Protein AF-A0A954R570-F1 (afdb_monomer_lite)

pLDDT: mean 85.56, std 12.2, range [42.94, 98.56]

Structure (mmCIF, N/CA/C/O backbone):
data_AF-A0A954R570-F1
#
_entry.id   AF-A0A954R570-F1
#
loop_
_atom_site.group_PDB
_atom_site.id
_atom_site.type_symbol
_atom_site.label_atom_id
_atom_site.label_alt_id
_atom_site.label_comp_id
_atom_site.label_asym_id
_atom_site.label_entity_id
_atom_site.label_seq_id
_atom_site.pdbx_PDB_ins_code
_atom_site.Cartn_x
_atom_site.Cartn_y
_atom_site.Cartn_z
_atom_site.occupancy
_atom_site.B_iso_or_equiv
_atom_site.auth_seq_id
_atom_site.auth_comp_id
_atom_site.auth_asym_id
_atom_site.auth_atom_id
_atom_site.pdbx_PDB_model_num
ATOM 1 N N . ALA A 1 1 ? -2.814 5.774 48.694 1.00 61.94 1 ALA A N 1
ATOM 2 C CA . ALA A 1 1 ? -1.980 4.678 49.230 1.00 61.94 1 ALA A CA 1
ATOM 3 C C . ALA A 1 1 ? -0.766 4.432 48.335 1.00 61.94 1 ALA A C 1
ATOM 5 O O . ALA A 1 1 ? 0.301 4.882 48.712 1.00 61.94 1 ALA A O 1
ATOM 6 N N . TYR A 1 2 ? -0.916 3.845 47.138 1.00 70.12 2 TYR A N 1
ATOM 7 C CA . TYR A 1 2 ? 0.220 3.558 46.239 1.00 70.12 2 TYR A CA 1
ATOM 8 C C . TYR A 1 2 ? 1.002 4.813 45.807 1.00 70.12 2 TYR A C 1
ATOM 10 O O . TYR A 1 2 ? 2.176 4.932 46.130 1.00 70.12 2 TYR A O 1
ATOM 18 N N . TYR A 1 3 ? 0.340 5.804 45.190 1.00 71.88 3 TYR A N 1
ATOM 19 C CA . TYR A 1 3 ? 0.983 7.073 44.796 1.00 71.88 3 TYR A CA 1
ATOM 20 C C . TYR A 1 3 ? 1.653 7.789 45.976 1.00 71.88 3 TYR A C 1
ATOM 22 O O . TYR A 1 3 ? 2.749 8.320 45.860 1.00 71.88 3 TYR A O 1
ATOM 30 N N . SER A 1 4 ? 0.998 7.754 47.137 1.00 78.25 4 SER A N 1
ATOM 31 C CA . SER A 1 4 ? 1.490 8.335 48.386 1.00 78.25 4 SER A CA 1
ATOM 32 C C . SER A 1 4 ? 2.800 7.693 48.870 1.00 78.25 4 SER A C 1
ATOM 34 O O . SER A 1 4 ? 3.534 8.325 49.617 1.00 78.25 4 SER A O 1
ATOM 36 N N . GLN A 1 5 ? 3.073 6.446 48.471 1.00 81.62 5 GLN A N 1
ATOM 37 C CA . GLN A 1 5 ? 4.259 5.677 48.857 1.00 81.62 5 GLN A CA 1
ATOM 38 C C . GLN A 1 5 ? 5.348 5.675 47.777 1.00 81.62 5 GLN A C 1
ATOM 40 O O . GLN A 1 5 ? 6.526 5.654 48.115 1.00 81.62 5 GLN A O 1
ATOM 45 N N . THR A 1 6 ? 4.981 5.690 46.492 1.00 80.56 6 THR A N 1
ATOM 46 C CA . THR A 1 6 ? 5.930 5.516 45.376 1.00 80.56 6 THR A CA 1
ATOM 47 C C . THR A 1 6 ? 6.187 6.790 44.574 1.00 80.56 6 THR A C 1
ATOM 49 O O . THR A 1 6 ? 7.098 6.818 43.753 1.00 80.56 6 THR A O 1
ATOM 52 N N . GLY A 1 7 ? 5.359 7.828 44.738 1.00 79.50 7 GLY A N 1
ATOM 53 C CA . GLY A 1 7 ? 5.338 8.992 43.845 1.00 79.50 7 GLY A CA 1
ATOM 54 C C . GLY A 1 7 ? 4.876 8.667 42.417 1.00 79.50 7 GLY A C 1
ATOM 55 O O . GLY A 1 7 ? 4.828 9.557 41.571 1.00 79.50 7 GLY A O 1
ATOM 56 N N . GLN A 1 8 ? 4.512 7.410 42.135 1.00 72.06 8 GLN A N 1
ATOM 57 C CA . GLN A 1 8 ? 4.091 6.941 40.820 1.00 72.06 8 GLN A CA 1
ATOM 58 C C . GLN A 1 8 ? 2.590 6.684 40.803 1.00 72.06 8 GLN A C 1
ATOM 60 O O . GLN A 1 8 ? 2.019 6.069 41.708 1.00 72.06 8 GLN A O 1
ATOM 65 N N . ARG A 1 9 ? 1.917 7.170 39.759 1.00 74.19 9 ARG A N 1
ATOM 66 C CA . ARG A 1 9 ? 0.515 6.816 39.526 1.00 74.19 9 ARG A CA 1
ATOM 67 C C . ARG A 1 9 ? 0.481 5.391 38.961 1.00 74.19 9 ARG A C 1
ATOM 69 O O . ARG A 1 9 ? 1.240 5.117 38.035 1.00 74.19 9 ARG A O 1
ATOM 76 N N . PRO A 1 10 ? -0.354 4.488 39.501 1.00 74.88 10 PRO A N 1
ATOM 77 C CA . PRO A 1 10 ? -0.451 3.142 38.957 1.00 74.88 10 PRO A CA 1
ATOM 78 C C . PRO A 1 10 ? -1.045 3.201 37.546 1.00 74.88 10 PRO A C 1
ATOM 80 O O . PRO A 1 10 ? -1.977 3.972 37.294 1.00 74.88 10 PRO A O 1
ATOM 83 N N . ALA A 1 11 ? -0.524 2.371 36.641 1.00 77.44 11 ALA A N 1
ATOM 84 C CA . ALA A 1 11 ? -1.199 2.104 35.377 1.00 77.44 11 ALA A CA 1
ATOM 85 C C . ALA A 1 11 ? -2.601 1.553 35.673 1.00 77.44 11 ALA A C 1
ATOM 87 O O . ALA A 1 11 ? -2.785 0.771 36.609 1.00 77.44 11 ALA A O 1
ATOM 88 N N . SER A 1 12 ? -3.595 2.006 34.913 1.00 84.12 12 SER A N 1
ATOM 89 C CA . SER A 1 12 ? -4.990 1.605 35.103 1.00 84.12 12 SER A CA 1
ATOM 90 C C . SER A 1 12 ? -5.509 0.954 33.830 1.00 84.12 12 SER A C 1
ATOM 92 O O . SER A 1 12 ? -5.321 1.479 32.735 1.00 84.12 12 SER A O 1
ATOM 94 N N . HIS A 1 13 ? -6.163 -0.193 33.983 1.00 88.19 13 HIS A N 1
ATOM 95 C CA . HIS A 1 13 ? -6.811 -0.912 32.892 1.00 88.19 13 HIS A CA 1
ATOM 96 C C . HIS A 1 13 ? -8.321 -0.885 33.128 1.00 88.19 13 HIS A C 1
ATOM 98 O O . HIS A 1 13 ? -8.808 -1.462 34.101 1.00 88.19 13 HIS A O 1
ATOM 104 N N . ILE A 1 14 ? -9.054 -0.188 32.265 1.00 91.88 14 ILE A N 1
ATOM 105 C CA . ILE A 1 14 ? -10.509 -0.077 32.321 1.00 91.88 14 ILE A CA 1
ATOM 106 C C . ILE A 1 14 ? -11.121 -1.193 31.475 1.00 91.88 14 ILE A C 1
ATOM 108 O O . ILE A 1 14 ? -10.738 -1.428 30.331 1.00 91.88 14 ILE A O 1
ATOM 112 N N . LEU A 1 15 ? -12.087 -1.903 32.044 1.00 92.88 15 LEU A N 1
ATOM 113 C CA . LEU A 1 15 ? -12.857 -2.900 31.312 1.00 92.88 15 LEU A CA 1
ATOM 114 C C . LEU A 1 15 ? -14.072 -2.192 30.714 1.00 92.88 15 LEU A C 1
ATOM 116 O O . LEU A 1 15 ? -14.939 -1.734 31.458 1.00 92.88 15 LEU A O 1
ATOM 120 N N . THR A 1 16 ? -14.108 -2.083 29.391 1.00 95.06 16 THR A N 1
ATOM 121 C CA . THR A 1 16 ? -15.226 -1.506 28.638 1.00 95.06 16 THR A CA 1
ATOM 122 C C . THR A 1 16 ? -15.873 -2.594 27.779 1.00 95.06 16 THR A C 1
ATOM 124 O O . THR A 1 16 ? -15.572 -3.785 27.921 1.00 95.06 16 THR A O 1
ATOM 127 N N . SER A 1 17 ? -16.793 -2.218 26.894 1.00 93.31 17 SER A N 1
ATOM 128 C CA . SER A 1 17 ? -17.521 -3.141 26.025 1.00 93.31 17 SER A CA 1
ATOM 129 C C . SER A 1 17 ? -17.350 -2.775 24.563 1.00 93.31 17 SER A C 1
ATOM 131 O O . SER A 1 17 ? -17.508 -1.613 24.211 1.00 93.31 17 SER A O 1
ATOM 133 N N . ALA A 1 18 ? -17.153 -3.777 23.699 1.00 91.75 18 ALA A N 1
ATOM 134 C CA . ALA A 1 18 ? -17.065 -3.594 22.246 1.00 91.75 18 ALA A CA 1
ATOM 135 C C . ALA A 1 18 ? -18.327 -2.960 21.630 1.00 91.75 18 ALA A C 1
ATOM 137 O O . ALA A 1 18 ? -18.297 -2.466 20.503 1.00 91.75 18 ALA A O 1
ATOM 138 N N . TYR A 1 19 ? -19.443 -2.940 22.367 1.00 89.50 19 TYR A N 1
ATOM 139 C CA . TYR A 1 19 ? -20.647 -2.215 21.971 1.00 89.50 19 TYR A CA 1
ATOM 140 C C . TYR A 1 19 ? -20.472 -0.688 21.959 1.00 89.50 19 TYR A C 1
ATOM 142 O O . TYR A 1 19 ? -21.330 -0.019 21.387 1.00 89.50 19 TYR A O 1
ATOM 150 N N . SER A 1 20 ? -19.374 -0.137 22.500 1.00 89.12 20 SER A N 1
ATOM 151 C CA . SER A 1 20 ? -18.959 1.247 22.216 1.00 89.12 20 SER A CA 1
ATOM 152 C C . SER A 1 20 ? -18.724 1.479 20.719 1.00 89.12 20 SER A C 1
ATOM 154 O O . SER A 1 20 ? -19.004 2.563 20.216 1.00 89.12 20 SER A O 1
ATOM 156 N N . ILE A 1 21 ? -18.303 0.437 19.991 1.00 88.25 21 ILE A N 1
ATOM 157 C CA . ILE A 1 21 ? -18.018 0.476 18.552 1.00 88.25 21 ILE A CA 1
ATOM 158 C C . ILE A 1 21 ? -19.153 -0.124 17.724 1.00 88.25 21 ILE A C 1
ATOM 160 O O . ILE A 1 21 ? -19.594 0.472 16.744 1.00 88.25 21 ILE A O 1
ATOM 164 N N . PHE A 1 22 ? -19.628 -1.314 18.094 1.00 86.88 22 PHE A N 1
ATOM 165 C CA . PHE A 1 22 ? -20.643 -2.026 17.309 1.00 86.88 22 PHE A CA 1
ATOM 166 C C . PHE A 1 22 ? -22.052 -1.453 17.478 1.00 86.88 22 PHE A C 1
ATOM 168 O O . PHE A 1 22 ? -22.908 -1.657 16.618 1.00 86.88 22 PHE A O 1
ATOM 175 N N . GLY A 1 23 ? -22.301 -0.768 18.598 1.00 85.25 23 GLY A N 1
ATOM 176 C CA . GLY A 1 23 ? -23.645 -0.443 19.055 1.00 85.25 23 GLY A CA 1
ATOM 177 C C . GLY A 1 23 ? -24.419 -1.679 19.523 1.00 85.25 23 GLY A C 1
ATOM 178 O O . GLY A 1 23 ? -24.078 -2.827 19.227 1.00 85.25 23 GLY A O 1
ATOM 179 N N . ASN A 1 24 ? -25.485 -1.448 20.287 1.00 83.75 24 ASN A N 1
ATOM 180 C CA . ASN A 1 24 ? -26.414 -2.500 20.675 1.00 83.75 24 ASN A CA 1
ATOM 181 C C . ASN A 1 24 ? -27.852 -1.967 20.712 1.00 83.75 24 ASN A C 1
ATOM 183 O O . ASN A 1 24 ? -28.119 -0.915 21.299 1.00 83.75 24 ASN A O 1
ATOM 187 N N . ASP A 1 25 ? -28.774 -2.701 20.086 1.00 84.94 25 ASP A N 1
ATOM 188 C CA . ASP A 1 25 ? -30.191 -2.340 20.016 1.00 84.94 25 ASP A CA 1
ATOM 189 C C . ASP A 1 25 ? -30.768 -2.115 21.420 1.00 84.94 25 ASP A C 1
ATOM 191 O O . ASP A 1 25 ? -30.661 -2.972 22.298 1.00 84.94 25 ASP A O 1
ATOM 195 N N . GLY A 1 26 ? -31.377 -0.947 21.638 1.00 88.31 26 GLY A N 1
ATOM 196 C CA . GLY A 1 26 ? -31.972 -0.580 22.926 1.00 88.31 26 GLY A CA 1
ATOM 197 C C . GLY A 1 26 ? -30.974 -0.243 24.044 1.00 88.31 26 GLY A C 1
ATOM 198 O O . GLY A 1 26 ? -31.414 0.012 25.157 1.00 88.31 26 GLY A O 1
ATOM 199 N N . GLN A 1 27 ? -29.665 -0.207 23.765 1.00 89.81 27 GLN A N 1
ATOM 200 C CA . GLN A 1 27 ? -28.595 0.046 24.746 1.00 89.81 27 GLN A CA 1
ATOM 201 C C . GLN A 1 27 ? -27.610 1.129 24.264 1.00 89.81 27 GLN A C 1
ATOM 203 O O . GLN A 1 27 ? -26.388 0.994 24.354 1.00 89.81 27 GLN A O 1
ATOM 208 N N . HIS A 1 28 ? -28.141 2.209 23.694 1.00 91.06 28 HIS A N 1
ATOM 209 C CA . HIS A 1 28 ? -27.342 3.318 23.163 1.00 91.06 28 HIS A CA 1
ATOM 210 C C . HIS A 1 28 ? -26.637 4.113 24.274 1.00 91.06 28 HIS A C 1
ATOM 212 O O . HIS A 1 28 ? -25.500 4.542 24.097 1.00 91.06 28 HIS A O 1
ATOM 218 N N . ASP A 1 29 ? -27.285 4.264 25.428 1.00 94.94 29 ASP A N 1
ATOM 219 C CA . ASP A 1 29 ? -26.739 4.861 26.648 1.00 94.94 29 ASP A CA 1
ATOM 220 C C . ASP A 1 29 ? -25.562 4.047 27.207 1.00 94.94 29 ASP A C 1
ATOM 222 O O . ASP A 1 29 ? -24.511 4.605 27.527 1.00 94.94 29 ASP A O 1
ATOM 226 N N . TYR A 1 30 ? -25.692 2.719 27.231 1.00 93.88 30 TYR A N 1
ATOM 227 C CA . TYR A 1 30 ? -24.614 1.803 27.600 1.00 93.88 30 TYR A CA 1
ATOM 228 C C . TYR A 1 30 ? -23.418 1.910 26.644 1.00 93.88 30 TYR A C 1
ATOM 230 O O . TYR A 1 30 ? -22.274 1.998 27.097 1.00 93.88 30 TYR A O 1
ATOM 238 N N . GLY A 1 31 ? -23.664 1.932 25.329 1.00 93.94 31 GLY A N 1
ATOM 239 C CA . GLY A 1 31 ? -22.613 2.124 24.325 1.00 93.94 31 GLY A CA 1
ATOM 240 C C . GLY A 1 31 ? -21.882 3.458 24.506 1.00 93.94 31 GLY A C 1
ATOM 241 O O . GLY A 1 31 ? -20.656 3.477 24.590 1.00 93.94 31 GLY A O 1
ATOM 242 N N . ALA A 1 32 ? -22.628 4.555 24.672 1.00 94.69 32 ALA A N 1
ATOM 243 C CA . ALA A 1 32 ? -22.070 5.890 24.889 1.00 94.69 32 ALA A CA 1
ATOM 244 C C . ALA A 1 32 ? -21.252 5.995 26.189 1.00 94.69 32 ALA A C 1
ATOM 246 O O . ALA A 1 32 ? -20.204 6.644 26.211 1.00 94.69 32 ALA A O 1
ATOM 247 N N . ALA A 1 33 ? -21.689 5.337 27.268 1.00 96.06 33 ALA A N 1
ATOM 248 C CA . ALA A 1 33 ? -20.937 5.292 28.521 1.00 96.06 33 ALA A CA 1
ATOM 249 C C . ALA A 1 33 ? -19.594 4.559 28.358 1.00 96.06 33 ALA A C 1
ATOM 251 O O . ALA A 1 33 ? -18.569 5.050 28.828 1.00 96.06 33 ALA A O 1
ATOM 252 N N . ASN A 1 34 ? -19.579 3.422 27.653 1.00 96.38 34 ASN A N 1
ATOM 253 C CA . ASN A 1 34 ? -18.342 2.682 27.380 1.00 96.38 34 ASN A CA 1
ATOM 254 C C . ASN A 1 34 ? -17.400 3.463 26.456 1.00 96.38 34 ASN A C 1
ATOM 256 O O . ASN A 1 34 ? -16.215 3.565 26.757 1.00 96.38 34 ASN A O 1
ATOM 260 N N . GLU A 1 35 ? -17.931 4.090 25.405 1.00 95.38 35 GLU A N 1
ATOM 261 C CA . GLU A 1 35 ? -17.154 4.964 24.519 1.00 95.38 35 GLU A CA 1
ATOM 262 C C . GLU A 1 35 ? -16.546 6.144 25.292 1.00 95.38 35 GLU A C 1
ATOM 264 O O . GLU A 1 35 ? -15.389 6.504 25.090 1.00 95.38 35 GLU A O 1
ATOM 269 N N . THR A 1 36 ? -17.287 6.721 26.244 1.00 95.69 36 THR A N 1
ATOM 270 C CA . THR A 1 36 ? -16.762 7.785 27.114 1.00 95.69 36 THR A CA 1
ATOM 271 C C . THR A 1 36 ? -15.557 7.297 27.923 1.00 95.69 36 THR A C 1
ATOM 273 O O . THR A 1 36 ? -14.550 8.000 28.008 1.00 95.69 36 THR A O 1
ATOM 276 N N . LEU A 1 37 ? -15.625 6.088 28.488 1.00 95.25 37 LEU A N 1
ATOM 277 C CA . LEU A 1 37 ? -14.507 5.482 29.218 1.00 95.25 37 LEU A CA 1
ATOM 278 C C . LEU A 1 37 ? -13.307 5.198 28.303 1.00 95.25 37 LEU A C 1
ATOM 280 O O . LEU A 1 37 ? -12.176 5.501 28.684 1.00 95.25 37 LEU A O 1
ATOM 284 N N . ASP A 1 38 ? -13.547 4.691 27.093 1.00 93.94 38 ASP A N 1
ATOM 285 C CA . ASP A 1 38 ? -12.502 4.468 26.088 1.00 93.94 38 ASP A CA 1
ATOM 286 C C . ASP A 1 38 ? -11.785 5.789 25.741 1.00 93.94 38 ASP A C 1
ATOM 288 O O . ASP A 1 38 ? -10.554 5.872 25.764 1.00 93.94 38 ASP A O 1
ATOM 292 N N . ARG A 1 39 ? -12.535 6.876 25.515 1.00 91.94 39 ARG A N 1
ATOM 293 C CA . ARG A 1 39 ? -11.952 8.196 25.216 1.00 91.94 39 ARG A CA 1
ATOM 294 C C . ARG A 1 39 ? -11.211 8.813 26.393 1.00 91.94 39 ARG A C 1
ATOM 296 O O . ARG A 1 39 ? -10.196 9.473 26.171 1.00 91.94 39 ARG A O 1
ATOM 303 N N . LEU A 1 40 ? -11.653 8.578 27.629 1.00 90.75 40 LEU A N 1
ATOM 304 C CA . LEU A 1 40 ? -10.903 8.998 28.814 1.00 90.75 40 LEU A CA 1
ATOM 305 C C . LEU A 1 40 ? -9.515 8.342 28.857 1.00 90.75 40 LEU A C 1
ATOM 307 O O . LEU A 1 40 ? -8.541 9.039 29.142 1.00 90.75 40 LEU A O 1
ATOM 311 N N . CYS A 1 41 ? -9.393 7.060 28.493 1.00 89.75 41 CYS A N 1
ATOM 312 C CA . CYS A 1 41 ? -8.087 6.404 28.378 1.00 89.75 41 CYS A CA 1
ATOM 313 C C . CYS A 1 41 ? -7.186 7.114 27.354 1.00 89.75 41 CYS A C 1
ATOM 315 O O . CYS A 1 41 ? -6.073 7.518 27.701 1.00 89.75 41 CYS A O 1
ATOM 317 N N . SER A 1 42 ? -7.685 7.377 26.139 1.00 84.62 42 SER A N 1
ATOM 318 C CA . SER A 1 42 ? -6.922 8.102 25.105 1.00 84.62 42 SER A CA 1
ATOM 319 C C . SER A 1 42 ? -6.489 9.510 25.536 1.00 84.62 42 SER A C 1
ATOM 321 O O . SER A 1 42 ? -5.386 9.947 25.211 1.00 84.62 42 SER A O 1
ATOM 323 N N . LEU A 1 43 ? -7.326 10.232 26.289 1.00 83.19 43 LEU A N 1
ATOM 324 C CA . LEU A 1 43 ? -6.990 11.571 26.785 1.00 83.19 43 LEU A CA 1
ATOM 325 C C . LEU A 1 43 ? -5.867 11.543 27.834 1.00 83.19 43 LEU A C 1
ATOM 327 O O . LEU A 1 43 ? -5.027 12.443 27.852 1.00 83.19 43 LEU A O 1
ATOM 331 N N . THR A 1 44 ? -5.820 10.520 28.695 1.00 76.69 44 THR A N 1
ATOM 332 C CA . THR A 1 44 ? -4.734 10.389 29.687 1.00 76.69 44 THR A CA 1
ATOM 333 C C . THR A 1 44 ? -3.384 10.063 29.051 1.00 76.69 44 THR A C 1
ATOM 335 O O . THR A 1 44 ? -2.365 10.578 29.516 1.00 76.69 44 THR A O 1
ATOM 338 N N . GLU A 1 45 ? -3.385 9.268 27.976 1.00 72.25 45 GLU A N 1
ATOM 339 C CA . GLU A 1 45 ? -2.200 8.969 27.166 1.00 72.25 45 GLU A CA 1
ATOM 340 C C . GLU A 1 45 ? -1.642 10.254 26.537 1.00 72.25 45 GLU A C 1
ATOM 342 O O . GLU A 1 45 ? -0.464 10.571 26.706 1.00 72.25 45 GLU A O 1
ATOM 347 N N . ALA A 1 46 ? -2.507 11.061 25.914 1.00 62.22 46 ALA A N 1
ATOM 348 C CA . ALA A 1 46 ? -2.120 12.338 25.310 1.00 62.22 46 ALA A CA 1
ATOM 349 C C . ALA A 1 46 ? -1.587 13.367 26.329 1.00 62.22 46 ALA A C 1
ATOM 351 O O . ALA A 1 46 ? -0.773 14.221 25.982 1.00 62.22 46 ALA A O 1
ATOM 352 N N . GLY A 1 47 ? -2.033 13.293 27.587 1.00 60.94 47 GLY A N 1
ATOM 353 C CA . GLY A 1 47 ? -1.637 14.206 28.664 1.00 60.94 47 GLY A CA 1
ATOM 354 C C . GLY A 1 47 ? -0.316 13.870 29.368 1.00 60.94 47 GLY A C 1
ATOM 355 O O . GLY A 1 47 ? 0.026 14.550 30.334 1.00 60.94 47 GLY A O 1
ATOM 356 N N . GLY A 1 48 ? 0.406 12.820 28.951 1.00 59.91 48 GLY A N 1
ATOM 357 C CA . GLY A 1 48 ? 1.677 12.411 29.570 1.00 59.91 48 GLY A CA 1
ATOM 358 C C . GLY A 1 48 ? 1.543 11.860 31.000 1.00 59.91 48 GLY A C 1
ATOM 359 O O . GLY A 1 48 ? 2.516 11.848 31.754 1.00 59.91 48 GLY A O 1
ATOM 360 N N . GLY A 1 49 ? 0.334 11.445 31.401 1.00 60.34 49 GLY A N 1
ATOM 361 C CA . GLY A 1 49 ? 0.068 10.819 32.699 1.00 60.34 49 GLY A CA 1
ATOM 362 C C . GLY A 1 49 ? 0.436 9.330 32.732 1.00 60.34 49 GLY A C 1
ATOM 363 O O . GLY A 1 49 ? 0.868 8.761 31.734 1.00 60.34 49 GLY A O 1
ATOM 364 N N . ALA A 1 50 ? 0.232 8.664 33.878 1.00 62.75 50 ALA A N 1
ATOM 365 C CA . ALA A 1 50 ? 0.262 7.198 33.905 1.00 62.75 50 ALA A CA 1
ATOM 366 C C . ALA A 1 50 ? -0.812 6.671 32.949 1.00 62.75 50 ALA A C 1
ATOM 368 O O . ALA A 1 50 ? -1.989 6.974 33.143 1.00 62.75 50 ALA A O 1
ATOM 369 N N . GLY A 1 51 ? -0.383 5.938 31.919 1.00 75.94 51 GLY A N 1
ATOM 370 C CA . GLY A 1 51 ? -1.242 5.521 30.817 1.00 75.94 51 GLY A CA 1
ATOM 371 C C . GLY A 1 51 ? -2.417 4.698 31.323 1.00 75.94 51 GLY A C 1
ATOM 372 O O . GLY A 1 51 ? -2.231 3.639 31.931 1.00 75.94 51 GLY A O 1
ATOM 373 N N . TRP A 1 52 ? -3.629 5.205 31.116 1.00 86.69 52 TRP A N 1
ATOM 374 C CA . TRP A 1 52 ? -4.812 4.374 31.231 1.00 86.69 52 TRP A CA 1
ATOM 375 C C . TRP A 1 52 ? -5.019 3.679 29.902 1.00 86.69 52 TRP A C 1
ATOM 377 O O . TRP A 1 52 ? -4.833 4.271 28.840 1.00 86.69 52 TRP A O 1
ATOM 387 N N . THR A 1 53 ? -5.419 2.421 29.966 1.00 90.38 53 THR A N 1
ATOM 388 C CA . THR A 1 53 ? -5.821 1.681 28.777 1.00 90.38 53 THR A CA 1
ATOM 389 C C . THR A 1 53 ? -7.179 1.049 29.009 1.00 90.38 53 THR A C 1
ATOM 391 O O . THR A 1 53 ? -7.567 0.819 30.155 1.00 90.38 53 THR A O 1
ATOM 394 N N . SER A 1 54 ? -7.905 0.753 27.942 1.00 93.50 54 SER A N 1
ATOM 395 C CA . SER A 1 54 ? -9.134 -0.021 28.003 1.00 93.50 54 SER A CA 1
ATOM 396 C C . SER A 1 54 ? -9.083 -1.241 27.102 1.00 93.50 54 SER A C 1
ATOM 398 O O . SER A 1 54 ? -8.363 -1.273 26.102 1.00 93.50 54 SER A O 1
ATOM 400 N N . ILE A 1 55 ? -9.860 -2.257 27.475 1.00 94.44 55 ILE A N 1
ATOM 401 C CA . ILE A 1 55 ? -10.236 -3.337 26.568 1.00 94.44 55 ILE A CA 1
ATOM 402 C C . ILE A 1 55 ? -11.759 -3.350 26.488 1.00 94.44 55 ILE A C 1
ATOM 404 O O . ILE A 1 55 ? -12.434 -3.650 27.476 1.00 94.44 55 ILE A O 1
ATOM 408 N N . ALA A 1 56 ? -12.269 -3.039 25.302 1.00 94.44 56 ALA A N 1
ATOM 409 C CA . ALA A 1 56 ? -13.674 -3.052 24.954 1.00 94.44 56 ALA A CA 1
ATOM 410 C C . ALA A 1 56 ? -14.098 -4.491 24.663 1.00 94.44 56 ALA A C 1
ATOM 412 O O . ALA A 1 56 ? -14.091 -4.943 23.524 1.00 94.44 56 ALA A O 1
ATOM 413 N N . TRP A 1 57 ? -14.411 -5.253 25.708 1.00 92.75 57 TRP A N 1
ATOM 414 C CA . TRP A 1 57 ? -14.634 -6.691 25.597 1.00 92.75 57 TRP A CA 1
ATOM 415 C C . TRP A 1 57 ? -15.905 -7.041 24.822 1.00 92.75 57 TRP A C 1
ATOM 417 O O . TRP A 1 57 ? -16.971 -6.444 25.010 1.00 92.75 57 TRP A O 1
ATOM 427 N N . LEU A 1 58 ? -15.794 -8.088 24.007 1.00 89.00 58 LEU A N 1
ATOM 428 C CA . LEU A 1 58 ? -16.930 -8.911 23.613 1.00 89.00 58 LEU A CA 1
ATOM 429 C C . LEU A 1 58 ? -17.349 -9.834 24.765 1.00 89.00 58 LEU A C 1
ATOM 431 O O . LEU A 1 58 ? -16.636 -10.009 25.755 1.00 89.00 58 LEU A O 1
ATOM 435 N N . ALA A 1 59 ? -18.538 -10.418 24.642 1.00 86.94 59 ALA A N 1
ATOM 436 C CA . ALA A 1 59 ? -19.085 -11.282 25.675 1.00 86.94 59 ALA A CA 1
ATOM 437 C C . ALA A 1 59 ? -18.214 -12.540 25.853 1.00 86.94 59 ALA A C 1
ATOM 439 O O . ALA A 1 59 ? -17.848 -13.187 24.873 1.00 86.94 59 ALA A O 1
ATOM 440 N N . TRP A 1 60 ? -17.878 -12.887 27.095 1.00 88.62 60 TRP A N 1
ATOM 441 C CA . TRP A 1 60 ? -17.075 -14.075 27.398 1.00 88.62 60 TRP A CA 1
ATOM 442 C C . TRP A 1 60 ? -17.908 -15.335 27.203 1.00 88.62 60 TRP A C 1
ATOM 444 O O . TRP A 1 60 ? -19.051 -15.364 27.642 1.00 88.62 60 TRP A O 1
ATOM 454 N N . ASP A 1 61 ? -17.372 -16.359 26.548 1.00 86.56 61 ASP A N 1
ATOM 455 C CA . ASP A 1 61 ? -18.140 -17.558 26.210 1.00 86.56 61 ASP A CA 1
ATOM 456 C C . ASP A 1 61 ? -18.391 -18.454 27.435 1.00 86.56 61 ASP A C 1
ATOM 458 O O . ASP A 1 61 ? -17.506 -18.670 28.265 1.00 86.56 61 ASP A O 1
ATOM 462 N N . GLY A 1 62 ? -19.615 -18.975 27.548 1.00 80.31 62 GLY A N 1
ATOM 463 C CA . GLY A 1 62 ? -20.003 -19.975 28.547 1.00 80.31 62 GLY A CA 1
ATOM 464 C C . GLY A 1 62 ? -20.024 -19.526 30.016 1.00 80.31 62 GLY A C 1
ATOM 465 O O . GLY A 1 62 ? -20.249 -20.367 30.891 1.00 80.31 62 GLY A O 1
ATOM 466 N N . ILE A 1 63 ? -19.822 -18.239 30.325 1.00 79.25 63 ILE A N 1
ATOM 467 C CA . ILE A 1 63 ? -19.723 -17.730 31.705 1.00 79.25 63 ILE A CA 1
ATOM 468 C C . ILE A 1 63 ? -20.555 -16.465 31.951 1.00 79.25 63 ILE A C 1
ATOM 470 O O . ILE A 1 63 ? -20.821 -15.665 31.061 1.00 79.25 63 ILE A O 1
ATOM 474 N N . GLY A 1 64 ? -20.952 -16.239 33.206 1.00 79.44 64 GLY A N 1
ATOM 475 C CA . GLY A 1 64 ? -21.719 -15.048 33.580 1.00 79.44 64 GLY A CA 1
ATOM 476 C C . GLY A 1 64 ? -23.039 -14.942 32.807 1.00 79.44 64 GLY A C 1
ATOM 477 O O . GLY A 1 64 ? -23.793 -15.913 32.731 1.00 79.44 64 GLY A O 1
ATOM 478 N N . MET A 1 65 ? -23.309 -13.766 32.229 1.00 73.69 65 MET A N 1
ATOM 479 C CA . MET A 1 65 ? -24.547 -13.488 31.486 1.00 73.69 65 MET A CA 1
ATOM 480 C C . MET A 1 65 ? -24.716 -14.360 30.231 1.00 73.69 65 MET A C 1
ATOM 482 O O . MET A 1 65 ? -25.840 -14.544 29.789 1.00 73.69 65 MET A O 1
ATOM 486 N N . THR A 1 66 ? -23.647 -14.944 29.679 1.00 79.00 66 THR A N 1
ATOM 487 C CA . THR A 1 66 ? -23.697 -15.733 28.431 1.00 79.00 66 THR A CA 1
ATOM 488 C C . THR A 1 66 ? -23.853 -17.239 28.644 1.00 79.00 66 THR A C 1
ATOM 490 O O . THR A 1 66 ? -23.842 -18.002 27.681 1.00 79.00 66 THR A O 1
ATOM 493 N N . ARG A 1 67 ? -24.006 -17.696 29.893 1.00 77.12 67 ARG A N 1
ATOM 494 C CA . ARG A 1 67 ? -24.071 -19.130 30.224 1.00 77.12 67 ARG A CA 1
ATOM 495 C C . ARG A 1 67 ? -25.297 -19.841 29.623 1.00 77.12 67 ARG A C 1
ATOM 497 O O . ARG A 1 67 ? -25.279 -21.059 29.470 1.00 77.12 67 ARG A O 1
ATOM 504 N N . GLY A 1 68 ? -26.366 -19.100 29.323 1.00 75.94 68 GLY A N 1
ATOM 505 C CA . GLY A 1 68 ? -27.613 -19.630 28.765 1.00 75.94 68 GLY A CA 1
ATOM 506 C C . GLY A 1 68 ? -27.591 -19.800 27.241 1.00 75.94 68 GLY A C 1
ATOM 507 O O . GLY A 1 68 ? -26.940 -19.047 26.517 1.00 75.94 68 GLY A O 1
ATOM 508 N N . THR A 1 69 ? -28.379 -20.752 26.735 1.00 76.81 69 THR A N 1
ATOM 509 C CA . THR A 1 69 ? -28.525 -21.040 25.293 1.00 76.81 69 THR A CA 1
ATOM 510 C C . THR A 1 69 ? -29.100 -19.865 24.496 1.00 76.81 69 THR A C 1
ATOM 512 O O . THR A 1 69 ? -28.794 -19.709 23.315 1.00 76.81 69 THR A O 1
ATOM 515 N N . GLU A 1 70 ? -29.883 -18.997 25.137 1.00 78.81 70 GLU A N 1
ATOM 516 C CA . GLU A 1 70 ? -30.433 -17.777 24.535 1.00 78.81 70 GLU A CA 1
ATOM 517 C C . GLU A 1 70 ? -29.331 -16.818 24.064 1.00 78.81 70 GLU A C 1
ATOM 519 O O . GLU A 1 70 ? -29.404 -16.278 22.959 1.00 78.81 70 GLU A O 1
ATOM 524 N N . TYR A 1 71 ? -28.262 -16.664 24.852 1.00 76.12 71 TYR A N 1
ATOM 525 C CA . TYR A 1 71 ? -27.121 -15.826 24.482 1.00 76.12 71 TYR A CA 1
ATOM 526 C C . TYR A 1 71 ? -26.304 -16.433 23.347 1.00 76.12 71 TYR A C 1
ATOM 528 O O . TYR A 1 71 ? -25.865 -15.705 22.460 1.00 76.12 71 TYR A O 1
ATOM 536 N N . GLN A 1 72 ? -26.149 -17.758 23.320 1.00 77.12 72 GLN A N 1
ATOM 537 C CA . GLN A 1 72 ? -25.502 -18.446 22.200 1.00 77.12 72 GLN A CA 1
ATOM 538 C C . GLN A 1 72 ? -26.295 -18.258 20.900 1.00 77.12 72 GLN A C 1
ATOM 540 O O . GLN A 1 72 ? -25.718 -17.989 19.845 1.00 77.12 72 GLN A O 1
ATOM 545 N N . ALA A 1 73 ? -27.628 -18.337 20.973 1.00 81.69 73 ALA A N 1
ATOM 546 C CA . ALA A 1 73 ? -28.499 -18.069 19.835 1.00 81.69 73 ALA A CA 1
ATOM 547 C C . ALA A 1 73 ? -28.401 -16.605 19.371 1.00 81.69 73 ALA A C 1
ATOM 549 O O . ALA A 1 73 ? -28.318 -16.349 18.167 1.00 81.69 73 ALA A O 1
ATOM 550 N N . LEU A 1 74 ? -28.354 -15.648 20.305 1.00 81.31 74 LEU A N 1
ATOM 551 C CA . LEU A 1 74 ? -28.198 -14.224 20.000 1.00 81.31 74 LEU A CA 1
ATOM 552 C C . LEU A 1 74 ? -26.830 -13.909 19.379 1.00 81.31 74 LEU A C 1
ATOM 554 O O . LEU A 1 74 ? -26.777 -13.219 18.361 1.00 81.31 74 LEU A O 1
ATOM 558 N N . ALA A 1 75 ? -25.743 -14.445 19.940 1.00 82.19 75 ALA A N 1
ATOM 559 C CA . ALA A 1 75 ? -24.390 -14.298 19.405 1.00 82.19 75 ALA A CA 1
ATOM 560 C C . ALA A 1 75 ? -24.303 -14.862 17.982 1.00 82.19 75 ALA A C 1
ATOM 562 O O . ALA A 1 75 ? -23.840 -14.175 17.075 1.00 82.19 75 ALA A O 1
ATOM 563 N N . LYS A 1 76 ? -24.876 -16.052 17.742 1.00 84.62 76 LYS A N 1
ATOM 564 C CA . LYS A 1 76 ? -24.964 -16.651 16.403 1.00 84.62 76 LYS A CA 1
ATOM 565 C C . LYS A 1 76 ? -25.784 -15.798 15.432 1.00 84.62 76 LYS A C 1
ATOM 567 O O . LYS A 1 76 ? -25.361 -15.611 14.294 1.00 84.62 76 LYS A O 1
ATOM 572 N N . LYS A 1 77 ? -26.930 -15.258 15.867 1.00 85.81 77 LYS A N 1
ATOM 573 C CA . LYS A 1 77 ? -27.770 -14.357 15.055 1.00 85.81 77 LYS A CA 1
ATOM 574 C C . LYS A 1 77 ? -27.018 -13.086 14.658 1.00 85.81 77 LYS A C 1
ATOM 576 O O . LYS A 1 77 ? -27.209 -12.593 13.552 1.00 85.81 77 LYS A O 1
ATOM 581 N N . ARG A 1 78 ? -26.173 -12.579 15.555 1.00 84.81 78 ARG A N 1
ATOM 582 C CA . ARG A 1 78 ? -25.340 -11.386 15.362 1.00 84.81 78 ARG A CA 1
ATOM 583 C C . ARG A 1 78 ? -23.957 -11.680 14.772 1.00 84.81 78 ARG A C 1
ATOM 585 O O . ARG A 1 78 ? -23.184 -10.759 14.576 1.00 84.81 78 ARG A O 1
ATOM 592 N N . ARG A 1 79 ? -23.651 -12.952 14.493 1.00 87.69 79 ARG A N 1
ATOM 593 C CA . ARG A 1 79 ? -22.337 -13.428 14.027 1.00 87.69 79 ARG A CA 1
ATOM 594 C C . ARG A 1 79 ? -21.163 -12.966 14.901 1.00 87.69 79 ARG A C 1
ATOM 596 O O . ARG A 1 79 ? -20.058 -12.779 14.403 1.00 87.69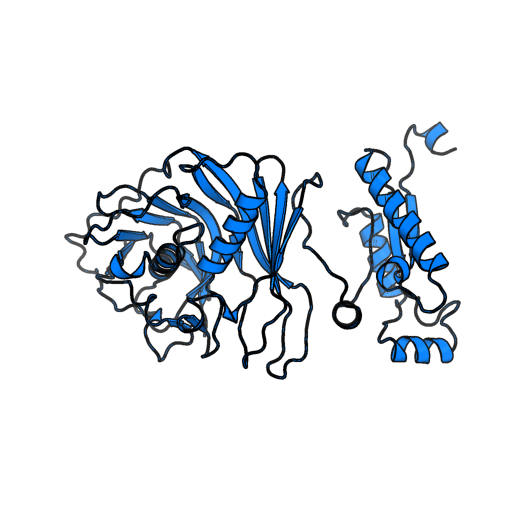 79 ARG A O 1
ATOM 603 N N . LEU A 1 80 ? -21.407 -12.812 16.199 1.00 87.00 80 LEU A N 1
ATOM 604 C CA . LEU A 1 80 ? -20.377 -12.514 17.186 1.00 87.00 80 LEU A CA 1
ATOM 605 C C . LEU A 1 80 ? -19.780 -13.809 17.719 1.00 87.00 80 LEU A C 1
ATOM 607 O O . LEU A 1 80 ? -20.500 -14.761 18.038 1.00 87.00 80 LEU A O 1
ATOM 611 N N . SER A 1 81 ? -18.464 -13.813 17.855 1.00 84.00 81 SER A N 1
ATOM 612 C CA . SER A 1 81 ? -17.721 -14.857 18.541 1.00 84.00 81 SER A CA 1
ATOM 613 C C . SER A 1 81 ? -17.667 -14.526 20.030 1.00 84.00 81 SER A C 1
ATOM 615 O O . SER A 1 81 ? -17.322 -13.414 20.428 1.00 84.00 81 SER A O 1
ATOM 617 N N . GLY A 1 82 ? -18.010 -15.497 20.877 1.00 85.31 82 GLY A N 1
ATOM 618 C CA . GLY A 1 82 ? -17.757 -15.378 22.310 1.00 85.31 82 GLY A CA 1
ATOM 619 C C . GLY A 1 82 ? -16.252 -15.408 22.595 1.00 85.31 82 GLY A C 1
ATOM 620 O O . GLY A 1 82 ? -15.503 -16.153 21.959 1.00 85.31 82 GLY A O 1
ATOM 621 N N . VAL A 1 83 ? -15.791 -14.612 23.560 1.00 89.81 83 VAL A N 1
ATOM 622 C CA . VAL A 1 83 ? -14.392 -14.625 24.003 1.00 89.81 83 VAL A CA 1
ATOM 623 C C . VAL A 1 83 ? -14.174 -15.843 24.892 1.00 89.81 83 VAL A C 1
ATOM 625 O O . VAL A 1 83 ? -14.609 -15.868 26.042 1.00 89.81 83 VAL A O 1
ATOM 628 N N . VAL A 1 84 ? -13.490 -16.859 24.372 1.00 90.19 84 VAL A N 1
ATOM 629 C CA . VAL A 1 84 ? -13.092 -18.020 25.180 1.00 90.19 84 VAL A CA 1
ATOM 630 C C . VAL A 1 84 ? -12.016 -17.628 26.209 1.00 90.19 84 VAL A C 1
ATOM 632 O O . VAL A 1 84 ? -11.197 -16.743 25.920 1.00 90.19 84 VAL A O 1
ATOM 635 N N . PRO A 1 85 ? -11.967 -18.266 27.396 1.00 89.94 85 PRO A N 1
ATOM 636 C CA . PRO A 1 85 ? -11.060 -17.872 28.477 1.00 89.94 85 PRO A CA 1
ATOM 637 C C . PRO A 1 85 ? -9.583 -17.774 28.072 1.00 89.94 85 PRO A C 1
ATOM 639 O O . PRO A 1 85 ? -8.901 -16.816 28.438 1.00 89.94 85 PRO A O 1
ATOM 642 N N . GLU A 1 86 ? -9.087 -18.717 27.270 1.00 91.81 86 GLU A N 1
ATOM 643 C CA . GLU A 1 86 ? -7.689 -18.762 26.828 1.00 91.81 86 GLU A CA 1
ATOM 644 C C . GLU A 1 86 ? -7.337 -17.583 25.911 1.00 91.81 86 GLU A C 1
ATOM 646 O O . GLU A 1 86 ? -6.213 -17.071 25.948 1.00 91.81 86 GLU A O 1
ATOM 651 N N . LEU A 1 87 ? -8.291 -17.141 25.085 1.00 91.62 87 LEU A N 1
ATOM 652 C CA . LEU A 1 87 ? -8.140 -15.965 24.231 1.00 91.62 87 LEU A CA 1
ATOM 653 C C . LEU A 1 87 ? -8.161 -14.690 25.080 1.00 91.62 87 LEU A C 1
ATOM 655 O O . LEU A 1 87 ? -7.251 -13.871 24.963 1.00 91.62 87 LEU A O 1
ATOM 659 N N . GLY A 1 88 ? -9.138 -14.561 25.983 1.00 91.88 88 GLY A N 1
ATOM 660 C CA . GLY A 1 88 ? -9.258 -13.408 26.877 1.00 91.88 88 GLY A CA 1
ATOM 661 C C . GLY A 1 88 ? -8.012 -13.201 27.744 1.00 91.88 88 GLY A C 1
ATOM 662 O O . GLY A 1 88 ? -7.462 -12.102 27.794 1.00 91.88 88 GLY A O 1
ATOM 663 N N . GLN A 1 89 ? -7.485 -14.268 28.351 1.00 92.69 89 GLN A N 1
ATOM 664 C CA . GLN A 1 89 ? -6.256 -14.208 29.153 1.00 92.69 89 GLN A CA 1
ATOM 665 C C . GLN A 1 89 ? -5.017 -13.810 28.345 1.00 92.69 89 GLN A C 1
ATOM 667 O O . GLN A 1 89 ? -4.085 -13.223 28.900 1.00 92.69 89 GLN A O 1
ATOM 672 N N . ARG A 1 90 ? -4.950 -14.185 27.065 1.00 92.56 90 ARG A N 1
ATOM 673 C CA . ARG A 1 90 ? -3.830 -13.830 26.185 1.00 92.56 90 ARG A CA 1
ATOM 674 C C . ARG A 1 90 ? -3.881 -12.351 25.824 1.00 92.56 90 ARG A C 1
ATOM 676 O O . ARG A 1 90 ? -2.913 -11.648 26.086 1.00 92.56 90 ARG A O 1
ATOM 683 N N . LEU A 1 91 ? -5.033 -11.888 25.338 1.00 91.31 91 LEU A N 1
ATOM 684 C CA . LEU A 1 91 ? -5.270 -10.486 24.985 1.00 91.31 91 LEU A CA 1
ATOM 685 C C . LEU A 1 91 ? -5.036 -9.560 26.183 1.00 91.31 91 LEU A C 1
ATOM 687 O O . LEU A 1 91 ? -4.347 -8.551 26.068 1.00 91.31 91 LEU A O 1
ATOM 691 N N . PHE A 1 92 ? -5.540 -9.940 27.362 1.00 91.19 92 PHE A N 1
ATOM 692 C CA . PHE A 1 92 ? -5.315 -9.182 28.591 1.00 91.19 92 PHE A CA 1
ATOM 693 C C . PHE A 1 92 ? -3.821 -9.058 28.925 1.00 91.19 92 PHE A C 1
ATOM 695 O O . PHE A 1 92 ? -3.344 -7.968 29.227 1.00 91.19 92 PHE A O 1
ATOM 702 N N . ARG A 1 93 ? -3.055 -10.155 28.819 1.00 90.94 93 ARG A N 1
ATOM 703 C CA . ARG A 1 93 ? -1.604 -10.136 29.058 1.00 90.94 93 ARG A CA 1
ATOM 704 C C . ARG A 1 93 ? -0.856 -9.272 28.046 1.00 90.94 93 ARG A C 1
ATOM 706 O O . ARG A 1 93 ? 0.055 -8.559 28.454 1.00 90.94 93 ARG A O 1
ATOM 713 N N . GLU A 1 94 ? -1.222 -9.314 26.768 1.00 88.88 94 GLU A N 1
ATOM 714 C CA . GLU A 1 94 ? -0.608 -8.488 25.715 1.00 88.88 94 GLU A CA 1
ATOM 715 C C . GLU A 1 94 ? -0.798 -6.989 25.985 1.00 88.88 94 GLU A C 1
ATOM 717 O O . GLU A 1 94 ? 0.169 -6.227 25.930 1.00 88.88 94 GLU A O 1
ATOM 722 N N . VAL A 1 95 ? -2.010 -6.585 26.374 1.00 87.56 95 VAL A N 1
ATOM 723 C CA . VAL A 1 95 ? -2.315 -5.192 26.736 1.00 87.56 95 VAL A CA 1
ATOM 724 C C . VAL A 1 95 ? -1.586 -4.776 28.015 1.00 87.56 95 VAL A C 1
ATOM 726 O O . VAL A 1 95 ? -0.916 -3.746 28.042 1.00 87.56 95 VAL A O 1
ATOM 729 N N . CYS A 1 96 ? -1.642 -5.589 29.075 1.00 84.25 96 CYS A N 1
ATOM 730 C CA . CYS A 1 96 ? -0.991 -5.265 30.351 1.00 84.25 96 CYS A CA 1
ATOM 731 C C . CYS A 1 96 ? 0.539 -5.228 30.278 1.00 84.25 96 CYS A C 1
ATOM 733 O O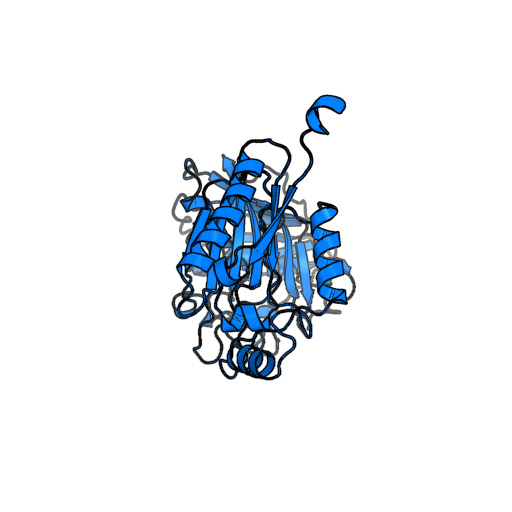 . CYS A 1 96 ? 1.176 -4.577 31.101 1.00 84.25 96 CYS A O 1
ATOM 735 N N . SER A 1 97 ? 1.141 -5.919 29.313 1.00 83.19 97 SER A N 1
ATOM 736 C CA . SER A 1 97 ? 2.591 -5.887 29.101 1.00 83.19 97 SER A CA 1
ATOM 737 C C . SER A 1 97 ? 3.051 -4.701 28.246 1.00 83.19 97 SER A C 1
ATOM 739 O O . SER A 1 97 ? 4.246 -4.576 27.992 1.00 83.19 97 SER A O 1
ATOM 741 N N . GLY A 1 98 ? 2.133 -3.819 27.825 1.00 74.31 98 GLY A N 1
ATOM 742 C CA . GLY A 1 98 ? 2.457 -2.608 27.066 1.00 74.31 98 GLY A CA 1
ATOM 743 C C . GLY A 1 98 ? 2.917 -2.880 25.632 1.00 74.31 98 GLY A C 1
ATOM 744 O O . GLY A 1 98 ? 3.490 -2.002 24.991 1.00 74.31 98 GLY A O 1
ATOM 745 N N . HIS A 1 99 ? 2.683 -4.089 25.110 1.00 70.44 99 HIS A N 1
ATOM 746 C CA . HIS A 1 99 ? 2.991 -4.410 23.713 1.00 70.44 99 HIS A CA 1
ATOM 747 C C . HIS A 1 99 ? 2.028 -3.725 22.742 1.00 70.44 99 HIS A C 1
ATOM 749 O O . HIS A 1 99 ? 2.315 -3.606 21.548 1.00 70.44 99 HIS A O 1
ATOM 755 N N . THR A 1 100 ? 0.888 -3.267 23.247 1.00 70.00 100 THR A N 1
ATOM 756 C CA . THR A 1 100 ? -0.119 -2.570 22.474 1.00 70.00 100 THR A CA 1
ATOM 757 C C . THR A 1 100 ? 0.134 -1.062 22.552 1.00 70.00 100 THR A C 1
ATOM 759 O O . THR A 1 100 ? 0.164 -0.455 23.616 1.00 70.00 100 THR A O 1
ATOM 762 N N . ARG A 1 101 ? 0.398 -0.439 21.399 1.00 72.62 101 ARG A N 1
ATOM 763 C CA . ARG A 1 101 ? 0.799 0.979 21.290 1.00 72.62 101 ARG A CA 1
ATOM 764 C C . ARG A 1 101 ? -0.401 1.933 21.197 1.00 72.62 101 ARG A C 1
ATOM 766 O O . ARG A 1 101 ? -0.369 2.886 20.423 1.00 72.62 101 ARG A O 1
ATOM 773 N N . SER A 1 102 ? -1.490 1.612 21.889 1.00 80.88 102 SER A N 1
ATOM 774 C CA . SER A 1 102 ? -2.727 2.396 21.904 1.00 80.88 102 SER A CA 1
ATOM 775 C C . SER A 1 102 ? -3.352 2.346 23.292 1.00 80.88 102 SER A C 1
ATOM 777 O O . SER A 1 102 ? -3.235 1.333 23.976 1.00 80.88 102 SER A O 1
ATOM 779 N N . ALA A 1 103 ? -4.053 3.400 23.707 1.00 87.25 103 ALA A N 1
ATOM 780 C CA . ALA A 1 103 ? -4.854 3.350 24.924 1.00 87.25 103 ALA A CA 1
ATOM 781 C C . ALA A 1 103 ? -6.102 2.458 24.812 1.00 87.25 103 ALA A C 1
ATOM 783 O O . ALA A 1 103 ? -6.514 1.881 25.813 1.00 87.25 103 ALA A O 1
ATOM 784 N N . VAL A 1 104 ? -6.725 2.324 23.639 1.00 90.25 104 VAL A N 1
ATOM 785 C CA . VAL A 1 104 ? -8.030 1.649 23.500 1.00 90.25 104 VAL A CA 1
ATOM 786 C C . VAL A 1 104 ? -7.886 0.390 22.660 1.00 90.25 104 VAL A C 1
ATOM 788 O O . VAL A 1 104 ? -7.410 0.441 21.527 1.00 90.25 104 VAL A O 1
ATOM 791 N N . HIS A 1 105 ? -8.343 -0.740 23.198 1.00 92.19 105 HIS A N 1
ATOM 792 C CA . HIS A 1 105 ? -8.248 -2.040 22.538 1.00 92.19 105 HIS A CA 1
ATOM 793 C C . HIS A 1 105 ? -9.628 -2.625 22.321 1.00 92.19 105 HIS A C 1
ATOM 795 O O . HIS A 1 105 ? -10.398 -2.777 23.263 1.00 92.19 105 HIS A O 1
ATOM 801 N N . VAL A 1 106 ? -9.913 -3.029 21.089 1.00 92.00 106 VAL A N 1
ATOM 802 C CA . VAL A 1 106 ? -11.169 -3.692 20.744 1.00 92.00 106 VAL A CA 1
ATOM 803 C C . VAL A 1 106 ? -10.806 -5.031 20.104 1.00 92.00 106 VAL A C 1
ATOM 805 O O . VAL A 1 106 ? -10.255 -5.042 19.001 1.00 92.00 106 VAL A O 1
ATOM 808 N N . PRO A 1 107 ? -11.020 -6.168 20.788 1.00 90.88 107 PRO A N 1
ATOM 809 C CA . PRO A 1 107 ? -10.765 -7.477 20.219 1.00 90.88 107 PRO A CA 1
ATOM 810 C C . PRO A 1 107 ? -11.868 -7.805 19.212 1.00 90.88 107 PRO A C 1
ATOM 812 O O . PRO A 1 107 ? -13.014 -8.041 19.587 1.00 90.88 107 PRO A O 1
ATOM 815 N N . ILE A 1 108 ? -11.509 -7.796 17.929 1.00 89.44 108 ILE A N 1
ATOM 816 C CA . ILE A 1 108 ? -12.416 -8.049 16.805 1.00 89.44 108 ILE A CA 1
ATOM 817 C C . ILE A 1 108 ? -11.762 -9.082 15.883 1.00 89.44 108 ILE A C 1
ATOM 819 O O . ILE A 1 108 ? -10.600 -8.936 15.500 1.00 89.44 108 ILE A O 1
ATOM 823 N N . SER A 1 109 ? -12.49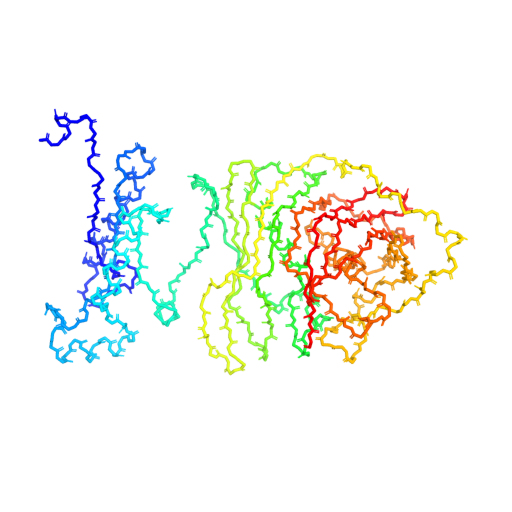6 -10.129 15.517 1.00 89.44 109 SER A N 1
ATOM 824 C CA . SER A 1 109 ? -12.089 -11.093 14.491 1.00 89.44 109 SER A CA 1
ATOM 825 C C . SER A 1 109 ? -12.277 -10.531 13.076 1.00 89.44 109 SER A C 1
ATOM 827 O O . SER A 1 109 ? -13.037 -9.593 12.848 1.00 89.44 109 SER A O 1
ATOM 829 N N . GLU A 1 110 ? -11.636 -11.137 12.073 1.00 87.81 110 GLU A N 1
ATOM 830 C CA . GLU A 1 110 ? -11.814 -10.700 10.678 1.00 87.81 110 GLU A CA 1
ATOM 831 C C . GLU A 1 110 ? -13.278 -10.793 10.217 1.00 87.81 110 GLU A C 1
ATOM 833 O O . GLU A 1 110 ? -13.750 -9.922 9.488 1.00 87.81 110 GLU A O 1
ATOM 838 N N . ALA A 1 111 ? -14.006 -11.817 10.672 1.00 88.88 111 ALA A N 1
ATOM 839 C CA . ALA A 1 111 ? -15.414 -12.004 10.338 1.00 88.88 111 ALA A CA 1
ATOM 840 C C . ALA A 1 111 ? -16.296 -10.898 10.937 1.00 88.88 111 ALA A C 1
ATOM 842 O O . ALA A 1 111 ? -17.146 -10.346 10.242 1.00 88.88 111 ALA A O 1
ATOM 843 N N . GLU A 1 112 ? -16.058 -10.531 12.197 1.00 91.31 112 GLU A N 1
ATOM 844 C CA . GLU A 1 112 ? -16.786 -9.448 12.868 1.00 91.31 112 GLU A CA 1
ATOM 845 C C . GLU A 1 112 ? -16.453 -8.091 12.246 1.00 91.31 112 GLU A C 1
ATOM 847 O O . GLU A 1 112 ? -17.338 -7.268 12.033 1.00 91.31 112 GLU A O 1
ATOM 852 N N . HIS A 1 113 ? -15.195 -7.863 11.866 1.00 90.81 113 HIS A N 1
ATOM 853 C CA . HIS A 1 113 ? -14.805 -6.644 11.162 1.00 90.81 113 HIS A CA 1
ATOM 854 C C . HIS A 1 113 ? -15.557 -6.489 9.832 1.00 90.81 113 HIS A C 1
ATOM 856 O O . HIS A 1 113 ? -16.048 -5.402 9.523 1.00 90.81 113 HIS A O 1
ATOM 862 N N . VAL A 1 114 ? -15.703 -7.580 9.071 1.00 89.81 114 VAL A N 1
ATOM 863 C CA . VAL A 1 114 ? -16.487 -7.595 7.827 1.00 89.81 114 VAL A CA 1
ATOM 864 C C . VAL A 1 114 ? -17.970 -7.332 8.092 1.00 89.81 114 VAL A C 1
ATOM 866 O O . VAL A 1 114 ? -18.539 -6.467 7.416 1.00 89.81 114 VAL A O 1
ATOM 869 N N . GLU A 1 115 ? -18.566 -8.046 9.052 1.00 90.50 115 GLU A N 1
ATOM 870 C CA . GLU A 1 115 ? -19.999 -7.976 9.377 1.00 90.50 115 GLU A CA 1
ATOM 871 C C . GLU A 1 115 ? -20.407 -6.581 9.859 1.00 90.50 115 GLU A C 1
ATOM 873 O O . GLU A 1 115 ? -21.386 -6.018 9.375 1.00 90.50 115 GLU A O 1
ATOM 878 N N . TYR A 1 116 ? -19.630 -5.998 10.775 1.00 89.25 116 TYR A N 1
ATOM 879 C CA . TYR A 1 116 ? -19.959 -4.721 11.410 1.00 89.25 116 TYR A CA 1
ATOM 880 C C . TYR A 1 116 ? -19.412 -3.500 10.669 1.00 89.25 116 TYR A C 1
ATOM 882 O O . TYR A 1 116 ? -19.758 -2.372 11.010 1.00 89.25 116 TYR A O 1
ATOM 890 N N . GLY A 1 117 ? -18.563 -3.691 9.654 1.00 87.31 117 GLY A N 1
ATOM 891 C CA . GLY A 1 117 ? -18.080 -2.599 8.806 1.00 87.31 117 GLY A CA 1
ATOM 892 C C . GLY A 1 117 ? -17.306 -1.513 9.558 1.00 87.31 117 GLY A C 1
ATOM 893 O O . GLY A 1 117 ? -17.310 -0.358 9.131 1.00 87.31 117 GLY A O 1
ATOM 894 N N . VAL A 1 118 ? -16.664 -1.867 10.677 1.00 87.12 118 VAL A N 1
ATOM 895 C CA . VAL A 1 118 ? -15.869 -0.933 11.485 1.00 87.12 118 VAL A CA 1
ATOM 896 C C . VAL A 1 118 ? -14.724 -0.403 10.633 1.00 87.12 118 VAL A C 1
ATOM 898 O O . VAL A 1 118 ? -13.884 -1.178 10.183 1.00 87.12 118 VAL A O 1
ATOM 901 N N . ARG A 1 119 ? -14.668 0.911 10.401 1.00 86.50 119 ARG A N 1
ATOM 902 C CA . ARG A 1 119 ? -13.550 1.488 9.651 1.00 86.50 119 ARG A CA 1
ATOM 903 C C . ARG A 1 119 ? -12.282 1.427 10.481 1.00 86.50 119 ARG A C 1
ATOM 905 O O . ARG A 1 119 ? -12.261 1.905 11.614 1.00 86.50 119 ARG A O 1
ATOM 912 N N . THR A 1 120 ? -11.220 0.906 9.889 1.00 87.75 120 THR A N 1
ATOM 913 C CA . THR A 1 120 ? -9.893 0.913 10.493 1.00 87.75 120 THR A CA 1
ATOM 914 C C . THR A 1 120 ? -8.919 1.708 9.639 1.00 87.75 120 THR A C 1
ATOM 916 O O . THR A 1 120 ? -9.064 1.854 8.417 1.00 87.75 120 THR A O 1
ATOM 919 N N . ILE A 1 121 ? -7.923 2.260 10.323 1.00 83.19 121 ILE A N 1
ATOM 920 C CA . ILE A 1 121 ? -6.708 2.777 9.713 1.00 83.19 121 ILE A CA 1
ATOM 921 C C . ILE A 1 121 ? -5.521 2.030 10.321 1.00 83.19 121 ILE A C 1
ATOM 923 O O . ILE A 1 121 ? -5.596 1.602 11.478 1.00 83.19 121 ILE A O 1
ATOM 927 N N . PRO A 1 122 ? -4.439 1.832 9.561 1.00 80.75 122 PRO A N 1
ATOM 928 C CA . PRO A 1 122 ? -3.243 1.194 10.077 1.00 80.75 122 PRO A CA 1
ATOM 929 C C . PRO A 1 122 ? -2.651 2.016 11.208 1.00 80.75 122 PRO A C 1
ATOM 931 O O . PRO A 1 122 ? -2.820 3.233 11.274 1.00 80.75 122 PRO A O 1
ATOM 934 N N . TYR A 1 123 ? -1.913 1.338 12.078 1.00 76.94 123 TYR A N 1
ATOM 935 C CA . TYR A 1 123 ? -1.139 2.025 13.093 1.00 76.94 123 TYR A CA 1
ATOM 936 C C . TYR A 1 123 ? -0.142 2.986 12.436 1.00 76.94 123 TYR A C 1
ATOM 938 O O . TYR A 1 123 ? 0.627 2.599 11.549 1.00 76.94 123 TYR A O 1
ATOM 946 N N . SER A 1 124 ? -0.153 4.231 12.902 1.00 75.44 124 SER A N 1
ATOM 947 C CA . SER A 1 124 ? 0.816 5.232 12.490 1.00 75.44 124 SER A CA 1
ATOM 948 C C . SER A 1 124 ? 2.153 4.970 13.170 1.00 75.44 124 SER A C 1
ATOM 950 O O . SER A 1 124 ? 2.178 4.847 14.392 1.00 75.44 124 SER A O 1
ATOM 952 N N . PRO A 1 125 ? 3.284 4.932 12.446 1.00 72.06 125 PRO A N 1
ATOM 953 C CA . PRO A 1 125 ? 4.599 4.786 13.070 1.00 72.06 125 PRO A CA 1
ATOM 954 C C . PRO A 1 125 ? 4.996 5.999 13.937 1.00 72.06 125 PRO A C 1
ATOM 956 O O . PRO A 1 125 ? 6.041 5.977 14.582 1.00 72.06 125 PRO A O 1
ATOM 959 N N . CYS A 1 126 ? 4.190 7.058 13.942 1.00 72.56 126 CYS A N 1
ATOM 960 C CA . CYS A 1 126 ? 4.482 8.345 14.553 1.00 72.56 126 CYS A CA 1
ATOM 961 C C . CYS A 1 126 ? 4.001 8.382 16.005 1.00 72.56 126 CYS A C 1
ATOM 963 O O . CYS A 1 126 ? 2.891 7.958 16.313 1.00 72.56 126 CYS A O 1
ATOM 965 N N . ALA A 1 127 ? 4.827 8.934 16.897 1.00 62.16 127 ALA A N 1
ATOM 966 C CA . ALA A 1 127 ? 4.522 9.011 18.327 1.00 62.16 127 ALA A CA 1
ATOM 967 C C . ALA A 1 127 ? 3.383 9.990 18.666 1.00 62.16 127 ALA A C 1
ATOM 969 O O . ALA A 1 127 ? 2.781 9.885 19.730 1.00 62.16 127 ALA A O 1
ATOM 970 N N . THR A 1 128 ? 3.093 10.951 17.786 1.00 62.38 128 THR A N 1
ATOM 971 C CA . THR A 1 128 ? 2.050 11.959 17.988 1.00 62.38 128 THR A CA 1
ATOM 972 C C . THR A 1 128 ? 0.996 11.874 16.894 1.00 62.38 128 THR A C 1
ATOM 974 O O . TH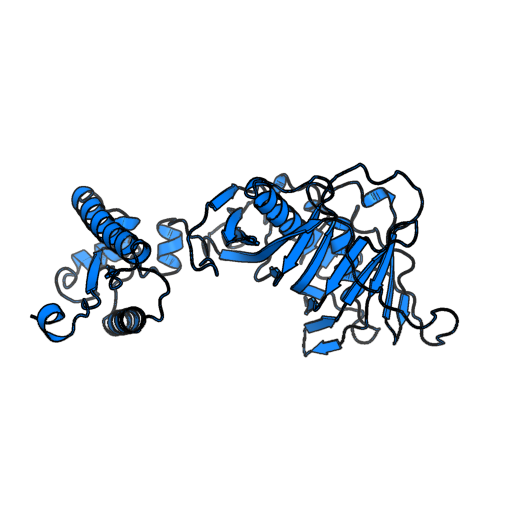R A 1 128 ? 1.303 11.711 15.712 1.00 62.38 128 THR A O 1
ATOM 977 N N . SER A 1 129 ? -0.271 12.006 17.291 1.00 63.69 129 SER A N 1
ATOM 978 C CA . SER A 1 129 ? -1.380 12.080 16.345 1.00 63.69 129 SER A CA 1
ATOM 979 C C . SER A 1 129 ? -1.396 13.459 15.686 1.00 63.69 129 SER A C 1
ATOM 981 O O . SER A 1 129 ? -1.890 14.424 16.267 1.00 63.69 129 SER A O 1
ATOM 983 N N . GLY A 1 130 ? -0.840 13.558 14.479 1.00 78.00 130 GLY A N 1
ATOM 984 C CA . GLY A 1 130 ? -1.011 14.723 13.611 1.00 78.00 130 GLY A CA 1
ATOM 985 C C . GLY A 1 130 ? -2.348 14.703 12.860 1.00 78.00 130 GLY A C 1
ATOM 986 O O . GLY A 1 130 ? -3.152 13.778 13.026 1.00 78.00 130 GLY A O 1
ATOM 987 N N . ARG A 1 131 ? -2.605 15.716 12.020 1.00 89.56 131 ARG A N 1
ATOM 988 C CA . ARG A 1 131 ? -3.801 15.725 11.161 1.00 89.56 131 ARG A CA 1
ATOM 989 C C . ARG A 1 131 ? -3.768 14.522 10.223 1.00 89.56 131 ARG A C 1
ATOM 991 O O . ARG A 1 131 ? -2.702 14.113 9.764 1.00 89.56 131 ARG A O 1
ATOM 998 N N . ALA A 1 132 ? -4.943 13.995 9.904 1.00 91.50 132 ALA A N 1
ATOM 999 C CA . ALA A 1 132 ? -5.102 12.933 8.925 1.00 91.50 132 ALA A CA 1
ATOM 1000 C C . ALA A 1 132 ? -6.190 13.296 7.916 1.00 91.50 132 ALA A C 1
ATOM 1002 O O . ALA A 1 132 ? -7.170 13.962 8.255 1.00 91.50 132 ALA A O 1
ATOM 1003 N N . ILE A 1 133 ? -6.017 12.842 6.679 1.00 93.75 133 ILE A N 1
ATOM 1004 C CA . ILE A 1 133 ? -7.045 12.898 5.641 1.00 93.75 133 ILE A CA 1
ATOM 1005 C C . ILE A 1 133 ? -7.257 11.514 5.042 1.00 93.75 133 ILE A C 1
ATOM 1007 O O . ILE A 1 133 ? -6.344 10.692 4.975 1.00 93.75 133 ILE A O 1
ATOM 1011 N N . GLU A 1 134 ? -8.473 11.292 4.562 1.00 95.06 134 GLU A N 1
ATOM 1012 C CA . GLU A 1 134 ? -8.892 10.065 3.903 1.00 95.06 134 GLU A CA 1
ATOM 1013 C C . GLU A 1 134 ? -9.543 10.415 2.564 1.00 95.06 134 GLU A C 1
ATOM 1015 O O . GLU A 1 134 ? -10.435 11.262 2.492 1.00 95.06 134 GLU A O 1
ATOM 1020 N N . LEU A 1 135 ? -9.087 9.766 1.495 1.00 95.19 135 LEU A N 1
ATOM 1021 C CA . LEU A 1 135 ? -9.570 9.963 0.133 1.00 95.19 135 LEU A CA 1
ATOM 1022 C C . LEU A 1 135 ? -10.102 8.638 -0.412 1.00 95.19 135 LEU A C 1
ATOM 1024 O O . LEU A 1 135 ? -9.370 7.653 -0.470 1.00 95.19 135 LEU A O 1
ATOM 1028 N N . ASN A 1 136 ? -11.360 8.615 -0.850 1.00 95.56 136 ASN A N 1
ATOM 1029 C CA . ASN A 1 136 ? -11.930 7.451 -1.532 1.00 95.56 136 ASN A CA 1
ATOM 1030 C C . ASN A 1 136 ? -11.484 7.428 -2.998 1.00 95.56 136 ASN A C 1
ATOM 1032 O O . ASN A 1 136 ? -11.528 8.457 -3.676 1.00 95.56 136 ASN A O 1
ATOM 1036 N N . ILE A 1 137 ? -11.104 6.252 -3.493 1.00 94.88 137 ILE A N 1
ATOM 1037 C CA . ILE A 1 137 ? -10.607 6.046 -4.853 1.00 94.88 137 ILE A CA 1
ATOM 1038 C C . ILE A 1 137 ? -11.615 5.206 -5.634 1.00 94.88 137 ILE A C 1
ATOM 1040 O O . ILE A 1 137 ? -11.989 4.119 -5.202 1.00 94.88 137 ILE A O 1
ATOM 1044 N N . ARG A 1 138 ? -12.028 5.697 -6.807 1.00 92.94 138 ARG A N 1
ATOM 1045 C CA . ARG A 1 138 ? -12.838 4.929 -7.763 1.00 92.94 138 ARG A CA 1
ATOM 1046 C C . ARG A 1 138 ? -11.934 4.322 -8.820 1.00 92.94 138 ARG A C 1
ATOM 1048 O O . ARG A 1 138 ? -11.323 5.060 -9.593 1.00 92.94 138 ARG A O 1
ATOM 1055 N N . LEU A 1 139 ? -11.847 2.995 -8.852 1.00 92.00 139 LEU A N 1
ATOM 1056 C CA . LEU A 1 139 ? -10.911 2.298 -9.737 1.00 92.00 139 LEU A CA 1
ATOM 1057 C C . LEU A 1 139 ? -11.281 2.461 -11.215 1.00 92.00 139 LEU A C 1
ATOM 1059 O O . LEU A 1 139 ? -10.383 2.642 -12.034 1.00 92.00 139 LEU A O 1
ATOM 1063 N N . ALA A 1 140 ? -12.571 2.472 -11.567 1.00 88.44 140 ALA A N 1
ATOM 1064 C CA . ALA A 1 140 ? -13.014 2.652 -12.951 1.00 88.44 140 ALA A CA 1
ATOM 1065 C C . ALA A 1 140 ? -12.616 4.008 -13.549 1.00 88.44 140 ALA A C 1
ATOM 1067 O O . ALA A 1 140 ? -12.548 4.135 -14.770 1.00 88.44 140 ALA A O 1
ATOM 1068 N N . ASN A 1 141 ? -12.316 5.006 -12.711 1.00 89.38 141 ASN A N 1
ATOM 1069 C CA . ASN A 1 141 ? -11.876 6.320 -13.170 1.00 89.38 141 ASN A CA 1
ATOM 1070 C C . ASN A 1 141 ? -10.368 6.379 -13.452 1.00 89.38 141 ASN A C 1
ATOM 1072 O O . ASN A 1 141 ? -9.902 7.397 -13.956 1.00 89.38 141 ASN A O 1
ATOM 1076 N N . ILE A 1 142 ? -9.601 5.333 -13.119 1.00 90.31 142 ILE A N 1
ATOM 1077 C CA . ILE A 1 142 ? -8.145 5.326 -13.274 1.00 90.31 142 ILE A CA 1
ATOM 1078 C C . ILE A 1 142 ? -7.795 4.991 -14.730 1.00 90.31 142 ILE A C 1
ATOM 1080 O O . ILE A 1 142 ? -7.945 3.838 -15.146 1.00 90.31 142 ILE A O 1
ATOM 1084 N N . PRO A 1 143 ? -7.284 5.954 -15.520 1.00 87.75 143 PRO A N 1
ATOM 1085 C CA . PRO A 1 143 ? -7.226 5.795 -16.974 1.00 87.75 143 PRO A CA 1
ATOM 1086 C C . PRO A 1 143 ? -6.270 4.699 -17.472 1.00 87.75 143 PRO A C 1
ATOM 1088 O O . PRO A 1 143 ? -6.476 4.128 -18.542 1.00 87.75 143 PRO A O 1
ATOM 1091 N N . CYS A 1 144 ? -5.218 4.380 -16.712 1.00 89.12 144 CYS A N 1
ATOM 1092 C CA . CYS A 1 144 ? -4.238 3.362 -17.099 1.00 89.12 144 CYS A CA 1
ATOM 1093 C C . CYS A 1 144 ? -4.721 1.925 -16.843 1.00 89.12 144 CYS A C 1
ATOM 1095 O O . CYS A 1 144 ? -4.170 0.982 -17.413 1.00 89.12 144 CYS A O 1
ATOM 1097 N N . LEU A 1 145 ? -5.752 1.747 -16.011 1.00 92.06 145 LEU A N 1
ATOM 1098 C CA . LEU A 1 145 ? -6.153 0.452 -15.466 1.00 92.06 145 LEU A CA 1
ATOM 1099 C C . LEU A 1 145 ? -6.515 -0.600 -16.536 1.00 92.06 145 LEU A C 1
ATOM 1101 O O . LEU A 1 145 ? -6.092 -1.748 -16.384 1.00 92.06 145 LEU A O 1
ATOM 1105 N N . PRO A 1 146 ? -7.212 -0.265 -17.646 1.00 92.44 146 PRO A N 1
ATOM 1106 C CA . PRO A 1 146 ? -7.504 -1.237 -18.705 1.00 92.44 146 PRO A CA 1
ATOM 1107 C C . PRO A 1 146 ? -6.255 -1.828 -19.370 1.00 92.44 146 PRO A C 1
ATOM 1109 O O . PRO A 1 146 ? -6.308 -2.945 -19.890 1.00 92.44 146 PRO A O 1
ATOM 1112 N N . ASN A 1 147 ? -5.145 -1.085 -19.340 1.00 93.88 147 ASN A N 1
ATOM 1113 C CA . ASN A 1 147 ? -3.894 -1.431 -20.003 1.00 93.88 147 ASN A CA 1
ATOM 1114 C C . ASN A 1 147 ? -2.903 -2.174 -19.095 1.00 93.88 147 ASN A C 1
ATOM 1116 O O . ASN A 1 147 ? -1.859 -2.594 -19.587 1.00 93.88 147 ASN A O 1
ATOM 1120 N N . HIS A 1 148 ? -3.213 -2.342 -17.805 1.00 95.88 148 HIS A N 1
ATOM 1121 C CA . HIS A 1 148 ? -2.346 -3.000 -16.829 1.00 95.88 148 HIS A CA 1
ATOM 1122 C C . HIS A 1 148 ? -3.071 -4.189 -16.187 1.00 95.88 148 HIS A C 1
ATOM 1124 O O . HIS A 1 148 ? -3.881 -4.043 -15.263 1.00 95.88 148 HIS A O 1
ATOM 1130 N N . LYS A 1 149 ? -2.795 -5.396 -16.692 1.00 96.06 149 LYS A N 1
ATOM 1131 C CA . LYS A 1 149 ? -3.470 -6.626 -16.260 1.00 96.06 149 LYS A CA 1
ATOM 1132 C C . LYS A 1 149 ? -2.504 -7.582 -15.580 1.00 96.06 149 LYS A C 1
ATOM 1134 O O . LYS A 1 149 ? -1.406 -7.829 -16.066 1.00 96.06 149 LYS A O 1
ATOM 1139 N N . VAL A 1 150 ? -2.965 -8.197 -14.495 1.00 95.00 150 VAL A N 1
ATOM 1140 C CA . VAL A 1 150 ? -2.292 -9.325 -13.841 1.00 95.00 150 VAL A CA 1
ATOM 1141 C C . VAL A 1 150 ? -3.244 -10.514 -13.883 1.00 95.00 150 VAL A C 1
ATOM 1143 O O . VAL A 1 150 ? -4.355 -10.445 -13.361 1.00 95.00 150 VAL A O 1
ATOM 1146 N N . ARG A 1 151 ? -2.824 -11.599 -14.536 1.00 93.62 151 ARG A N 1
ATOM 1147 C CA . ARG A 1 151 ? -3.608 -12.810 -14.818 1.00 93.62 151 ARG A CA 1
ATOM 1148 C C . ARG A 1 151 ? -4.961 -12.464 -15.445 1.00 93.62 151 ARG A C 1
ATOM 1150 O O . ARG A 1 151 ? -6.005 -12.909 -14.982 1.00 93.62 151 ARG A O 1
ATOM 1157 N N . ASN A 1 152 ? -4.921 -11.617 -16.476 1.00 92.62 152 ASN A N 1
ATOM 1158 C CA . ASN A 1 152 ? -6.076 -11.077 -17.205 1.00 92.62 152 ASN A CA 1
ATOM 1159 C C . ASN A 1 152 ? -7.052 -10.204 -16.394 1.00 92.62 152 ASN A C 1
ATOM 1161 O O . ASN A 1 152 ? -8.068 -9.777 -16.941 1.00 92.62 152 ASN A O 1
ATOM 1165 N N . VAL A 1 153 ? -6.735 -9.862 -15.142 1.00 92.81 153 VAL A N 1
ATOM 1166 C CA . VAL A 1 153 ? -7.556 -8.970 -14.312 1.00 92.81 153 VAL A CA 1
ATOM 1167 C C . VAL A 1 153 ? -6.932 -7.569 -14.270 1.00 92.81 153 VAL A C 1
ATOM 1169 O O . VAL A 1 153 ? -5.755 -7.454 -13.902 1.00 92.81 153 VAL A O 1
ATOM 1172 N N . PRO A 1 154 ? -7.682 -6.498 -14.605 1.00 94.94 154 PRO A N 1
ATOM 1173 C CA . PRO A 1 154 ? -7.212 -5.126 -14.434 1.00 94.94 154 PRO A CA 1
ATOM 1174 C C . PRO A 1 154 ? -6.761 -4.881 -12.990 1.00 94.94 154 PRO A C 1
ATOM 1176 O O . PRO A 1 154 ? -7.509 -5.097 -12.033 1.00 94.94 154 PRO A O 1
ATOM 1179 N N . THR A 1 155 ? -5.502 -4.485 -12.833 1.00 95.31 155 THR A N 1
ATOM 1180 C CA . THR A 1 155 ? -4.830 -4.365 -11.535 1.00 95.31 155 THR A CA 1
ATOM 1181 C C . THR A 1 155 ? -4.146 -3.012 -11.470 1.00 95.31 155 THR A C 1
ATOM 1183 O O . THR A 1 155 ? -3.438 -2.652 -12.404 1.00 95.31 155 THR A O 1
ATOM 1186 N N . LEU A 1 156 ? -4.348 -2.264 -10.388 1.00 95.94 156 LEU A N 1
ATOM 1187 C CA . LEU A 1 156 ? -3.764 -0.937 -10.224 1.00 95.94 156 LEU A CA 1
ATOM 1188 C C . LEU A 1 156 ? -2.225 -1.041 -10.178 1.00 95.94 156 LEU A C 1
ATOM 1190 O O . LEU A 1 156 ? -1.713 -1.771 -9.323 1.00 95.94 156 LEU A O 1
ATOM 1194 N N . PRO A 1 157 ? -1.480 -0.350 -11.065 1.00 96.44 157 PRO A N 1
ATOM 1195 C CA . PRO A 1 157 ? -0.022 -0.392 -11.048 1.00 96.44 157 PRO A CA 1
ATOM 1196 C C . PRO A 1 157 ? 0.533 0.205 -9.754 1.00 96.44 157 PRO A C 1
ATOM 1198 O O . PRO A 1 157 ? 0.036 1.228 -9.275 1.00 96.44 157 PRO A O 1
ATOM 1201 N N . GLY A 1 158 ? 1.621 -0.363 -9.229 1.00 97.00 158 GLY A N 1
ATOM 1202 C CA . GLY A 1 158 ? 2.264 0.148 -8.012 1.00 97.00 158 GLY A CA 1
ATOM 1203 C C . GLY A 1 158 ? 2.705 1.614 -8.131 1.00 97.00 158 GLY A C 1
ATOM 1204 O O . GLY A 1 158 ? 2.635 2.361 -7.158 1.00 97.00 158 GLY A O 1
ATOM 1205 N N . ALA A 1 159 ? 3.093 2.059 -9.330 1.00 96.00 159 ALA A N 1
ATOM 1206 C CA . ALA A 1 159 ? 3.512 3.439 -9.556 1.00 96.00 159 ALA A CA 1
ATOM 1207 C C . ALA A 1 159 ? 2.333 4.426 -9.468 1.00 96.00 159 ALA A C 1
ATOM 1209 O O . ALA A 1 159 ? 2.502 5.543 -8.990 1.00 96.00 159 ALA A O 1
ATOM 1210 N N . TRP A 1 160 ? 1.122 3.996 -9.846 1.00 95.69 160 TRP A N 1
ATOM 1211 C CA . TRP A 1 160 ? -0.106 4.780 -9.662 1.00 95.69 160 TRP A CA 1
ATOM 1212 C C . TRP A 1 160 ? -0.604 4.742 -8.226 1.00 95.69 160 TRP A C 1
ATOM 1214 O O . TRP A 1 160 ? -1.135 5.736 -7.743 1.00 95.69 160 TRP A O 1
ATOM 1224 N N . ILE A 1 161 ? -0.413 3.619 -7.524 1.00 97.69 161 ILE A N 1
ATOM 1225 C CA . ILE A 1 161 ? -0.624 3.587 -6.075 1.00 97.69 161 ILE A CA 1
ATOM 1226 C C . ILE A 1 161 ? 0.227 4.685 -5.438 1.00 97.69 161 ILE A C 1
ATOM 1228 O O . ILE A 1 161 ? -0.322 5.527 -4.734 1.00 97.69 161 ILE A O 1
ATOM 1232 N N . LEU A 1 162 ? 1.530 4.737 -5.737 1.00 97.69 162 LEU A N 1
ATOM 1233 C CA . LEU A 1 162 ? 2.397 5.778 -5.193 1.00 97.69 162 LEU A CA 1
ATOM 1234 C C . LEU A 1 162 ? 1.955 7.189 -5.610 1.00 97.69 162 LEU A C 1
ATOM 1236 O O . LEU A 1 162 ? 1.961 8.078 -4.767 1.00 97.69 162 LEU A O 1
ATOM 1240 N N . ASP A 1 163 ? 1.527 7.406 -6.853 1.00 95.56 163 ASP A N 1
ATOM 1241 C CA . ASP A 1 163 ? 1.014 8.712 -7.290 1.00 95.56 163 ASP A CA 1
ATOM 1242 C C . ASP A 1 163 ? -0.184 9.187 -6.454 1.00 95.56 163 ASP A C 1
ATOM 1244 O O . ASP A 1 163 ? -0.204 10.330 -5.988 1.00 95.56 163 ASP A O 1
ATOM 1248 N N . LEU A 1 164 ? -1.127 8.287 -6.158 1.00 96.50 164 LEU A N 1
ATOM 1249 C CA . LEU A 1 164 ? -2.266 8.568 -5.282 1.00 96.50 164 LEU A CA 1
ATOM 1250 C C . LEU A 1 164 ? -1.832 8.833 -3.830 1.00 96.50 164 LEU A C 1
ATOM 1252 O O . LEU A 1 164 ? -2.359 9.745 -3.188 1.00 96.50 164 LEU A O 1
ATOM 1256 N N . LEU A 1 165 ? -0.858 8.069 -3.317 1.00 97.75 165 LEU A N 1
ATOM 1257 C CA . LEU A 1 165 ? -0.280 8.281 -1.984 1.00 97.75 165 LEU A CA 1
ATOM 1258 C C . LEU A 1 165 ? 0.398 9.657 -1.882 1.00 97.75 165 LEU A C 1
ATOM 1260 O O . LEU A 1 165 ? 0.146 10.400 -0.933 1.00 97.75 165 LEU A O 1
ATOM 1264 N N . VAL A 1 166 ? 1.209 10.027 -2.878 1.00 96.12 166 VAL A N 1
ATOM 1265 C CA . VAL A 1 166 ? 1.875 11.336 -2.950 1.00 96.12 166 VAL A CA 1
ATOM 1266 C C . VAL A 1 166 ? 0.848 12.458 -3.055 1.00 96.12 166 VAL A C 1
ATOM 1268 O O . VAL A 1 166 ? 0.969 13.453 -2.344 1.00 96.12 166 VAL A O 1
ATOM 1271 N N . GLY A 1 167 ? -0.196 12.296 -3.871 1.00 94.25 167 GLY A N 1
ATOM 1272 C CA . GLY A 1 167 ? -1.285 13.268 -3.975 1.00 94.25 167 GLY A CA 1
ATOM 1273 C C . GLY A 1 167 ? -2.001 13.512 -2.643 1.00 94.25 167 GLY A C 1
ATOM 1274 O O . GLY A 1 167 ? -2.276 14.661 -2.291 1.00 94.25 167 GLY A O 1
ATOM 1275 N N . ALA A 1 168 ? -2.256 12.458 -1.861 1.00 95.75 168 ALA A N 1
ATOM 1276 C CA . ALA A 1 168 ? -2.803 12.597 -0.511 1.00 95.75 168 ALA A CA 1
ATOM 1277 C C . ALA A 1 168 ? -1.814 13.297 0.436 1.00 95.75 168 ALA A C 1
ATOM 1279 O O . ALA A 1 168 ? -2.190 14.243 1.128 1.00 95.75 168 ALA A O 1
ATOM 1280 N N . GLY A 1 169 ? -0.538 12.904 0.413 1.00 95.00 169 GLY A N 1
ATOM 1281 C CA . GLY A 1 169 ? 0.501 13.549 1.213 1.00 95.00 169 GLY A CA 1
ATOM 1282 C C . GLY A 1 169 ? 0.631 15.047 0.930 1.00 95.00 169 GLY A C 1
ATOM 1283 O O . GLY A 1 169 ? 0.679 15.844 1.865 1.00 95.00 169 GLY A O 1
ATOM 1284 N N . ARG A 1 170 ? 0.606 15.448 -0.348 1.00 91.94 170 ARG A N 1
ATOM 1285 C CA . ARG A 1 170 ? 0.666 16.860 -0.769 1.00 91.94 170 ARG A CA 1
ATOM 1286 C C . ARG A 1 170 ? -0.538 17.665 -0.298 1.00 91.94 170 ARG A C 1
ATOM 1288 O O . ARG A 1 170 ? -0.365 18.799 0.119 1.00 91.94 170 ARG A O 1
ATOM 1295 N N . LYS A 1 171 ? -1.747 17.094 -0.359 1.00 92.19 171 LYS A N 1
ATOM 1296 C CA . LYS A 1 171 ? -2.969 17.759 0.134 1.00 92.19 171 LYS A CA 1
ATOM 1297 C C . LYS A 1 171 ? -2.934 17.996 1.642 1.00 92.19 171 LYS A C 1
ATOM 1299 O O . LYS A 1 171 ? -3.556 18.938 2.124 1.00 92.19 171 LYS A O 1
ATOM 1304 N N . LEU A 1 172 ? -2.256 17.121 2.382 1.00 92.94 172 LEU A N 1
ATOM 1305 C CA . LEU A 1 172 ? -2.114 17.245 3.826 1.00 92.94 172 LEU A CA 1
ATOM 1306 C C . LEU A 1 172 ? -1.010 18.239 4.211 1.00 92.94 172 LEU A C 1
ATOM 1308 O O . LEU A 1 172 ? -1.201 19.036 5.132 1.00 92.94 172 LEU A O 1
ATOM 1312 N N . ALA A 1 173 ? 0.123 18.201 3.508 1.00 87.19 173 ALA A N 1
ATOM 1313 C CA . ALA A 1 173 ? 1.269 19.063 3.758 1.00 87.19 173 ALA A CA 1
ATOM 1314 C C . ALA A 1 173 ? 0.961 20.534 3.425 1.00 87.19 173 ALA A C 1
ATOM 1316 O O . ALA A 1 173 ? 0.450 20.858 2.359 1.00 87.19 173 ALA A O 1
ATOM 1317 N N . THR A 1 174 ? 1.285 21.446 4.340 1.00 71.94 174 THR A N 1
ATOM 1318 C CA . THR A 1 174 ? 0.897 22.864 4.243 1.00 71.94 174 THR A CA 1
ATOM 1319 C C . THR A 1 174 ? 1.856 23.741 3.434 1.00 71.94 174 THR A C 1
ATOM 1321 O O . THR A 1 174 ? 1.465 24.845 3.082 1.00 71.94 174 THR A O 1
ATOM 1324 N N . ASN A 1 175 ? 3.069 23.272 3.104 1.00 73.81 175 ASN A N 1
ATOM 1325 C CA . ASN A 1 175 ? 4.130 24.082 2.480 1.00 73.81 175 ASN A CA 1
ATOM 1326 C C . ASN A 1 175 ? 4.984 23.288 1.467 1.00 73.81 175 ASN A C 1
ATOM 1328 O O . ASN A 1 175 ? 6.209 23.242 1.581 1.00 73.81 175 ASN A O 1
ATOM 1332 N N . VAL A 1 176 ? 4.361 22.623 0.493 1.00 79.50 176 VAL A N 1
ATOM 1333 C CA . VAL A 1 176 ? 5.108 21.967 -0.597 1.00 79.50 176 VAL A CA 1
ATOM 1334 C C . VAL A 1 176 ? 5.271 22.964 -1.741 1.00 79.50 176 VAL A C 1
ATOM 1336 O O . VAL A 1 176 ? 4.280 23.336 -2.368 1.00 79.50 176 VAL A O 1
ATOM 1339 N N . ALA A 1 177 ? 6.502 23.415 -1.991 1.00 78.75 177 ALA A N 1
ATOM 1340 C CA . ALA A 1 177 ? 6.794 24.309 -3.109 1.00 78.75 177 ALA A CA 1
ATOM 1341 C C . ALA A 1 177 ? 6.540 23.599 -4.448 1.00 78.75 177 ALA A C 1
ATOM 1343 O O . ALA A 1 177 ? 6.585 22.370 -4.529 1.00 78.75 177 ALA A O 1
ATOM 1344 N N . GLU A 1 178 ? 6.277 24.361 -5.510 1.00 72.38 178 GLU A N 1
ATOM 1345 C CA . GLU A 1 178 ? 6.021 23.771 -6.829 1.00 72.38 178 GLU A CA 1
ATOM 1346 C C . GLU A 1 178 ? 7.230 22.957 -7.309 1.00 72.38 178 GLU A C 1
ATOM 1348 O O . GLU A 1 178 ? 7.053 21.803 -7.688 1.00 72.38 178 GLU A O 1
ATOM 1353 N N . ASP A 1 179 ? 8.450 23.484 -7.175 1.00 76.50 179 ASP A N 1
ATOM 1354 C CA . ASP A 1 179 ? 9.713 22.830 -7.572 1.00 76.50 179 ASP A CA 1
ATOM 1355 C C . ASP A 1 179 ? 10.259 21.827 -6.536 1.00 76.50 179 ASP A C 1
ATOM 1357 O O . ASP A 1 179 ? 11.446 21.480 -6.535 1.00 76.50 179 ASP A O 1
ATOM 1361 N N . SER A 1 180 ? 9.421 21.380 -5.600 1.00 85.25 180 SER A N 1
ATOM 1362 C CA . SER A 1 180 ? 9.824 20.372 -4.627 1.00 85.25 180 SER A CA 1
ATOM 1363 C C . SER A 1 180 ? 9.968 18.992 -5.266 1.00 85.25 180 SER A C 1
ATOM 1365 O O . SER A 1 180 ? 9.220 18.597 -6.161 1.00 85.25 180 SER A O 1
ATOM 1367 N N . ILE A 1 181 ? 10.893 18.205 -4.729 1.00 89.00 181 ILE A N 1
ATOM 1368 C CA . ILE A 1 181 ? 10.916 16.756 -4.934 1.00 89.00 181 ILE A CA 1
ATOM 1369 C C . ILE A 1 181 ? 10.190 16.072 -3.783 1.00 89.00 181 ILE A C 1
ATOM 1371 O O . ILE A 1 181 ? 10.188 16.561 -2.649 1.00 89.00 181 ILE A O 1
ATOM 1375 N N . VAL A 1 182 ? 9.612 14.910 -4.063 1.00 93.50 182 VAL A N 1
ATOM 1376 C CA . VAL A 1 182 ? 9.171 13.990 -3.019 1.00 93.50 182 VAL A CA 1
ATOM 1377 C C . VAL A 1 182 ? 10.259 12.958 -2.771 1.00 93.50 182 VAL A C 1
ATOM 1379 O O . VAL A 1 182 ? 10.804 12.363 -3.704 1.00 93.50 182 VAL A O 1
ATOM 1382 N N . ILE A 1 183 ? 10.575 12.763 -1.497 1.00 95.31 183 ILE A N 1
ATOM 1383 C CA . ILE A 1 183 ? 11.396 11.663 -1.016 1.00 95.31 183 ILE A CA 1
ATOM 1384 C C . ILE A 1 183 ? 10.432 10.630 -0.445 1.00 95.31 183 ILE A C 1
ATOM 1386 O O . ILE A 1 183 ? 9.614 10.940 0.422 1.00 95.31 183 ILE A O 1
ATOM 1390 N N . VAL A 1 184 ? 10.505 9.414 -0.972 1.00 97.31 184 VAL A N 1
ATOM 1391 C CA . VAL A 1 184 ? 9.673 8.284 -0.557 1.00 97.31 184 VAL A CA 1
ATOM 1392 C C . VAL A 1 184 ? 10.573 7.282 0.142 1.00 97.31 184 VAL A C 1
ATOM 1394 O O . VAL A 1 184 ? 11.564 6.853 -0.444 1.00 97.31 184 VAL A O 1
ATOM 1397 N N . GLU A 1 185 ? 10.224 6.890 1.359 1.00 97.44 185 GLU A N 1
ATOM 1398 C CA . GLU A 1 185 ? 10.968 5.911 2.152 1.00 97.44 185 GLU A CA 1
ATOM 1399 C C . GLU A 1 185 ? 10.074 4.732 2.534 1.00 97.44 185 GLU A C 1
ATOM 1401 O O . GLU A 1 185 ? 8.873 4.892 2.775 1.00 97.44 185 GLU A O 1
ATOM 1406 N N . ASP A 1 186 ? 10.674 3.539 2.561 1.00 96.75 186 ASP A N 1
ATOM 1407 C CA . ASP A 1 186 ? 10.030 2.276 2.935 1.00 96.75 186 ASP A CA 1
ATOM 1408 C C . ASP A 1 186 ? 8.677 2.043 2.237 1.00 96.75 186 ASP A C 1
ATOM 1410 O O . ASP A 1 186 ? 7.696 1.609 2.850 1.00 96.75 186 ASP A O 1
ATOM 1414 N N . LEU A 1 187 ? 8.620 2.297 0.925 1.00 98.56 187 LEU A N 1
ATOM 1415 C CA . LEU A 1 187 ? 7.445 1.954 0.134 1.00 98.56 187 LEU A CA 1
ATOM 1416 C C . LEU A 1 187 ? 7.295 0.435 0.090 1.00 98.56 187 LEU A C 1
ATOM 1418 O O . LEU A 1 187 ? 8.185 -0.272 -0.379 1.00 98.56 187 LEU A O 1
ATOM 1422 N N . THR A 1 188 ? 6.153 -0.072 0.533 1.00 98.38 188 THR A N 1
ATOM 1423 C CA . THR A 1 188 ? 5.831 -1.502 0.497 1.00 98.38 188 THR A CA 1
ATOM 1424 C C . THR A 1 188 ? 4.536 -1.751 -0.257 1.00 98.38 188 THR A C 1
ATOM 1426 O O . THR A 1 188 ? 3.618 -0.933 -0.212 1.00 98.38 188 THR A O 1
ATOM 1429 N N . PHE A 1 189 ? 4.460 -2.903 -0.925 1.00 98.12 189 PHE A N 1
ATOM 1430 C CA . PHE A 1 189 ? 3.253 -3.422 -1.561 1.00 98.12 189 PHE A CA 1
ATOM 1431 C C . PHE A 1 189 ? 2.964 -4.812 -1.001 1.00 98.12 189 PHE A C 1
ATOM 1433 O O . PHE A 1 189 ? 3.721 -5.758 -1.211 1.00 98.12 189 PHE A O 1
ATOM 1440 N N . SER A 1 190 ? 1.862 -4.942 -0.273 1.00 95.06 190 SER A N 1
ATOM 1441 C CA . SER A 1 190 ? 1.467 -6.181 0.403 1.00 95.06 190 SER A CA 1
ATOM 1442 C C . SER A 1 190 ? 0.402 -6.954 -0.371 1.00 95.06 190 SER A C 1
ATOM 1444 O O . SER A 1 190 ? 0.350 -8.182 -0.276 1.00 95.06 190 SER A O 1
ATOM 1446 N N . LYS A 1 191 ? -0.464 -6.262 -1.127 1.00 93.38 191 LYS A N 1
ATOM 1447 C CA . LYS A 1 191 ? -1.546 -6.873 -1.913 1.00 93.38 191 LYS A CA 1
ATOM 1448 C C . LYS A 1 191 ? -1.871 -6.083 -3.175 1.00 93.38 191 LYS A C 1
ATOM 1450 O O . LYS A 1 191 ? -1.830 -4.858 -3.190 1.00 93.38 191 LYS A O 1
ATOM 1455 N N . PHE A 1 192 ? -2.285 -6.809 -4.211 1.00 94.25 192 PHE A N 1
ATOM 1456 C CA . PHE A 1 192 ? -2.840 -6.215 -5.422 1.00 94.25 192 PHE A CA 1
ATOM 1457 C C . PHE A 1 192 ? -4.201 -5.569 -5.166 1.00 94.25 192 PHE A C 1
ATOM 1459 O O . PHE A 1 192 ? -5.061 -6.163 -4.513 1.00 94.25 192 PHE A O 1
ATOM 1466 N N . VAL A 1 193 ? -4.416 -4.411 -5.786 1.00 94.31 193 VAL A N 1
ATOM 1467 C CA . VAL A 1 193 ? -5.718 -3.745 -5.877 1.00 94.31 193 VAL A CA 1
ATOM 1468 C C . VAL A 1 193 ? -6.277 -4.006 -7.271 1.00 94.31 193 VAL A C 1
ATOM 1470 O O . VAL A 1 193 ? -5.638 -3.670 -8.269 1.00 94.31 193 VAL A O 1
ATOM 1473 N N . ARG A 1 194 ? -7.431 -4.672 -7.354 1.00 92.81 194 ARG A N 1
ATOM 1474 C CA . ARG A 1 194 ? -7.975 -5.213 -8.608 1.00 92.81 194 ARG A CA 1
ATOM 1475 C C . ARG A 1 194 ? -9.388 -4.724 -8.858 1.00 92.81 194 ARG A C 1
ATOM 1477 O O . ARG A 1 194 ? -10.193 -4.677 -7.936 1.00 92.81 194 ARG A O 1
ATOM 1484 N N . LEU A 1 195 ? -9.698 -4.495 -10.128 1.00 90.88 195 LEU A N 1
ATOM 1485 C CA . LEU A 1 195 ? -11.066 -4.337 -10.605 1.00 90.88 195 LEU A CA 1
ATOM 1486 C C . LEU A 1 195 ? -11.528 -5.683 -11.175 1.00 90.88 195 LEU A C 1
ATOM 1488 O O . LEU A 1 195 ? -11.145 -6.060 -12.282 1.00 90.88 195 LEU A O 1
ATOM 1492 N N . SER A 1 196 ? -12.309 -6.434 -10.397 1.00 83.94 196 SER A N 1
ATOM 1493 C CA . SER A 1 196 ? -12.752 -7.789 -10.767 1.00 83.94 196 SER A CA 1
ATOM 1494 C C . SER A 1 196 ? -14.226 -7.767 -11.153 1.00 83.94 196 SER A C 1
ATOM 1496 O O . SER A 1 196 ? -15.037 -7.297 -10.369 1.00 83.94 196 SER A O 1
ATOM 1498 N N . ASN A 1 197 ? -14.597 -8.281 -12.331 1.00 79.25 197 ASN A N 1
ATOM 1499 C CA . ASN A 1 197 ? -16.000 -8.376 -12.779 1.00 79.25 197 ASN A CA 1
ATOM 1500 C C . ASN A 1 197 ? -16.791 -7.049 -12.695 1.00 79.25 197 ASN A C 1
ATOM 1502 O O . ASN A 1 197 ? -17.967 -7.053 -12.342 1.00 79.25 197 ASN A O 1
ATOM 1506 N N . ASN A 1 198 ? -16.146 -5.908 -12.977 1.00 74.31 198 ASN A N 1
ATOM 1507 C CA . ASN A 1 198 ? -16.696 -4.553 -12.778 1.00 74.31 198 ASN A CA 1
ATOM 1508 C C . ASN A 1 198 ? -17.147 -4.237 -11.338 1.00 74.31 198 ASN A C 1
ATOM 1510 O O . ASN A 1 198 ? -17.839 -3.249 -11.108 1.00 74.31 198 ASN A O 1
ATOM 1514 N N . GLN A 1 199 ? -16.743 -5.048 -10.362 1.00 80.06 199 GLN A N 1
ATOM 1515 C CA . GLN A 1 199 ? -16.922 -4.763 -8.949 1.00 80.06 199 GLN A CA 1
ATOM 1516 C C . GLN A 1 199 ? -15.677 -4.060 -8.420 1.00 80.06 199 GLN A C 1
ATOM 1518 O O . GLN A 1 199 ? -14.557 -4.577 -8.495 1.00 80.06 199 GLN A O 1
ATOM 1523 N N . GLU A 1 200 ? -15.893 -2.865 -7.885 1.00 82.81 200 GLU A N 1
ATOM 1524 C CA . GLU A 1 200 ? -14.871 -2.106 -7.181 1.00 82.81 200 GLU A CA 1
ATOM 1525 C C . GLU A 1 200 ? -14.845 -2.536 -5.718 1.00 82.81 200 GLU A C 1
ATOM 1527 O O . GLU A 1 200 ? -15.876 -2.542 -5.042 1.00 82.81 200 GLU A O 1
ATOM 1532 N N . SER A 1 201 ? -13.662 -2.881 -5.213 1.00 86.38 201 SER A N 1
ATOM 1533 C CA . SER A 1 201 ? -13.453 -2.897 -3.771 1.00 86.38 201 SER A CA 1
ATOM 1534 C C . SER A 1 201 ? -13.543 -1.471 -3.225 1.00 86.38 201 SER A C 1
ATOM 1536 O O . SER A 1 201 ? -13.289 -0.496 -3.933 1.00 86.38 201 SER A O 1
ATOM 1538 N N . ASN A 1 202 ? -13.891 -1.337 -1.946 1.00 91.12 202 ASN A N 1
ATOM 1539 C CA . ASN A 1 202 ? -13.741 -0.064 -1.253 1.00 91.12 202 ASN A CA 1
ATOM 1540 C C . ASN A 1 202 ? -12.246 0.257 -1.152 1.00 91.12 202 ASN A C 1
ATOM 1542 O O . ASN A 1 202 ? -11.563 -0.359 -0.336 1.00 91.12 202 ASN A O 1
ATOM 1546 N N . VAL A 1 203 ? -11.744 1.167 -1.990 1.00 95.12 203 VAL A N 1
ATOM 1547 C CA . VAL A 1 203 ? -10.338 1.592 -2.001 1.00 95.12 203 VAL A CA 1
ATOM 1548 C C . VAL A 1 203 ? -10.225 2.999 -1.439 1.00 95.12 203 VAL A C 1
ATOM 1550 O O . VAL A 1 203 ? -10.926 3.920 -1.863 1.00 95.12 203 VAL A O 1
ATOM 1553 N N . ARG A 1 204 ? -9.306 3.176 -0.494 1.00 96.00 204 ARG A N 1
ATOM 1554 C CA . ARG A 1 204 ? -9.072 4.440 0.198 1.00 96.00 204 ARG A CA 1
ATOM 1555 C C . ARG A 1 204 ? -7.581 4.712 0.309 1.00 96.00 204 ARG A C 1
ATOM 1557 O O . ARG A 1 204 ? -6.782 3.791 0.468 1.00 96.00 204 ARG A O 1
ATOM 1564 N N . VAL A 1 205 ? -7.215 5.984 0.259 1.00 97.38 205 VAL A N 1
ATOM 1565 C CA . VAL A 1 205 ? -5.882 6.459 0.620 1.00 97.38 205 VAL A CA 1
ATOM 1566 C C . VAL A 1 205 ? -5.991 7.265 1.901 1.00 97.38 205 VAL A C 1
ATOM 1568 O O . VAL A 1 205 ? -6.815 8.173 1.993 1.00 97.38 205 VAL A O 1
ATOM 1571 N N . VAL A 1 206 ? -5.151 6.939 2.876 1.00 96.31 206 VAL A N 1
ATOM 1572 C CA . VAL A 1 206 ? -5.039 7.660 4.144 1.00 96.31 206 VAL A CA 1
ATOM 1573 C C . VAL A 1 206 ? -3.662 8.299 4.201 1.00 96.31 206 VAL A C 1
ATOM 1575 O O . VAL A 1 206 ? -2.666 7.635 3.923 1.00 96.31 206 VAL A O 1
ATOM 1578 N N . ALA A 1 207 ? -3.611 9.579 4.556 1.00 95.38 207 ALA A N 1
ATOM 1579 C CA . ALA A 1 207 ? -2.375 10.301 4.827 1.00 95.38 207 ALA A CA 1
ATOM 1580 C C . ALA A 1 207 ? -2.448 10.904 6.228 1.00 95.38 207 ALA A C 1
ATOM 1582 O O . ALA A 1 207 ? -3.480 11.468 6.595 1.00 95.38 207 ALA A O 1
ATOM 1583 N N . GLN A 1 208 ? -1.364 10.804 6.991 1.00 93.62 208 GLN A N 1
ATOM 1584 C CA . GLN A 1 208 ? -1.271 11.324 8.349 1.00 93.62 208 GLN A CA 1
ATOM 1585 C C . GLN A 1 208 ? 0.069 12.019 8.581 1.00 93.62 208 GLN A C 1
ATOM 1587 O O . GLN A 1 208 ? 1.126 11.501 8.222 1.00 93.62 208 GLN A O 1
ATOM 1592 N N . GLU A 1 209 ? 0.026 13.193 9.207 1.00 91.94 209 GLU A N 1
ATOM 1593 C CA . GLU A 1 209 ? 1.226 13.938 9.580 1.00 91.94 209 GLU A CA 1
ATOM 1594 C C . GLU A 1 209 ? 2.075 13.161 10.592 1.00 91.94 209 GLU A C 1
ATOM 1596 O O . GLU A 1 209 ? 1.569 12.595 11.562 1.00 91.94 209 GLU A O 1
ATOM 1601 N N . CYS A 1 210 ? 3.385 13.186 10.363 1.00 89.50 210 CYS A N 1
ATOM 1602 C CA . CYS A 1 210 ? 4.400 12.472 11.120 1.00 89.50 210 CYS A CA 1
ATOM 1603 C C . CYS A 1 210 ? 5.614 13.377 11.363 1.00 89.50 210 CYS A C 1
ATOM 1605 O O . CYS A 1 210 ? 6.655 13.249 10.713 1.00 89.50 210 CYS A O 1
ATOM 1607 N N . GLY A 1 211 ? 5.477 14.357 12.259 1.00 86.31 211 GLY A N 1
ATOM 1608 C CA . GLY A 1 211 ? 6.494 15.400 12.411 1.00 86.31 211 GLY A CA 1
ATOM 1609 C C . GLY A 1 211 ? 6.645 16.205 11.114 1.00 86.31 211 GLY A C 1
ATOM 1610 O O . GLY A 1 211 ? 5.699 16.857 10.687 1.00 86.31 211 GLY A O 1
ATOM 1611 N N . SER A 1 212 ? 7.821 16.151 10.482 1.00 86.88 212 SER A N 1
ATOM 1612 C CA . SER A 1 212 ? 8.091 16.779 9.175 1.00 86.88 212 SER A CA 1
ATOM 1613 C C . SER A 1 212 ? 7.745 15.898 7.967 1.00 86.88 212 SER A C 1
ATOM 1615 O O . SER A 1 212 ? 7.839 16.356 6.828 1.00 86.88 212 SER A O 1
ATOM 1617 N N . SER A 1 213 ? 7.379 14.639 8.206 1.00 92.31 213 SER A N 1
ATOM 1618 C CA . SER A 1 213 ? 7.036 13.660 7.174 1.00 92.31 213 SER A CA 1
ATOM 1619 C C . SER A 1 213 ? 5.535 13.370 7.172 1.00 92.31 213 SER A C 1
ATOM 1621 O O . SER A 1 213 ? 4.789 13.828 8.039 1.00 92.31 213 SER A O 1
ATOM 1623 N N . VAL A 1 214 ? 5.075 12.598 6.193 1.00 94.38 214 VAL A N 1
ATOM 1624 C CA . VAL A 1 214 ? 3.690 12.147 6.075 1.00 94.38 214 VAL A CA 1
ATOM 1625 C C . VAL A 1 214 ? 3.672 10.637 5.879 1.00 94.38 214 VAL A C 1
ATOM 1627 O O . VAL A 1 214 ? 4.186 10.129 4.883 1.00 94.38 214 VAL A O 1
ATOM 1630 N N . ALA A 1 215 ? 3.054 9.921 6.814 1.00 95.19 215 ALA A N 1
ATOM 1631 C CA . ALA A 1 215 ? 2.793 8.498 6.671 1.00 95.19 215 ALA A CA 1
ATOM 1632 C C . ALA A 1 215 ? 1.563 8.304 5.778 1.00 95.19 215 ALA A C 1
ATOM 1634 O O . ALA A 1 215 ? 0.545 8.978 5.956 1.00 95.19 215 ALA A O 1
ATOM 1635 N N . VAL A 1 216 ? 1.661 7.412 4.796 1.00 96.81 216 VAL A N 1
ATOM 1636 C CA . VAL A 1 216 ? 0.606 7.196 3.803 1.00 96.81 216 VAL A CA 1
ATOM 1637 C C . VAL A 1 216 ? 0.313 5.716 3.617 1.00 96.81 216 VAL A C 1
ATOM 1639 O O . VAL A 1 216 ? 1.224 4.886 3.615 1.00 96.81 216 VAL A O 1
ATOM 1642 N N . TRP A 1 217 ? -0.962 5.389 3.416 1.00 97.75 217 TRP A N 1
ATOM 1643 C CA . TRP A 1 217 ? -1.437 4.026 3.194 1.00 97.75 217 TRP A CA 1
ATOM 1644 C C . TRP A 1 217 ? -2.488 3.982 2.099 1.00 97.75 217 TRP A C 1
ATOM 1646 O O . TRP A 1 217 ? -3.381 4.826 2.047 1.00 97.75 217 TRP A O 1
ATOM 1656 N N . MET A 1 218 ? -2.427 2.941 1.275 1.00 97.81 218 MET A N 1
ATOM 1657 C CA . MET A 1 218 ? -3.557 2.508 0.467 1.00 97.81 218 MET A CA 1
ATOM 1658 C C . MET A 1 218 ? -4.213 1.323 1.159 1.00 97.81 218 MET A C 1
ATOM 1660 O O . MET A 1 218 ? -3.551 0.342 1.504 1.00 97.81 218 MET A O 1
ATOM 1664 N N . ILE A 1 219 ? -5.522 1.421 1.331 1.00 96.56 219 ILE A N 1
ATOM 1665 C CA . ILE A 1 219 ? -6.352 0.466 2.045 1.00 96.56 219 ILE A CA 1
ATOM 1666 C C . ILE A 1 219 ? -7.439 -0.019 1.087 1.00 96.56 219 ILE A C 1
ATOM 1668 O O . ILE A 1 219 ? -8.058 0.793 0.401 1.00 96.56 219 ILE A O 1
ATOM 1672 N N . SER A 1 220 ? -7.678 -1.328 1.035 1.00 94.62 220 SER A N 1
ATOM 1673 C CA . SER A 1 220 ? -8.757 -1.911 0.241 1.00 94.62 220 SER A CA 1
ATOM 1674 C C . SER A 1 220 ? -9.442 -3.065 0.957 1.00 94.62 220 SER A C 1
ATOM 1676 O O . SER A 1 220 ? -8.806 -3.860 1.651 1.00 94.62 220 SER A O 1
ATOM 1678 N N . ASP A 1 221 ? -10.733 -3.229 0.687 1.00 93.31 221 ASP A N 1
ATOM 1679 C CA . ASP A 1 221 ? -11.422 -4.493 0.938 1.00 93.31 221 ASP A CA 1
ATOM 1680 C C . ASP A 1 221 ? -10.860 -5.601 0.027 1.00 93.31 221 ASP A C 1
ATOM 1682 O O . ASP A 1 221 ? -10.416 -5.349 -1.099 1.00 93.31 221 ASP A O 1
ATOM 1686 N N . VAL A 1 222 ? -10.888 -6.843 0.512 1.00 90.69 222 VAL A N 1
ATOM 1687 C CA . VAL A 1 222 ? -10.539 -8.043 -0.255 1.00 90.69 222 VAL A CA 1
ATOM 1688 C C . VAL A 1 222 ? -11.829 -8.718 -0.687 1.00 90.69 222 VAL A C 1
ATOM 1690 O O . VAL A 1 222 ? -12.588 -9.195 0.154 1.00 90.69 222 VAL A O 1
ATOM 1693 N N . LEU A 1 223 ? -12.060 -8.787 -1.995 1.00 89.88 223 LEU A N 1
ATOM 1694 C CA . LEU A 1 223 ? -13.243 -9.420 -2.572 1.00 89.88 223 LEU A CA 1
ATOM 1695 C C . LEU A 1 223 ? -12.910 -10.810 -3.130 1.00 89.88 223 LEU A C 1
ATOM 1697 O O . LEU A 1 223 ? -11.877 -11.010 -3.772 1.00 89.88 223 LEU A O 1
ATOM 1701 N N . HIS A 1 224 ? -13.807 -11.770 -2.915 1.00 87.12 224 HIS A N 1
ATOM 1702 C CA . HIS A 1 224 ? -13.855 -13.010 -3.687 1.00 87.12 224 HIS A CA 1
ATOM 1703 C C . HIS A 1 224 ? -14.383 -12.711 -5.107 1.00 87.12 224 HIS A C 1
ATOM 1705 O O . HIS A 1 224 ? -15.196 -11.800 -5.249 1.00 87.12 224 HIS A O 1
ATOM 1711 N N . PRO A 1 225 ? -14.034 -13.485 -6.157 1.00 82.69 225 PRO A N 1
ATOM 1712 C CA . PRO A 1 225 ? -14.595 -13.296 -7.504 1.00 82.69 225 PRO A CA 1
ATOM 1713 C C . PRO A 1 225 ? -16.131 -13.317 -7.605 1.00 82.69 225 PRO A C 1
ATOM 1715 O O . PRO A 1 225 ? -16.683 -12.830 -8.588 1.00 82.69 225 PRO A O 1
ATOM 1718 N N . SER A 1 226 ? -16.827 -13.865 -6.602 1.00 85.69 226 SER A N 1
ATOM 1719 C CA . SER A 1 226 ? -18.296 -13.815 -6.497 1.00 85.69 226 SER A CA 1
ATOM 1720 C C . SER A 1 226 ? -18.847 -12.474 -5.990 1.00 85.69 226 SER A C 1
ATOM 1722 O O . SER A 1 226 ? -20.060 -12.293 -5.976 1.00 85.69 226 SER A O 1
ATOM 1724 N N . GLY A 1 227 ? -17.985 -11.566 -5.527 1.00 83.94 227 GLY A N 1
ATOM 1725 C CA . GLY A 1 227 ? -18.340 -10.280 -4.920 1.00 83.94 227 GLY A CA 1
ATOM 1726 C C . GLY A 1 227 ? -18.499 -10.288 -3.404 1.00 83.94 227 GLY A C 1
ATOM 1727 O O . GLY A 1 227 ? -18.778 -9.251 -2.813 1.00 83.94 227 GLY A O 1
ATOM 1728 N N . VAL A 1 228 ? -18.294 -11.433 -2.752 1.00 88.88 228 VAL A N 1
ATOM 1729 C CA . VAL A 1 228 ? -18.307 -11.518 -1.286 1.00 88.88 228 VAL A CA 1
ATOM 1730 C C . VAL A 1 228 ? -17.044 -10.869 -0.716 1.00 88.88 228 VAL A C 1
ATOM 1732 O O . VAL A 1 228 ? -15.932 -11.223 -1.115 1.00 88.88 228 VAL A O 1
ATOM 1735 N N . THR A 1 229 ? -17.202 -9.958 0.245 1.00 90.88 229 THR A N 1
ATOM 1736 C CA . THR A 1 229 ? -16.084 -9.385 1.006 1.00 90.88 229 THR A CA 1
ATOM 1737 C C . THR A 1 229 ? -15.499 -10.433 1.949 1.00 90.88 229 THR A C 1
ATOM 1739 O O . THR A 1 229 ? -16.182 -10.929 2.839 1.00 90.88 229 THR A O 1
ATOM 1742 N N . LEU A 1 230 ? -14.225 -10.765 1.756 1.00 90.81 230 LEU A N 1
ATOM 1743 C CA . LEU A 1 230 ? -13.475 -11.714 2.583 1.00 90.81 230 LEU A CA 1
ATOM 1744 C C . LEU A 1 230 ? -12.770 -11.029 3.755 1.00 90.81 230 LEU A C 1
ATOM 1746 O O . LEU A 1 230 ? -12.604 -11.625 4.811 1.00 90.81 230 LEU A O 1
ATOM 1750 N N . ALA A 1 231 ? -12.332 -9.787 3.557 1.00 91.50 231 ALA A N 1
ATOM 1751 C CA . ALA A 1 231 ? -11.715 -8.969 4.591 1.00 91.50 231 ALA A CA 1
ATOM 1752 C C . ALA A 1 231 ? -11.946 -7.490 4.278 1.00 91.50 231 ALA A C 1
ATOM 1754 O O . ALA A 1 231 ? -11.954 -7.108 3.106 1.00 91.50 231 ALA A O 1
ATOM 1755 N N . ARG A 1 232 ? -12.089 -6.663 5.315 1.00 92.19 232 ARG A N 1
ATOM 1756 C CA . ARG A 1 232 ? -12.176 -5.206 5.184 1.00 92.19 232 ARG A CA 1
ATOM 1757 C C . ARG A 1 232 ? -10.862 -4.521 5.526 1.00 92.19 232 ARG A C 1
ATOM 1759 O O . ARG A 1 232 ? -10.029 -5.090 6.237 1.00 92.19 232 ARG A O 1
ATOM 1766 N N . ASP A 1 233 ? -10.703 -3.316 4.988 1.00 93.12 233 ASP A N 1
ATOM 1767 C CA . ASP A 1 233 ? -9.648 -2.357 5.327 1.00 93.12 233 ASP A CA 1
ATOM 1768 C C . ASP A 1 233 ? -8.229 -2.945 5.400 1.00 93.12 233 ASP A C 1
ATOM 1770 O O . ASP A 1 233 ? -7.455 -2.698 6.328 1.00 93.12 233 ASP A O 1
ATOM 1774 N N . ARG A 1 234 ? -7.851 -3.741 4.396 1.00 93.12 234 ARG A N 1
ATOM 1775 C CA . ARG A 1 234 ? -6.498 -4.293 4.321 1.00 93.12 234 ARG A CA 1
ATOM 1776 C C . ARG A 1 234 ? -5.546 -3.281 3.726 1.00 93.12 234 ARG A C 1
ATOM 1778 O O . ARG A 1 234 ? -5.798 -2.745 2.653 1.00 93.12 234 ARG A O 1
ATOM 1785 N N . VAL A 1 235 ? -4.408 -3.089 4.386 1.00 95.25 235 VAL A N 1
ATOM 1786 C CA . VAL A 1 235 ? -3.290 -2.337 3.813 1.00 95.25 235 VAL A CA 1
ATOM 1787 C C . VAL A 1 235 ? -2.797 -3.070 2.579 1.00 95.25 235 VAL A C 1
ATOM 1789 O O . VAL A 1 235 ? -2.422 -4.241 2.670 1.00 95.25 235 VAL A O 1
ATOM 1792 N N . CYS A 1 236 ? -2.804 -2.373 1.448 1.00 96.25 236 CYS A N 1
ATOM 1793 C CA . CYS A 1 236 ? -2.280 -2.833 0.166 1.00 96.25 236 CYS A CA 1
ATOM 1794 C C . CYS A 1 236 ? -0.909 -2.230 -0.132 1.00 96.25 236 CYS A C 1
ATOM 1796 O O . CYS A 1 236 ? -0.080 -2.885 -0.761 1.00 96.25 236 CYS A O 1
ATOM 1798 N N . ALA A 1 237 ? -0.680 -0.997 0.321 1.00 98.06 237 ALA A N 1
ATOM 1799 C CA . ALA A 1 237 ? 0.605 -0.328 0.222 1.00 98.06 237 ALA A CA 1
ATOM 1800 C C . ALA A 1 237 ? 0.779 0.701 1.338 1.00 98.06 237 ALA A C 1
ATOM 1802 O O . ALA A 1 237 ? -0.209 1.235 1.847 1.00 98.06 237 ALA A O 1
ATOM 1803 N N . SER A 1 238 ? 2.025 1.009 1.679 1.00 97.75 238 SER A N 1
ATOM 1804 C CA . SER A 1 238 ? 2.360 2.088 2.610 1.00 97.75 238 SER A CA 1
ATOM 1805 C C . SER A 1 238 ? 3.722 2.688 2.309 1.00 97.75 238 SER A C 1
ATOM 1807 O O . SER A 1 238 ? 4.577 1.986 1.777 1.00 97.75 238 SER A O 1
ATOM 1809 N N . ALA A 1 239 ? 3.933 3.945 2.688 1.00 97.69 239 ALA A N 1
ATOM 1810 C CA . ALA A 1 239 ? 5.228 4.620 2.609 1.00 97.69 239 ALA A CA 1
ATOM 1811 C C . ALA A 1 239 ? 5.327 5.758 3.637 1.00 97.69 239 ALA A C 1
ATOM 1813 O O . ALA A 1 239 ? 4.316 6.188 4.203 1.00 97.69 239 ALA A O 1
ATOM 1814 N N . MET A 1 240 ? 6.540 6.274 3.828 1.00 96.25 240 MET A N 1
ATOM 1815 C CA . MET A 1 240 ? 6.790 7.573 4.448 1.00 96.25 240 MET A CA 1
ATOM 1816 C C . MET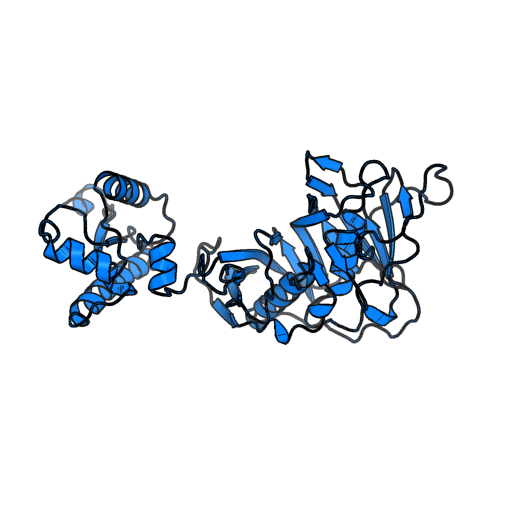 A 1 240 ? 7.179 8.583 3.367 1.00 96.25 240 MET A C 1
ATOM 1818 O O . MET A 1 240 ? 8.018 8.293 2.515 1.00 96.25 240 MET A O 1
ATOM 1822 N N . LEU A 1 241 ? 6.558 9.762 3.384 1.00 96.12 241 LEU A N 1
ATOM 1823 C CA . LEU A 1 241 ? 6.827 10.841 2.438 1.00 96.12 241 LEU A CA 1
ATOM 1824 C C . LEU A 1 241 ? 7.471 12.026 3.148 1.00 96.12 241 LEU A C 1
ATOM 1826 O O . LEU A 1 241 ? 6.983 12.473 4.183 1.00 96.12 241 LEU A O 1
ATOM 1830 N N . SER A 1 242 ? 8.505 12.595 2.547 1.00 94.12 242 SER A N 1
ATOM 1831 C CA . SER A 1 242 ? 9.033 13.907 2.919 1.00 94.12 242 SER A CA 1
ATOM 1832 C C . SER A 1 242 ? 9.279 14.754 1.672 1.00 94.12 242 SER A C 1
ATOM 1834 O O . SER A 1 242 ? 9.253 14.261 0.540 1.00 94.12 242 SER A O 1
ATOM 1836 N N . TRP A 1 243 ? 9.457 16.057 1.869 1.00 91.94 243 TRP A N 1
ATOM 1837 C CA . TRP A 1 243 ? 9.544 17.031 0.783 1.00 91.94 243 TRP A CA 1
ATOM 1838 C C . TRP A 1 243 ? 10.923 17.684 0.790 1.00 91.94 243 TRP A C 1
ATOM 1840 O O . TRP A 1 243 ? 11.369 18.190 1.819 1.00 91.94 243 TRP A O 1
ATOM 1850 N N . GLY A 1 244 ? 11.596 17.661 -0.356 1.00 84.88 244 GLY A N 1
ATOM 1851 C CA . GLY A 1 244 ? 12.882 18.320 -0.572 1.00 84.88 244 GLY A CA 1
ATOM 1852 C C . GLY A 1 244 ? 12.760 19.500 -1.532 1.00 84.88 244 GLY A C 1
ATOM 1853 O O . GLY A 1 244 ? 11.744 19.670 -2.207 1.00 84.88 244 GLY A O 1
ATOM 1854 N N . ILE A 1 245 ? 13.816 20.306 -1.616 1.00 74.69 245 ILE A N 1
ATOM 1855 C CA . ILE A 1 245 ? 13.954 21.386 -2.602 1.00 74.69 245 ILE A CA 1
ATOM 1856 C C . ILE A 1 245 ? 15.050 20.990 -3.596 1.00 74.69 245 ILE A C 1
ATOM 1858 O O . ILE A 1 245 ? 16.101 20.499 -3.182 1.00 74.69 245 ILE A O 1
ATOM 1862 N N . GLY A 1 246 ? 14.831 21.249 -4.887 1.00 65.50 246 GLY A N 1
ATOM 1863 C CA . GLY A 1 246 ? 15.837 21.051 -5.934 1.00 65.50 246 GLY A CA 1
ATOM 1864 C C . GLY A 1 246 ? 15.784 19.669 -6.586 1.00 65.50 246 GLY A C 1
ATOM 1865 O O . GLY A 1 246 ? 14.781 18.975 -6.502 1.00 65.50 246 GLY A O 1
ATOM 1866 N N . GLN A 1 247 ? 16.853 19.274 -7.282 1.00 62.16 247 GLN A N 1
ATOM 1867 C CA . GLN A 1 247 ? 16.935 17.976 -7.966 1.00 62.16 247 GLN A CA 1
ATOM 1868 C C . GLN A 1 247 ? 17.376 16.853 -7.020 1.00 62.16 247 GLN A C 1
ATOM 1870 O O . GLN A 1 247 ? 17.905 17.106 -5.937 1.00 62.16 247 GLN A O 1
ATOM 1875 N N . ALA A 1 248 ? 17.207 15.599 -7.452 1.00 60.47 248 ALA A N 1
ATOM 1876 C CA . ALA A 1 248 ? 17.803 14.445 -6.788 1.00 60.47 248 ALA A CA 1
ATOM 1877 C C . ALA A 1 248 ? 19.336 14.611 -6.716 1.00 60.47 248 ALA A C 1
ATOM 1879 O O . ALA A 1 248 ? 20.055 14.302 -7.663 1.00 60.47 248 ALA A O 1
ATOM 1880 N N . SER A 1 249 ? 19.842 15.138 -5.599 1.00 53.62 249 SER A N 1
ATOM 1881 C CA . SER A 1 249 ? 21.273 15.361 -5.388 1.00 53.62 249 SER A CA 1
ATOM 1882 C C . SER A 1 249 ? 21.938 14.037 -5.020 1.00 53.62 249 SER A C 1
ATOM 1884 O O . SER A 1 249 ? 22.019 13.658 -3.854 1.00 53.62 249 SER A O 1
ATOM 1886 N N . SER A 1 250 ? 22.350 13.285 -6.037 1.00 62.81 250 SER A N 1
ATOM 1887 C CA . SER A 1 250 ? 23.174 12.089 -5.874 1.00 62.81 250 SER A CA 1
ATOM 1888 C C . SER A 1 250 ? 24.074 11.921 -7.090 1.00 62.81 250 SER A C 1
ATOM 1890 O O . SER A 1 250 ? 23.649 12.185 -8.216 1.00 62.81 250 SER A O 1
ATOM 1892 N N . THR A 1 251 ? 25.312 11.478 -6.876 1.00 68.56 251 THR A N 1
ATOM 1893 C CA . THR A 1 251 ? 26.215 11.114 -7.972 1.00 68.56 251 THR A CA 1
ATOM 1894 C C . THR A 1 251 ? 25.559 9.997 -8.787 1.00 68.56 251 THR A C 1
ATOM 1896 O O . THR A 1 251 ? 25.191 8.984 -8.179 1.00 68.56 251 THR A O 1
ATOM 1899 N N . PRO A 1 252 ? 25.354 10.165 -10.108 1.00 73.88 252 PRO A N 1
ATOM 1900 C CA . PRO A 1 252 ? 24.774 9.131 -10.957 1.00 73.88 252 PRO A CA 1
ATOM 1901 C C . PRO A 1 252 ? 25.567 7.822 -10.910 1.00 73.88 252 PRO A C 1
ATOM 1903 O O . PRO A 1 252 ? 26.774 7.833 -10.668 1.00 73.88 252 PRO A O 1
ATOM 1906 N N . ILE A 1 253 ? 24.909 6.696 -11.184 1.00 72.25 253 ILE A N 1
ATOM 1907 C CA . ILE A 1 253 ? 25.606 5.428 -11.402 1.00 72.25 253 ILE A CA 1
ATOM 1908 C C . ILE A 1 253 ? 26.466 5.550 -12.664 1.00 72.25 253 ILE A C 1
ATOM 1910 O O . ILE A 1 253 ? 25.958 5.791 -13.763 1.00 72.25 253 ILE A O 1
ATOM 1914 N N . GLU A 1 254 ? 27.762 5.293 -12.524 1.00 63.62 254 GLU A N 1
ATOM 1915 C CA . GLU A 1 254 ? 28.627 5.002 -13.661 1.00 63.62 254 GLU A CA 1
ATOM 1916 C C . GLU A 1 254 ? 28.422 3.542 -14.077 1.00 63.62 254 GLU A C 1
ATOM 1918 O O . GLU A 1 254 ? 28.980 2.613 -13.490 1.00 63.62 254 GLU A O 1
ATOM 1923 N N . LEU A 1 255 ? 27.586 3.319 -15.091 1.00 60.97 255 LEU A N 1
ATOM 1924 C CA . LEU A 1 255 ? 27.600 2.046 -15.803 1.00 60.97 255 LEU A CA 1
ATOM 1925 C C . LEU A 1 255 ? 28.898 2.004 -16.619 1.00 60.97 255 LEU A C 1
ATOM 1927 O O . LEU A 1 255 ? 29.119 2.869 -17.468 1.00 60.97 255 LEU A O 1
ATOM 1931 N N . GLY A 1 256 ? 29.777 1.036 -16.338 1.00 52.28 256 GLY A N 1
ATOM 1932 C CA . GLY A 1 256 ? 31.018 0.845 -17.094 1.00 52.28 256 GLY A CA 1
ATOM 1933 C C . GLY A 1 256 ? 30.746 0.875 -18.602 1.00 52.28 256 GLY A C 1
ATOM 1934 O O . GLY A 1 256 ? 29.761 0.297 -19.057 1.00 52.28 256 GLY A O 1
ATOM 1935 N N . SER A 1 257 ? 31.578 1.594 -19.363 1.00 46.38 257 SER A N 1
ATOM 1936 C CA . SER A 1 257 ? 31.343 1.954 -20.771 1.00 46.38 257 SER A CA 1
ATOM 1937 C C . SER A 1 257 ? 30.714 0.826 -21.607 1.00 46.38 257 SER A C 1
ATOM 1939 O O . SER A 1 257 ? 31.361 -0.183 -21.896 1.00 46.38 257 SER A O 1
ATOM 1941 N N . HIS A 1 258 ? 29.475 1.052 -22.055 1.00 50.47 258 HIS A N 1
ATOM 1942 C CA . HIS A 1 258 ? 28.655 0.138 -22.864 1.00 50.47 258 HIS A CA 1
ATOM 1943 C C . HIS A 1 258 ? 29.279 -0.250 -24.217 1.00 50.47 258 HIS A C 1
ATOM 1945 O O . HIS A 1 258 ? 28.894 -1.250 -24.814 1.00 50.47 258 HIS A O 1
ATOM 1951 N N . ALA A 1 259 ? 30.264 0.515 -24.695 1.00 45.28 259 ALA A N 1
ATOM 1952 C CA . ALA A 1 259 ? 30.771 0.436 -26.063 1.00 45.28 259 ALA A CA 1
ATOM 1953 C C . ALA A 1 259 ? 31.544 -0.851 -26.415 1.00 45.28 259 ALA A C 1
ATOM 1955 O O . ALA A 1 259 ? 31.820 -1.054 -27.589 1.00 45.28 259 ALA A O 1
ATOM 1956 N N . ASN A 1 260 ? 31.903 -1.712 -25.449 1.00 45.97 260 ASN A N 1
ATOM 1957 C CA . ASN A 1 260 ? 32.777 -2.871 -25.707 1.00 45.97 260 ASN A CA 1
ATOM 1958 C C . ASN A 1 260 ? 32.479 -4.133 -24.871 1.00 45.97 260 ASN A C 1
ATOM 1960 O O . ASN A 1 260 ? 33.343 -5.002 -24.746 1.00 45.97 260 ASN A O 1
ATOM 1964 N N . SER A 1 261 ? 31.283 -4.292 -24.290 1.00 53.69 261 SER A N 1
ATOM 1965 C CA . SER A 1 261 ? 30.971 -5.555 -23.601 1.00 53.69 261 SER A CA 1
ATOM 1966 C C . SER A 1 261 ? 30.488 -6.599 -24.615 1.00 53.69 261 SER A C 1
ATOM 1968 O O . SER A 1 261 ? 29.371 -6.513 -25.118 1.00 53.69 261 SER A O 1
ATOM 1970 N N . ALA A 1 262 ? 31.308 -7.615 -24.895 1.00 57.81 262 ALA A N 1
ATOM 1971 C CA . ALA A 1 262 ? 30.977 -8.746 -25.775 1.00 57.81 262 ALA A CA 1
ATOM 1972 C C . ALA A 1 262 ? 29.751 -9.582 -25.319 1.00 57.81 262 ALA A C 1
ATOM 1974 O O . ALA A 1 262 ? 29.389 -10.546 -25.983 1.00 57.81 262 ALA A O 1
ATOM 1975 N N . ASN A 1 263 ? 29.105 -9.203 -24.207 1.00 66.81 263 ASN A N 1
ATOM 1976 C CA . ASN A 1 263 ? 27.992 -9.896 -23.557 1.00 66.81 263 ASN A CA 1
ATOM 1977 C C . ASN A 1 263 ? 26.767 -8.980 -23.313 1.00 66.81 263 ASN A C 1
ATOM 1979 O O . ASN A 1 263 ? 25.977 -9.262 -22.411 1.00 66.81 263 ASN A O 1
ATOM 1983 N N . SER A 1 264 ? 26.616 -7.872 -24.053 1.00 79.25 264 SER A N 1
ATOM 1984 C CA . SER A 1 264 ? 25.375 -7.079 -24.017 1.00 79.25 264 SER A CA 1
ATOM 1985 C C . SER A 1 264 ? 24.276 -7.778 -24.812 1.00 79.25 264 SER A C 1
ATOM 1987 O O . SER A 1 264 ? 24.492 -8.182 -25.956 1.00 79.25 264 SER A O 1
ATOM 1989 N N . GLN A 1 265 ? 23.097 -7.926 -24.214 1.00 85.56 265 GLN A N 1
ATOM 1990 C CA . GLN A 1 265 ? 21.945 -8.548 -24.849 1.00 85.56 265 GLN A CA 1
ATOM 1991 C C . GLN A 1 265 ? 20.817 -7.539 -25.027 1.00 85.56 265 GLN A C 1
ATOM 1993 O O . GLN A 1 265 ? 20.300 -6.991 -24.053 1.00 85.56 265 GLN A O 1
ATOM 1998 N N . SER A 1 266 ? 20.377 -7.375 -26.274 1.00 90.19 266 SER A N 1
ATOM 1999 C CA . SER A 1 266 ? 19.147 -6.653 -26.576 1.00 90.19 266 SER A CA 1
ATOM 2000 C C . SER A 1 266 ? 17.933 -7.554 -26.352 1.00 90.19 266 SER A C 1
ATOM 2002 O O . SER A 1 266 ? 17.892 -8.688 -26.841 1.00 90.19 266 SER A O 1
ATOM 2004 N N . VAL A 1 267 ? 16.946 -7.062 -25.604 1.00 90.31 267 VAL A N 1
ATOM 2005 C CA . VAL A 1 267 ? 15.717 -7.802 -25.286 1.00 90.31 267 VAL A CA 1
ATOM 2006 C C . VAL A 1 267 ? 14.472 -6.990 -25.627 1.00 90.31 267 VAL A C 1
ATOM 2008 O O . VAL A 1 267 ? 14.506 -5.768 -25.753 1.00 90.31 267 VAL A O 1
ATOM 2011 N N . ARG A 1 268 ? 13.343 -7.687 -25.772 1.00 91.25 268 ARG A N 1
ATOM 2012 C CA . ARG A 1 268 ? 12.020 -7.051 -25.772 1.00 91.25 268 ARG A CA 1
ATOM 2013 C C . ARG A 1 268 ? 11.525 -6.920 -24.341 1.00 91.25 268 ARG A C 1
ATOM 2015 O O . ARG A 1 268 ? 11.947 -7.676 -23.473 1.00 91.25 268 ARG A O 1
ATOM 2022 N N . ASP A 1 269 ? 10.603 -5.994 -24.125 1.00 92.31 269 ASP A N 1
ATOM 2023 C CA . ASP A 1 269 ? 9.944 -5.825 -22.838 1.00 92.31 269 ASP A CA 1
ATOM 2024 C C . ASP A 1 269 ? 9.055 -7.046 -22.518 1.00 92.31 269 ASP A C 1
ATOM 2026 O O . ASP A 1 269 ? 8.027 -7.232 -23.180 1.00 92.31 269 ASP A O 1
ATOM 2030 N N . PRO A 1 270 ? 9.412 -7.889 -21.527 1.00 92.19 270 PRO A N 1
ATOM 2031 C CA . PRO A 1 270 ? 8.644 -9.089 -21.207 1.00 92.19 270 PRO A CA 1
ATOM 2032 C C . PRO A 1 270 ? 7.252 -8.757 -20.660 1.00 92.19 270 PRO A C 1
ATOM 2034 O O . PRO A 1 270 ? 6.355 -9.585 -20.749 1.00 92.19 270 PRO A O 1
ATOM 2037 N N . TYR A 1 271 ? 7.035 -7.551 -20.132 1.00 93.81 271 TYR A N 1
ATOM 2038 C CA . TYR A 1 271 ? 5.734 -7.138 -19.609 1.00 93.81 271 TYR A CA 1
ATOM 2039 C C . TYR A 1 271 ? 4.718 -6.849 -20.723 1.00 93.81 271 TYR A C 1
ATOM 2041 O O . TYR A 1 271 ? 3.520 -6.835 -20.459 1.00 93.81 271 TYR A O 1
ATOM 2049 N N . CYS A 1 272 ? 5.178 -6.649 -21.961 1.00 93.50 272 CYS A N 1
ATOM 2050 C CA . CYS A 1 272 ? 4.326 -6.452 -23.136 1.00 93.50 272 CYS A CA 1
ATOM 2051 C C . CYS A 1 272 ? 4.059 -7.760 -23.911 1.00 93.50 272 CYS A C 1
ATOM 2053 O O . CYS A 1 272 ? 3.424 -7.740 -24.967 1.00 93.50 272 CYS A O 1
ATOM 2055 N N . ASP A 1 273 ? 4.534 -8.906 -23.410 1.00 92.44 273 ASP A N 1
ATOM 2056 C CA . ASP A 1 273 ? 4.270 -10.222 -23.993 1.00 92.44 273 ASP A CA 1
ATOM 2057 C C . ASP A 1 273 ? 2.925 -10.779 -23.471 1.00 92.44 273 ASP A C 1
ATOM 2059 O O . ASP A 1 273 ? 2.776 -11.017 -22.268 1.00 92.44 273 ASP A O 1
ATOM 2063 N N . PRO A 1 274 ? 1.931 -11.030 -24.348 1.00 92.31 274 PRO A N 1
ATOM 2064 C CA . PRO A 1 274 ? 0.600 -11.483 -23.941 1.00 92.31 274 PRO A CA 1
ATOM 2065 C C . PRO A 1 274 ? 0.575 -12.898 -23.342 1.00 92.31 274 PRO A C 1
ATOM 2067 O O . PRO A 1 274 ? -0.445 -13.293 -22.780 1.00 92.31 274 PRO A O 1
ATOM 2070 N N . SER A 1 275 ? 1.660 -13.673 -23.457 1.00 91.19 275 SER A N 1
ATOM 2071 C CA . SER A 1 275 ? 1.780 -14.998 -22.834 1.00 91.19 275 SER A CA 1
ATOM 2072 C C . SER A 1 275 ? 2.115 -14.940 -21.338 1.00 91.19 275 SER A C 1
ATOM 2074 O O . SER A 1 275 ? 2.062 -15.964 -20.652 1.00 91.19 275 SER A O 1
ATOM 2076 N N . LYS A 1 276 ? 2.476 -13.761 -20.816 1.00 91.69 276 LYS A N 1
ATOM 2077 C CA . LYS A 1 276 ? 2.928 -13.584 -19.433 1.00 91.69 276 LYS A CA 1
ATOM 2078 C C . LYS A 1 276 ? 1.776 -13.387 -18.452 1.00 91.69 276 LYS A C 1
ATOM 2080 O O . LYS A 1 276 ? 0.701 -12.920 -18.822 1.00 91.69 276 LYS A O 1
ATOM 2085 N N . PRO A 1 277 ? 1.991 -13.686 -17.158 1.00 93.44 277 PRO A N 1
ATOM 2086 C CA . PRO A 1 277 ? 0.980 -13.444 -16.137 1.00 93.44 277 PRO A CA 1
ATOM 2087 C C . PRO A 1 277 ? 0.790 -11.956 -15.829 1.00 93.44 277 PRO A C 1
ATOM 2089 O O . PRO A 1 277 ? -0.209 -11.604 -15.211 1.00 93.44 277 PRO A O 1
ATOM 2092 N N . VAL A 1 278 ? 1.703 -11.074 -16.235 1.00 95.44 278 VAL A N 1
ATOM 2093 C CA . VAL A 1 278 ? 1.505 -9.621 -16.210 1.00 95.44 278 VAL A CA 1
ATOM 2094 C C . VAL A 1 278 ? 1.566 -9.139 -17.649 1.00 95.44 278 VAL A C 1
ATOM 2096 O O . VAL A 1 278 ? 2.568 -9.369 -18.318 1.00 95.44 278 VAL A O 1
ATOM 2099 N N . VAL A 1 279 ? 0.489 -8.506 -18.110 1.00 95.38 279 VAL A N 1
ATOM 2100 C CA . VAL A 1 279 ? 0.343 -8.043 -19.491 1.00 95.38 279 VAL A CA 1
ATOM 2101 C C . VAL A 1 279 ? 0.037 -6.558 -19.475 1.00 95.38 279 VAL A C 1
ATOM 2103 O O . VAL A 1 279 ? -1.021 -6.122 -19.004 1.00 95.38 279 VAL A O 1
ATOM 2106 N N . LEU A 1 280 ? 0.986 -5.797 -19.997 1.00 95.38 280 LEU A N 1
ATOM 2107 C CA . LEU A 1 280 ? 0.935 -4.357 -20.131 1.00 95.38 280 LEU A CA 1
ATOM 2108 C C . LEU A 1 280 ? 0.771 -3.994 -21.605 1.00 95.38 280 LEU A C 1
ATOM 2110 O O . LEU A 1 280 ? 1.361 -4.612 -22.485 1.00 95.38 280 LEU A O 1
ATOM 2114 N N . THR A 1 281 ? -0.083 -3.016 -21.884 1.00 94.69 281 THR A N 1
ATOM 2115 C CA . THR A 1 281 ? -0.453 -2.638 -23.256 1.00 94.69 281 THR A CA 1
ATOM 2116 C C . THR A 1 281 ? -0.532 -1.125 -23.417 1.00 94.69 281 THR A C 1
ATOM 2118 O O . THR A 1 281 ? -0.424 -0.373 -22.444 1.00 94.69 281 THR A O 1
ATOM 2121 N N . GLY A 1 282 ? -0.698 -0.672 -24.661 1.00 91.25 282 GLY A N 1
ATOM 2122 C CA . GLY A 1 282 ? -0.902 0.734 -24.991 1.00 91.25 282 GLY A CA 1
ATOM 2123 C C . GLY A 1 282 ? 0.212 1.617 -24.409 1.00 91.25 282 GLY A C 1
ATOM 2124 O O . GLY A 1 282 ? 1.370 1.417 -24.761 1.00 91.25 282 GLY A O 1
ATOM 2125 N N . PRO A 1 283 ? -0.092 2.553 -23.493 1.00 89.06 283 PRO A N 1
ATOM 2126 C CA . PRO A 1 283 ? 0.898 3.473 -22.930 1.00 89.06 283 PRO A CA 1
ATOM 2127 C C . PRO A 1 283 ? 2.094 2.815 -22.229 1.00 89.06 283 PRO A C 1
ATOM 2129 O O . PRO A 1 283 ? 3.147 3.437 -22.129 1.00 89.06 283 PRO A O 1
ATOM 2132 N N . PHE A 1 284 ? 1.949 1.579 -21.741 1.00 92.50 284 PHE A N 1
ATOM 2133 C CA . PHE A 1 284 ? 3.032 0.851 -21.073 1.00 92.50 284 PHE A CA 1
ATOM 2134 C C . PHE A 1 284 ? 4.070 0.257 -22.041 1.00 92.50 284 PHE A C 1
ATOM 2136 O O . PHE A 1 284 ? 5.193 -0.014 -21.608 1.00 92.50 284 PHE A O 1
ATOM 2143 N N . ASP A 1 285 ? 3.754 0.149 -23.340 1.00 92.06 285 ASP A N 1
ATOM 2144 C CA . ASP A 1 285 ? 4.710 -0.175 -24.417 1.00 92.06 285 ASP A CA 1
ATOM 2145 C C . ASP A 1 285 ? 5.570 1.058 -24.774 1.00 92.06 285 ASP A C 1
ATOM 2147 O O . ASP A 1 285 ? 5.605 1.590 -25.891 1.00 92.06 285 ASP A O 1
ATOM 2151 N N . CYS A 1 286 ? 6.236 1.578 -23.747 1.00 91.00 286 CYS A N 1
ATOM 2152 C CA . CYS A 1 286 ? 7.012 2.807 -23.798 1.00 91.00 286 CYS A CA 1
ATOM 2153 C C . CYS A 1 286 ? 8.523 2.562 -23.835 1.00 91.00 286 CYS A C 1
ATOM 2155 O O . CYS A 1 286 ? 9.264 3.500 -24.123 1.00 91.00 286 CYS A O 1
ATOM 2157 N N . LEU A 1 287 ? 8.989 1.335 -23.581 1.00 93.44 287 LEU A N 1
ATOM 2158 C CA . LEU A 1 287 ? 10.412 0.997 -23.584 1.00 93.44 287 LEU A CA 1
ATOM 2159 C C . LEU A 1 287 ? 10.928 0.674 -24.994 1.00 93.44 287 LEU A C 1
ATOM 2161 O O . LEU A 1 287 ? 10.228 0.130 -25.848 1.00 93.44 287 LEU A O 1
ATOM 2165 N N . SER A 1 288 ? 12.187 1.015 -25.236 1.00 92.56 288 SER A N 1
ATOM 2166 C CA . SER A 1 288 ? 12.939 0.702 -26.453 1.00 92.56 288 SER A CA 1
ATOM 2167 C C . SER A 1 288 ? 14.426 0.617 -26.132 1.00 92.56 288 SER A C 1
ATOM 2169 O O . SER A 1 288 ? 14.845 1.103 -25.084 1.00 92.56 288 SER A O 1
ATOM 2171 N N . GLU A 1 289 ? 15.213 0.013 -27.027 1.00 93.06 289 GLU A N 1
ATOM 2172 C CA . GLU A 1 289 ? 16.669 -0.114 -26.850 1.00 93.06 289 GLU A CA 1
ATOM 2173 C C . GLU A 1 289 ? 17.029 -0.707 -25.474 1.00 93.06 289 GLU A C 1
ATOM 2175 O O . GLU A 1 289 ? 17.893 -0.196 -24.766 1.00 93.06 289 GLU A O 1
ATOM 2180 N N . ILE A 1 290 ? 16.301 -1.754 -25.058 1.00 93.56 290 ILE A N 1
ATOM 2181 C CA . ILE A 1 290 ? 16.557 -2.415 -23.779 1.00 93.56 290 ILE A CA 1
ATOM 2182 C C . ILE A 1 290 ? 17.816 -3.264 -23.929 1.00 93.56 290 ILE A C 1
ATOM 2184 O O . ILE A 1 290 ? 17.844 -4.200 -24.734 1.00 93.56 290 ILE A O 1
ATOM 2188 N N . GLU A 1 291 ? 18.825 -2.958 -23.122 1.00 92.50 291 GLU A N 1
ATOM 2189 C CA . GLU A 1 291 ? 20.090 -3.677 -23.064 1.00 92.50 291 GLU A CA 1
ATOM 2190 C C . GLU A 1 291 ? 20.342 -4.209 -21.655 1.00 92.50 291 GLU A C 1
ATOM 2192 O O . GLU A 1 291 ? 20.265 -3.481 -20.661 1.00 92.50 291 GLU A O 1
ATOM 2197 N N . LEU A 1 292 ? 20.671 -5.497 -21.573 1.00 91.19 292 LEU A N 1
ATOM 2198 C CA . LEU A 1 292 ? 21.027 -6.181 -20.335 1.00 91.19 292 LEU A CA 1
ATOM 2199 C C . LEU A 1 292 ? 22.471 -6.674 -20.437 1.00 91.19 292 LEU A C 1
ATOM 2201 O O . LEU A 1 292 ? 22.829 -7.352 -21.400 1.00 91.19 292 LEU A O 1
ATOM 2205 N N . ASN A 1 293 ? 23.298 -6.381 -19.436 1.00 85.56 293 ASN A N 1
ATOM 2206 C CA . ASN A 1 293 ? 24.662 -6.902 -19.361 1.00 85.56 293 ASN A CA 1
ATOM 2207 C C . ASN A 1 293 ? 25.089 -7.167 -17.903 1.00 85.56 293 ASN A C 1
ATOM 2209 O O . ASN A 1 293 ? 24.321 -6.979 -16.955 1.00 85.56 293 ASN A O 1
ATOM 2213 N N . ALA A 1 294 ? 26.319 -7.650 -17.707 1.00 81.94 294 ALA A N 1
ATOM 2214 C CA . ALA A 1 294 ? 26.846 -7.966 -16.375 1.00 81.94 294 ALA A CA 1
ATOM 2215 C C . ALA A 1 294 ? 26.964 -6.733 -15.453 1.00 81.94 294 ALA A C 1
ATOM 2217 O O . ALA A 1 294 ? 26.879 -6.869 -14.231 1.00 81.94 294 ALA A O 1
ATOM 2218 N N . HIS A 1 295 ? 27.130 -5.541 -16.030 1.00 80.88 295 HIS A N 1
ATOM 2219 C CA . HIS A 1 295 ? 27.356 -4.286 -15.315 1.00 80.88 295 HIS A CA 1
ATOM 2220 C C . HIS A 1 295 ? 26.065 -3.512 -15.021 1.00 80.88 295 HIS A C 1
ATOM 2222 O O . HIS A 1 295 ? 26.045 -2.706 -14.094 1.00 80.88 295 HIS A O 1
ATOM 2228 N N . GLY A 1 296 ? 24.980 -3.760 -15.759 1.00 89.62 296 GLY A N 1
ATOM 2229 C CA . GLY A 1 296 ? 23.714 -3.080 -15.518 1.00 89.62 296 GLY A CA 1
ATOM 2230 C C . GLY A 1 296 ? 22.648 -3.336 -16.573 1.00 89.62 296 GLY A C 1
ATOM 2231 O O . GLY A 1 296 ? 22.705 -4.305 -17.333 1.00 89.62 296 GLY A O 1
ATOM 2232 N N . ARG A 1 297 ? 21.608 -2.513 -16.524 1.00 92.62 297 ARG A N 1
ATOM 2233 C CA . ARG A 1 297 ? 20.500 -2.476 -17.476 1.00 92.62 297 ARG A CA 1
ATOM 2234 C C . ARG A 1 297 ? 20.340 -1.058 -17.966 1.00 92.62 297 ARG A C 1
ATOM 2236 O O . ARG A 1 297 ? 20.459 -0.127 -17.170 1.00 92.62 297 ARG A O 1
ATOM 2243 N N . SER A 1 298 ? 20.015 -0.911 -19.235 1.00 94.50 298 SER A N 1
ATOM 2244 C CA . SER A 1 298 ? 19.639 0.372 -19.807 1.00 94.50 298 SER A CA 1
ATOM 2245 C C . SER A 1 298 ? 18.435 0.221 -20.717 1.00 94.50 298 SER A C 1
ATOM 2247 O O . SER A 1 298 ? 18.199 -0.839 -21.292 1.00 94.50 298 SER A O 1
ATOM 2249 N N . ALA A 1 299 ? 17.647 1.284 -20.815 1.00 94.81 299 ALA A N 1
ATOM 2250 C CA . ALA A 1 299 ? 16.570 1.385 -21.786 1.00 94.81 299 ALA A CA 1
ATOM 2251 C C . ALA A 1 299 ? 16.271 2.853 -22.081 1.00 94.81 299 ALA A C 1
ATOM 2253 O O . ALA A 1 299 ? 16.470 3.726 -21.233 1.00 94.81 299 ALA A O 1
ATOM 2254 N N . LYS A 1 300 ? 15.716 3.112 -23.262 1.00 93.06 300 LYS A N 1
ATOM 2255 C CA . LYS A 1 300 ? 15.115 4.401 -23.603 1.00 93.06 300 LYS A CA 1
ATOM 2256 C C . LYS A 1 300 ? 13.603 4.353 -23.457 1.00 93.06 300 LYS A C 1
ATOM 2258 O O . LYS A 1 300 ? 12.975 3.354 -23.812 1.00 93.06 300 LYS A O 1
ATOM 2263 N N . VAL A 1 301 ? 13.013 5.458 -23.009 1.00 89.88 301 VAL A N 1
ATOM 2264 C CA . VAL A 1 301 ? 11.558 5.616 -22.892 1.00 89.88 301 VAL A CA 1
ATOM 2265 C C . VAL A 1 301 ? 11.049 6.584 -23.950 1.00 89.88 301 VAL A C 1
ATOM 2267 O O . VAL A 1 301 ? 11.457 7.746 -24.003 1.00 89.88 301 VAL A O 1
ATOM 2270 N N . LYS A 1 302 ? 10.121 6.110 -24.783 1.00 81.12 302 LYS A N 1
ATOM 2271 C CA . LYS A 1 302 ? 9.453 6.902 -25.821 1.00 81.12 302 LYS A CA 1
ATOM 2272 C C . LYS A 1 302 ? 8.647 8.032 -25.166 1.00 81.12 302 LYS A C 1
ATOM 2274 O O . LYS A 1 302 ? 7.712 7.773 -24.407 1.00 81.12 302 LYS A O 1
ATOM 2279 N N . SER A 1 303 ? 8.977 9.285 -25.482 1.00 65.50 303 SER A N 1
ATOM 2280 C CA . SER A 1 303 ? 8.402 10.472 -24.825 1.00 65.50 303 SER A CA 1
ATOM 2281 C C . SER A 1 303 ? 6.903 10.679 -25.087 1.00 65.50 303 SER A C 1
ATOM 2283 O O . SER A 1 303 ? 6.226 11.294 -24.265 1.00 65.50 303 SER A O 1
ATOM 2285 N N . SER A 1 304 ? 6.355 10.112 -26.169 1.00 64.62 304 SER A N 1
ATOM 2286 C CA . SER A 1 304 ? 4.959 10.310 -26.594 1.00 64.62 304 SER A CA 1
ATOM 2287 C C . SER A 1 304 ? 3.894 9.805 -25.610 1.00 64.62 304 SER A C 1
ATOM 2289 O O . SER A 1 304 ? 2.767 10.288 -25.659 1.00 64.62 304 SER A O 1
ATOM 2291 N N . HIS A 1 305 ? 4.232 8.878 -24.704 1.00 59.19 305 HIS A N 1
ATOM 2292 C CA . HIS A 1 305 ? 3.285 8.298 -23.734 1.00 59.19 305 HIS A CA 1
ATOM 2293 C C . HIS A 1 305 ? 3.526 8.746 -22.284 1.00 59.19 305 HIS A C 1
ATOM 2295 O O . HIS A 1 305 ? 2.619 8.676 -21.457 1.00 59.19 305 HIS A O 1
ATOM 2301 N N . VAL A 1 306 ? 4.728 9.242 -21.959 1.00 58.78 306 VAL A N 1
ATOM 2302 C CA . VAL A 1 306 ? 5.108 9.656 -20.589 1.00 58.78 306 VAL A CA 1
ATOM 2303 C C . VAL A 1 306 ? 4.227 10.802 -20.074 1.00 58.78 306 VAL A C 1
ATOM 2305 O O . VAL A 1 306 ? 3.990 10.919 -18.875 1.00 58.78 306 VAL A O 1
ATOM 2308 N N . GLN A 1 307 ? 3.672 11.606 -20.983 1.00 58.03 307 GLN A N 1
ATOM 2309 C CA . GLN A 1 307 ? 2.815 12.744 -20.650 1.00 58.03 307 GLN A CA 1
ATOM 2310 C C . GLN A 1 307 ? 1.361 12.361 -20.317 1.00 58.03 307 GLN A C 1
ATOM 2312 O O . GLN A 1 307 ? 0.618 13.193 -19.803 1.00 58.03 307 GLN A O 1
ATOM 2317 N N . THR A 1 308 ? 0.926 11.132 -20.612 1.00 57.06 308 THR A N 1
ATOM 2318 C CA . THR A 1 308 ? -0.508 10.798 -20.657 1.00 57.06 308 THR A CA 1
ATOM 2319 C C . THR A 1 308 ? -1.140 10.586 -19.274 1.00 57.06 308 THR A C 1
ATOM 2321 O O . THR A 1 308 ? -2.346 10.768 -19.134 1.00 57.06 308 THR A O 1
ATOM 2324 N N . PHE A 1 309 ? -0.365 10.249 -18.233 1.00 63.06 309 PHE A N 1
ATOM 2325 C CA . PHE A 1 309 ? -0.912 9.897 -16.909 1.00 63.06 309 PHE A CA 1
ATOM 2326 C C . PHE A 1 309 ? -0.052 10.407 -15.757 1.00 63.06 309 PHE A C 1
ATOM 2328 O O . PHE A 1 309 ? 0.596 9.642 -15.043 1.00 63.06 309 PHE A O 1
ATOM 2335 N N . HIS A 1 310 ? -0.025 11.723 -15.614 1.00 68.56 310 HIS A N 1
ATOM 2336 C CA . HIS A 1 310 ? 0.896 12.392 -14.716 1.00 68.56 310 HIS A CA 1
ATOM 2337 C C . HIS A 1 310 ? 0.146 13.400 -13.841 1.00 68.56 310 HIS A C 1
ATOM 2339 O O . HIS A 1 310 ? 0.021 14.574 -14.196 1.00 68.56 310 HIS A O 1
ATOM 2345 N N . GLU A 1 311 ? -0.386 12.950 -12.702 1.00 80.50 311 GLU A N 1
ATOM 2346 C CA . GLU A 1 311 ? -1.086 13.846 -11.774 1.00 80.50 311 GLU A CA 1
ATOM 2347 C C . GLU A 1 311 ? -0.114 14.493 -10.784 1.00 80.50 311 GLU A C 1
ATOM 2349 O O . GLU A 1 311 ? 0.035 15.720 -10.795 1.00 80.50 311 GLU A O 1
ATOM 2354 N N . ASN A 1 312 ? 0.585 13.687 -9.976 1.00 88.56 312 ASN A N 1
ATOM 2355 C CA . ASN A 1 312 ? 1.486 14.163 -8.923 1.00 88.56 312 ASN A CA 1
ATOM 2356 C C . ASN A 1 312 ? 2.955 13.830 -9.211 1.00 88.56 312 ASN A C 1
ATOM 2358 O O . ASN A 1 312 ? 3.807 14.694 -8.998 1.00 88.56 312 ASN A O 1
ATOM 2362 N N . ILE A 1 313 ? 3.229 12.622 -9.715 1.00 89.88 313 ILE A N 1
ATOM 2363 C CA . ILE A 1 313 ? 4.561 12.090 -10.048 1.00 89.88 313 ILE A CA 1
ATOM 2364 C C . ILE A 1 313 ? 4.572 11.394 -11.424 1.00 89.88 313 ILE A C 1
ATOM 2366 O O . ILE A 1 313 ? 3.508 11.067 -11.960 1.00 89.88 313 ILE A O 1
ATOM 2370 N N . PRO A 1 314 ? 5.765 11.114 -11.988 1.00 88.69 314 PRO A N 1
ATOM 2371 C CA . PRO A 1 314 ? 5.932 10.355 -13.234 1.00 88.69 314 PRO A CA 1
ATOM 2372 C C . PRO A 1 314 ? 5.604 8.872 -13.135 1.00 88.69 314 PRO A C 1
ATOM 2374 O O . PRO A 1 314 ? 6.471 8.030 -13.331 1.00 88.69 314 PRO A O 1
ATOM 2377 N N . ALA A 1 315 ? 4.336 8.532 -12.894 1.00 91.81 315 ALA A N 1
ATOM 2378 C CA . ALA A 1 315 ? 3.902 7.159 -12.644 1.00 91.81 315 ALA A CA 1
ATOM 2379 C C . ALA A 1 315 ? 4.268 6.182 -13.781 1.00 91.81 315 ALA A C 1
ATOM 2381 O O . ALA A 1 315 ? 4.804 5.111 -13.509 1.00 91.81 315 ALA A O 1
ATOM 2382 N N . LEU A 1 316 ? 4.068 6.548 -15.054 1.00 91.25 316 LEU A N 1
ATOM 2383 C CA . LEU A 1 316 ? 4.429 5.672 -16.180 1.00 91.25 316 LEU A CA 1
ATOM 2384 C C . LEU A 1 316 ? 5.948 5.476 -16.328 1.00 91.25 316 LEU A C 1
ATOM 2386 O O . LEU A 1 316 ? 6.408 4.374 -16.615 1.00 91.25 316 LEU A O 1
ATOM 2390 N N . LEU A 1 317 ? 6.731 6.540 -16.141 1.00 91.69 317 LEU A N 1
ATOM 2391 C CA . LEU A 1 317 ? 8.194 6.470 -16.210 1.00 91.69 317 LEU A CA 1
ATOM 2392 C C . LEU A 1 317 ? 8.764 5.695 -15.016 1.00 91.69 317 LEU A C 1
ATOM 2394 O O . LEU A 1 317 ? 9.710 4.932 -15.176 1.00 91.69 317 LEU A O 1
ATOM 2398 N N . LEU A 1 318 ? 8.168 5.861 -13.835 1.00 94.19 318 LEU A N 1
ATOM 2399 C CA . LEU A 1 318 ? 8.505 5.113 -12.630 1.00 94.19 318 LEU A CA 1
ATOM 2400 C C . LEU A 1 318 ? 8.205 3.619 -12.803 1.00 94.19 318 LEU A C 1
ATOM 2402 O O . LEU A 1 318 ? 9.047 2.786 -12.480 1.00 94.19 318 LEU A O 1
ATOM 2406 N N . ASP A 1 319 ? 7.042 3.282 -13.364 1.00 95.62 319 ASP A N 1
ATOM 2407 C CA . ASP A 1 319 ? 6.694 1.907 -13.728 1.00 95.62 319 ASP A CA 1
ATOM 2408 C C . ASP A 1 319 ? 7.731 1.309 -14.693 1.00 95.62 319 ASP A C 1
ATOM 2410 O O . ASP A 1 319 ? 8.275 0.235 -14.439 1.00 95.62 319 ASP A O 1
ATOM 2414 N N . ALA A 1 320 ? 8.087 2.048 -15.750 1.00 95.25 320 ALA A N 1
ATOM 2415 C CA . ALA A 1 320 ? 9.125 1.648 -16.695 1.00 95.25 320 ALA A CA 1
ATOM 2416 C C . ALA A 1 320 ? 10.492 1.437 -16.015 1.00 95.25 320 ALA A C 1
ATOM 2418 O O . ALA A 1 320 ? 11.167 0.443 -16.287 1.00 95.25 320 ALA A O 1
ATOM 2419 N N . ALA A 1 321 ? 10.878 2.321 -15.091 1.00 96.00 321 ALA A N 1
ATOM 2420 C CA . ALA A 1 321 ? 12.120 2.210 -14.330 1.00 96.00 321 ALA A CA 1
ATOM 2421 C C . ALA A 1 321 ? 12.154 0.954 -13.448 1.00 96.00 321 ALA A C 1
ATOM 2423 O O . ALA A 1 321 ? 13.160 0.243 -13.432 1.00 96.00 321 ALA A O 1
ATOM 2424 N N . TRP A 1 322 ? 11.050 0.624 -12.771 1.00 96.88 322 TRP A N 1
ATOM 2425 C CA . TRP A 1 322 ? 10.949 -0.613 -11.994 1.00 96.88 322 TRP A CA 1
ATOM 2426 C C . TRP A 1 322 ? 11.015 -1.863 -12.865 1.00 96.88 322 TRP A C 1
ATOM 2428 O O . TRP A 1 322 ? 11.674 -2.828 -12.481 1.00 96.88 322 TRP A O 1
ATOM 2438 N N . ARG A 1 323 ? 10.392 -1.844 -14.049 1.00 95.56 323 ARG A N 1
ATOM 2439 C CA . ARG A 1 323 ? 10.487 -2.958 -15.001 1.00 95.56 323 ARG A CA 1
ATOM 2440 C C . ARG A 1 323 ? 11.925 -3.176 -15.451 1.00 95.56 323 ARG A C 1
ATOM 2442 O O . ARG A 1 323 ? 12.414 -4.292 -15.340 1.00 95.56 323 ARG A O 1
ATOM 2449 N N . VAL A 1 324 ? 12.626 -2.123 -15.878 1.00 95.62 324 VAL A N 1
ATOM 2450 C CA . VAL A 1 324 ? 14.043 -2.209 -16.287 1.00 95.62 324 VAL A CA 1
ATOM 2451 C C . VAL A 1 324 ? 14.932 -2.700 -15.141 1.00 95.62 324 VAL A C 1
ATOM 2453 O O . VAL A 1 324 ? 15.787 -3.557 -15.360 1.00 95.62 324 VAL A O 1
ATOM 2456 N N . GLY A 1 325 ? 14.723 -2.202 -13.918 1.00 94.50 325 GLY A N 1
ATOM 2457 C CA . GLY A 1 325 ? 15.497 -2.630 -12.750 1.00 94.50 325 GLY A CA 1
ATOM 2458 C C . GLY A 1 325 ? 15.284 -4.097 -12.373 1.00 94.50 325 GLY A C 1
ATOM 2459 O O . GLY A 1 325 ? 16.233 -4.778 -11.983 1.00 94.50 325 GLY A O 1
ATOM 2460 N N . ALA A 1 326 ? 14.065 -4.611 -12.558 1.00 93.12 326 ALA A N 1
ATOM 2461 C CA . ALA A 1 326 ? 13.720 -5.994 -12.252 1.00 93.12 326 ALA A CA 1
ATOM 2462 C C . ALA A 1 326 ? 14.053 -6.993 -13.382 1.00 93.12 326 ALA A C 1
ATOM 2464 O O . ALA A 1 326 ? 14.008 -8.203 -13.152 1.00 93.12 326 ALA A O 1
ATOM 2465 N N . MET A 1 327 ? 14.395 -6.525 -14.591 1.00 90.75 327 MET A N 1
ATOM 2466 C CA . MET A 1 327 ? 14.733 -7.403 -15.717 1.00 90.75 327 MET A CA 1
ATOM 2467 C C . MET A 1 327 ? 16.001 -8.221 -15.440 1.00 90.75 327 MET A C 1
ATOM 2469 O O . MET A 1 327 ? 17.078 -7.703 -15.114 1.00 90.75 327 MET A O 1
ATOM 2473 N N . TYR A 1 328 ? 15.866 -9.534 -15.621 1.00 81.50 328 TYR A N 1
ATOM 2474 C CA . TYR A 1 328 ? 16.929 -10.508 -15.414 1.00 81.50 328 TYR A CA 1
ATOM 2475 C C . TYR A 1 328 ? 17.451 -11.076 -16.740 1.00 81.50 328 TYR A C 1
ATOM 2477 O O . TYR A 1 328 ? 16.809 -10.979 -17.784 1.00 81.50 328 TYR A O 1
ATOM 2485 N N . THR A 1 329 ? 18.640 -11.673 -16.691 1.00 66.88 329 THR A N 1
ATOM 2486 C CA . THR A 1 329 ? 19.291 -12.331 -17.834 1.00 66.88 329 THR A CA 1
ATOM 2487 C C . THR A 1 329 ? 18.562 -13.639 -18.235 1.00 66.88 329 THR A C 1
ATOM 2489 O O . THR A 1 329 ? 17.678 -14.101 -17.505 1.00 66.88 329 THR A O 1
ATOM 2492 N N . PRO A 1 330 ? 18.896 -14.266 -19.388 1.00 60.56 330 PRO A N 1
ATOM 2493 C CA . PRO A 1 330 ? 18.085 -15.295 -20.059 1.00 60.56 330 PRO A CA 1
ATOM 2494 C C . PRO A 1 330 ? 17.611 -16.488 -19.238 1.00 60.56 330 PRO A C 1
ATOM 2496 O O . PRO A 1 330 ? 16.560 -17.040 -19.552 1.00 60.56 330 PRO A O 1
ATOM 2499 N N . SER A 1 331 ? 18.339 -16.882 -18.189 1.00 62.53 331 SER A N 1
ATOM 2500 C CA . SER A 1 331 ? 17.954 -18.016 -17.339 1.00 62.53 331 SER A CA 1
ATOM 2501 C C . SER A 1 331 ? 16.579 -17.841 -16.687 1.00 62.53 331 SER A C 1
ATOM 2503 O O . SER A 1 331 ? 15.943 -18.840 -16.365 1.00 62.53 331 SER A O 1
ATOM 2505 N N . ARG A 1 332 ? 16.106 -16.595 -16.534 1.00 70.56 332 ARG A N 1
ATOM 2506 C CA . ARG A 1 332 ? 14.772 -16.245 -16.015 1.00 70.56 332 ARG A CA 1
ATOM 2507 C C . ARG A 1 332 ? 14.007 -15.299 -16.951 1.00 70.56 332 ARG A C 1
ATOM 2509 O O . ARG A 1 332 ? 13.074 -14.637 -16.516 1.00 70.56 332 ARG A O 1
ATOM 2516 N N . ALA A 1 333 ? 14.352 -15.236 -18.243 1.00 67.81 333 ALA A N 1
ATOM 2517 C CA . ALA A 1 333 ? 13.702 -14.321 -19.198 1.00 67.81 333 ALA A CA 1
ATOM 2518 C C . ALA A 1 333 ? 12.202 -14.596 -19.402 1.00 67.81 333 ALA A C 1
ATOM 2520 O O . ALA A 1 333 ? 11.475 -13.753 -19.927 1.00 67.81 333 ALA A O 1
ATOM 2521 N N . SER A 1 334 ? 11.720 -15.776 -19.005 1.00 71.25 334 SER A N 1
ATOM 2522 C CA . SER A 1 334 ? 10.298 -16.092 -19.044 1.00 71.25 334 SER A CA 1
ATOM 2523 C C . SER A 1 334 ? 9.500 -15.500 -17.883 1.00 71.25 334 SER A C 1
ATOM 2525 O O . SER A 1 334 ? 8.272 -15.480 -17.974 1.00 71.25 334 SER A O 1
ATOM 2527 N N . GLU A 1 335 ? 10.169 -15.072 -16.817 1.00 85.44 335 GLU A N 1
ATOM 2528 C CA . GLU A 1 335 ? 9.558 -14.641 -15.567 1.00 85.44 335 GLU A CA 1
ATOM 2529 C C . GLU A 1 335 ? 9.323 -13.135 -15.544 1.00 85.44 335 GLU A C 1
ATOM 2531 O O . GLU A 1 335 ? 10.064 -12.353 -16.140 1.00 85.44 335 GLU A O 1
ATOM 2536 N N . VAL A 1 336 ? 8.277 -12.732 -14.827 1.00 90.81 336 VAL A N 1
ATOM 2537 C CA . VAL A 1 336 ? 7.914 -11.329 -14.670 1.00 90.81 336 VAL A CA 1
ATOM 2538 C C . VAL A 1 336 ? 7.832 -10.999 -13.190 1.00 90.81 336 VAL A C 1
ATOM 2540 O O . VAL A 1 336 ? 7.213 -11.723 -12.408 1.00 90.81 336 VAL A O 1
ATOM 2543 N N . PHE A 1 337 ? 8.464 -9.896 -12.807 1.00 93.81 337 PHE A N 1
ATOM 2544 C CA . PHE A 1 337 ? 8.607 -9.491 -11.416 1.00 93.81 337 PHE A CA 1
ATOM 2545 C C . PHE A 1 337 ? 7.732 -8.281 -11.110 1.00 93.81 337 PHE A C 1
ATOM 2547 O O . PHE A 1 337 ? 7.594 -7.380 -11.936 1.00 93.81 337 PHE A O 1
ATOM 2554 N N . VAL A 1 338 ? 7.157 -8.233 -9.912 1.00 95.00 338 VAL A N 1
ATOM 2555 C CA . VAL A 1 338 ? 6.409 -7.062 -9.435 1.00 95.00 338 VAL A CA 1
ATOM 2556 C C . VAL A 1 338 ? 7.050 -6.512 -8.165 1.00 95.00 338 VAL A C 1
ATOM 2558 O O . VAL A 1 338 ? 7.457 -7.303 -7.310 1.00 95.00 338 VAL A O 1
ATOM 2561 N N . PRO A 1 339 ? 7.159 -5.183 -8.016 1.00 96.38 339 PRO A N 1
ATOM 2562 C CA . PRO A 1 339 ? 7.771 -4.582 -6.838 1.00 96.38 339 PRO A CA 1
ATOM 2563 C C . PRO A 1 339 ? 6.955 -4.903 -5.582 1.00 96.38 339 PRO A C 1
ATOM 2565 O O . PRO A 1 339 ? 5.730 -4.786 -5.578 1.00 96.38 339 PRO A O 1
ATOM 2568 N N . ILE A 1 340 ? 7.648 -5.284 -4.510 1.00 97.44 340 ILE A N 1
ATOM 2569 C CA . ILE A 1 340 ? 7.063 -5.518 -3.179 1.00 97.44 340 ILE A CA 1
ATOM 2570 C C . ILE A 1 340 ? 7.643 -4.584 -2.117 1.00 97.44 340 ILE A C 1
ATOM 2572 O O . ILE A 1 340 ? 6.975 -4.298 -1.123 1.00 97.44 340 ILE A O 1
ATOM 2576 N N . LYS A 1 341 ? 8.861 -4.072 -2.331 1.00 98.06 341 LYS A N 1
ATOM 2577 C CA . LYS A 1 341 ? 9.477 -3.066 -1.468 1.00 98.06 341 LYS A CA 1
ATOM 2578 C C . LYS A 1 341 ? 10.422 -2.166 -2.259 1.00 98.06 341 LYS A C 1
ATOM 2580 O O . LYS A 1 341 ? 11.180 -2.661 -3.084 1.00 98.06 341 LYS A O 1
ATOM 2585 N N . ILE A 1 342 ? 10.417 -0.873 -1.959 1.00 98.31 342 ILE A N 1
ATOM 2586 C CA . ILE A 1 342 ? 11.434 0.091 -2.377 1.00 98.31 342 ILE A CA 1
ATOM 2587 C C . ILE A 1 342 ? 11.945 0.798 -1.121 1.00 98.31 342 ILE A C 1
ATOM 2589 O O . ILE A 1 342 ? 11.148 1.343 -0.358 1.00 98.31 342 ILE A O 1
ATOM 2593 N N . GLY A 1 343 ? 13.256 0.764 -0.882 1.00 97.56 343 GLY A N 1
ATOM 2594 C CA . GLY A 1 343 ? 13.845 1.369 0.312 1.00 97.56 343 GLY A CA 1
ATOM 2595 C C . GLY A 1 343 ? 13.763 2.890 0.293 1.00 97.56 343 GLY A C 1
ATOM 2596 O O . GLY A 1 343 ? 13.271 3.483 1.250 1.00 97.56 343 GLY A O 1
ATOM 2597 N N . ARG A 1 344 ? 14.210 3.516 -0.801 1.00 96.75 344 ARG A N 1
ATOM 2598 C CA . ARG A 1 344 ? 14.178 4.973 -0.952 1.00 96.75 344 ARG A CA 1
ATOM 2599 C C . ARG A 1 344 ? 13.997 5.389 -2.408 1.00 96.75 344 ARG A C 1
ATOM 2601 O O . ARG A 1 344 ? 14.509 4.732 -3.309 1.00 96.75 344 ARG A O 1
ATOM 2608 N N . MET A 1 345 ? 13.277 6.482 -2.647 1.00 95.31 345 MET A N 1
ATOM 2609 C CA . MET A 1 345 ? 13.198 7.136 -3.953 1.00 95.31 345 MET A CA 1
ATOM 2610 C C . MET A 1 345 ? 13.216 8.652 -3.817 1.00 95.31 345 MET A C 1
ATOM 2612 O O . MET A 1 345 ? 12.679 9.197 -2.854 1.00 95.31 345 MET A O 1
ATOM 2616 N N . SER A 1 346 ? 13.758 9.329 -4.823 1.00 92.94 346 SER A N 1
ATOM 2617 C CA . SER A 1 346 ? 13.566 10.762 -5.043 1.00 92.94 346 SER A CA 1
ATOM 2618 C C . SER A 1 346 ? 12.941 10.989 -6.413 1.00 92.94 346 SER A C 1
ATOM 2620 O O . SER A 1 346 ? 13.421 10.480 -7.427 1.00 92.94 346 SER A O 1
ATOM 2622 N N . LEU A 1 347 ? 11.834 11.727 -6.428 1.00 90.38 347 LEU A N 1
ATOM 2623 C CA . LEU A 1 347 ? 10.991 11.929 -7.604 1.00 90.38 347 LEU A CA 1
ATOM 2624 C C . LEU A 1 347 ? 10.622 13.412 -7.727 1.00 90.38 347 LEU A C 1
ATOM 2626 O O . LEU A 1 347 ? 10.321 14.040 -6.708 1.00 90.38 347 LEU A O 1
ATOM 2630 N N . PRO A 1 348 ? 10.578 13.974 -8.944 1.00 86.25 348 PRO A N 1
ATOM 2631 C CA . PRO A 1 348 ? 10.061 15.318 -9.141 1.00 86.25 348 PRO A CA 1
ATOM 2632 C C . PRO A 1 348 ? 8.554 15.340 -8.876 1.00 86.25 348 PRO A C 1
ATOM 2634 O O . PRO A 1 348 ? 7.822 14.441 -9.308 1.00 86.25 348 PRO A O 1
ATOM 2637 N N . LEU A 1 349 ? 8.086 16.380 -8.185 1.00 84.31 349 LEU A N 1
ATOM 2638 C CA . LEU A 1 349 ? 6.669 16.717 -8.184 1.00 84.31 349 LEU A CA 1
ATOM 2639 C C . LEU A 1 349 ? 6.323 17.497 -9.451 1.00 84.31 349 LEU A C 1
ATOM 2641 O O . LEU A 1 349 ? 7.176 18.082 -10.115 1.00 84.31 349 LEU A O 1
ATOM 2645 N N . ARG A 1 350 ? 5.040 17.511 -9.803 1.00 71.56 350 ARG A N 1
ATOM 2646 C CA . ARG A 1 350 ? 4.548 18.357 -10.891 1.00 71.56 350 ARG A CA 1
ATOM 2647 C C . ARG A 1 350 ? 4.709 19.849 -10.547 1.00 71.56 350 ARG A C 1
ATOM 2649 O O . ARG A 1 350 ? 3.995 20.328 -9.664 1.00 71.56 350 ARG A O 1
ATOM 2656 N N . SER A 1 351 ? 5.548 20.548 -11.318 1.00 52.34 351 SER A N 1
ATOM 2657 C CA . SER A 1 351 ? 5.746 22.016 -11.274 1.00 52.34 351 SER A CA 1
ATOM 2658 C C . SER A 1 351 ? 5.568 22.696 -12.643 1.00 52.34 351 SER A C 1
ATOM 2660 O O . SER A 1 351 ? 5.162 23.847 -12.710 1.00 52.34 351 SER A O 1
ATOM 2662 N N . SER A 1 352 ? 5.824 22.010 -13.767 1.00 42.94 352 SER A N 1
ATOM 2663 C CA . SER A 1 352 ? 5.779 22.616 -15.114 1.00 42.94 352 SER A CA 1
ATOM 2664 C C . SER A 1 352 ? 5.573 21.547 -16.202 1.00 42.94 352 SER A C 1
ATOM 2666 O O . SER A 1 352 ? 5.960 20.396 -15.976 1.00 42.94 352 SER A O 1
ATOM 2668 N N . PRO A 1 353 ? 4.931 21.848 -17.354 1.00 44.69 353 PRO A N 1
ATOM 2669 C CA . PRO A 1 353 ? 4.771 20.887 -18.444 1.00 44.69 353 PRO A CA 1
ATOM 2670 C C . PRO A 1 353 ? 6.124 20.308 -18.863 1.00 44.69 353 PRO A C 1
ATOM 2672 O O . PRO A 1 353 ? 7.056 21.046 -19.183 1.00 44.69 353 PRO A O 1
ATOM 2675 N N . PHE A 1 354 ? 6.220 18.977 -18.890 1.00 51.03 354 PHE A N 1
ATOM 2676 C CA . PHE A 1 354 ? 7.343 18.295 -19.520 1.00 51.03 354 PHE A CA 1
ATOM 2677 C C . PHE A 1 354 ? 7.543 18.873 -20.920 1.00 51.03 354 PHE A C 1
ATOM 2679 O O . PHE A 1 354 ? 6.626 18.850 -21.742 1.00 51.03 354 PHE A O 1
ATOM 2686 N N . SER A 1 355 ? 8.734 19.421 -21.168 1.00 45.53 355 SER A N 1
ATOM 2687 C CA . SER A 1 355 ? 9.120 19.952 -22.472 1.00 45.53 355 SER A CA 1
ATOM 2688 C C . SER A 1 355 ? 8.782 18.931 -23.563 1.00 45.53 355 SER A C 1
ATOM 2690 O O . SER A 1 355 ? 9.141 17.760 -23.454 1.00 45.53 355 SER A O 1
ATOM 2692 N N . THR A 1 356 ? 8.091 19.382 -24.611 1.00 44.56 356 THR A N 1
ATOM 2693 C CA . THR A 1 356 ? 7.614 18.611 -25.776 1.00 44.56 356 THR A CA 1
ATOM 2694 C C . THR A 1 356 ? 8.745 18.146 -26.703 1.00 44.56 356 THR A C 1
ATOM 2696 O O . THR A 1 356 ? 8.571 18.055 -27.917 1.00 44.56 356 THR A O 1
ATOM 2699 N N . SER A 1 357 ? 9.932 17.897 -26.153 1.00 48.34 357 SER A N 1
ATOM 2700 C CA . SER A 1 357 ? 11.073 17.400 -26.905 1.00 48.34 357 SER A CA 1
ATOM 2701 C C . SER A 1 357 ? 10.810 15.973 -27.395 1.00 48.34 357 SER A C 1
ATOM 2703 O O . SER A 1 357 ? 10.325 15.111 -26.660 1.00 48.34 357 SER A O 1
ATOM 2705 N N . SER A 1 358 ? 11.169 15.712 -28.651 1.00 50.22 358 SER A N 1
ATOM 2706 C CA . SER A 1 358 ? 11.142 14.387 -29.281 1.00 50.22 358 SER A CA 1
ATOM 2707 C C . SER A 1 358 ? 12.198 13.422 -28.723 1.00 50.22 358 SER A C 1
ATOM 2709 O O . SER A 1 358 ? 12.249 12.265 -29.134 1.00 50.22 358 SER A O 1
ATOM 2711 N N . SER A 1 359 ? 13.068 13.891 -27.830 1.00 58.03 359 SER A N 1
ATOM 2712 C CA . SER A 1 359 ? 14.154 13.104 -27.250 1.00 58.03 359 SER A CA 1
ATOM 2713 C C . SER A 1 359 ? 13.648 12.162 -26.152 1.00 58.03 359 SER A C 1
ATOM 2715 O O . SER A 1 359 ? 12.845 12.545 -25.302 1.00 58.03 359 SER A O 1
ATOM 2717 N N . ALA A 1 360 ? 14.118 10.914 -26.178 1.00 72.75 360 ALA A N 1
ATOM 2718 C CA . ALA A 1 360 ? 13.728 9.869 -25.236 1.00 72.75 360 ALA A CA 1
ATOM 2719 C C . ALA A 1 360 ? 14.421 10.032 -23.871 1.00 72.75 360 ALA A C 1
ATOM 2721 O O . ALA A 1 360 ? 15.571 10.463 -23.803 1.00 72.75 360 ALA A O 1
ATOM 2722 N N . TRP A 1 361 ? 13.730 9.639 -22.800 1.00 88.31 361 TRP A N 1
ATOM 2723 C CA . TRP A 1 361 ? 14.325 9.502 -21.466 1.00 88.31 361 TRP A CA 1
ATOM 2724 C C . TRP A 1 361 ? 15.241 8.286 -21.429 1.00 88.31 361 TRP A C 1
ATOM 2726 O O . TRP A 1 361 ? 14.984 7.312 -22.139 1.00 88.31 361 TRP A O 1
ATOM 2736 N N . GLU A 1 362 ? 16.253 8.304 -20.570 1.00 92.44 362 GLU A N 1
ATOM 2737 C CA . GLU A 1 362 ? 17.157 7.170 -20.383 1.00 92.44 362 GLU A CA 1
ATOM 2738 C C . GLU A 1 362 ? 17.010 6.597 -18.974 1.00 92.44 362 GLU A C 1
ATOM 2740 O O . GLU A 1 362 ? 17.055 7.328 -17.987 1.00 92.44 362 GLU A O 1
ATOM 2745 N N . ILE A 1 363 ? 16.847 5.281 -18.877 1.00 94.81 363 ILE A N 1
ATOM 2746 C CA . ILE A 1 363 ? 16.852 4.538 -17.618 1.00 94.81 363 ILE A CA 1
ATOM 2747 C C . ILE A 1 363 ? 18.166 3.768 -17.539 1.00 94.81 363 ILE A C 1
ATOM 2749 O O . ILE A 1 363 ? 18.537 3.088 -18.496 1.00 94.81 363 ILE A O 1
ATOM 2753 N N . ARG A 1 364 ? 18.834 3.822 -16.385 1.00 95.12 364 ARG A N 1
ATOM 2754 C CA . ARG A 1 364 ? 20.023 3.028 -16.057 1.00 95.12 364 ARG A CA 1
ATOM 2755 C C . ARG A 1 364 ? 19.827 2.348 -14.714 1.00 95.12 364 ARG A C 1
ATOM 2757 O O . ARG A 1 364 ? 19.484 3.002 -13.739 1.00 95.12 364 ARG A O 1
ATOM 2764 N N . SER A 1 365 ? 20.059 1.046 -14.633 1.00 95.12 365 SER A N 1
ATOM 2765 C CA . SER A 1 365 ? 19.898 0.289 -13.390 1.00 95.12 365 SER A CA 1
ATOM 2766 C C . SER A 1 365 ? 21.083 -0.619 -13.123 1.00 95.12 365 SER A C 1
ATOM 2768 O O . SER A 1 365 ? 21.670 -1.180 -14.050 1.00 95.12 365 SER A O 1
ATOM 2770 N N . THR A 1 366 ? 21.402 -0.819 -11.846 1.00 93.44 366 THR A N 1
ATOM 2771 C CA . THR A 1 366 ? 22.349 -1.854 -11.430 1.00 93.44 366 THR A CA 1
ATOM 2772 C C . THR A 1 366 ? 21.798 -3.249 -11.713 1.00 93.44 366 THR A C 1
ATOM 2774 O O . THR A 1 366 ? 20.599 -3.450 -11.931 1.00 93.44 366 THR A O 1
ATOM 2777 N N . THR A 1 367 ? 22.698 -4.229 -11.726 1.00 90.81 367 THR A N 1
ATOM 2778 C CA . THR A 1 367 ? 22.342 -5.634 -11.907 1.00 90.81 367 THR A CA 1
ATOM 2779 C C . THR A 1 367 ? 21.516 -6.159 -10.727 1.00 90.81 367 THR A C 1
ATOM 2781 O O . THR A 1 367 ? 22.045 -6.182 -9.615 1.00 90.81 367 THR A O 1
ATOM 2784 N N . PRO A 1 368 ? 20.263 -6.632 -10.922 1.00 91.00 368 PRO A N 1
ATOM 2785 C CA . PRO A 1 368 ? 19.533 -7.323 -9.891 1.00 91.00 368 PRO A CA 1
ATOM 2786 C C . PRO A 1 368 ? 20.239 -8.624 -9.514 1.00 91.00 368 PRO A C 1
ATOM 2788 O O . PRO A 1 368 ? 20.819 -9.339 -10.337 1.00 91.00 368 PRO A O 1
ATOM 2791 N N . ARG A 1 369 ? 20.131 -8.949 -8.236 1.00 91.31 369 ARG A N 1
ATOM 2792 C CA . ARG A 1 369 ? 20.586 -10.178 -7.604 1.00 91.31 369 ARG A CA 1
ATOM 2793 C C . ARG A 1 369 ? 19.367 -11.038 -7.305 1.00 91.31 369 ARG A C 1
ATOM 2795 O O . ARG A 1 369 ? 18.340 -10.527 -6.866 1.00 91.31 369 ARG A O 1
ATOM 2802 N N . SER A 1 370 ? 19.475 -12.333 -7.573 1.00 87.50 370 SER A N 1
ATOM 2803 C CA . SER A 1 370 ? 18.402 -13.285 -7.285 1.00 87.50 370 SER A CA 1
ATOM 2804 C C . SER A 1 370 ? 18.455 -13.692 -5.813 1.00 87.50 370 SER A C 1
ATOM 2806 O O . SER A 1 370 ? 19.501 -14.121 -5.332 1.00 87.50 370 SER A O 1
ATOM 2808 N N . GLU A 1 371 ? 17.322 -13.616 -5.123 1.00 85.62 371 GLU A N 1
ATOM 2809 C CA . GLU A 1 371 ? 17.131 -14.054 -3.737 1.00 85.62 371 GLU A CA 1
ATOM 2810 C C . GLU A 1 371 ? 15.945 -15.032 -3.713 1.00 85.62 371 GLU A C 1
ATOM 2812 O O . GLU A 1 371 ? 14.788 -14.643 -3.571 1.00 85.62 371 GLU A O 1
ATOM 2817 N N . ASN A 1 372 ? 16.209 -16.330 -3.906 1.00 84.31 372 ASN A N 1
ATOM 2818 C CA . ASN A 1 372 ? 15.168 -17.347 -4.108 1.00 84.31 372 ASN A CA 1
ATOM 2819 C C . ASN A 1 372 ? 14.230 -16.989 -5.282 1.00 84.31 372 ASN A C 1
ATOM 2821 O O . ASN A 1 372 ? 14.662 -16.970 -6.434 1.00 84.31 372 ASN A O 1
ATOM 2825 N N . ARG A 1 373 ? 12.948 -16.709 -4.998 1.00 87.25 373 ARG A N 1
ATOM 2826 C CA . ARG A 1 373 ? 11.945 -16.297 -5.996 1.00 87.25 373 ARG A CA 1
ATOM 2827 C C . ARG A 1 373 ? 11.970 -14.798 -6.290 1.00 87.25 373 ARG A C 1
ATOM 2829 O O . ARG A 1 373 ? 11.362 -14.377 -7.273 1.00 87.25 373 ARG A O 1
ATOM 2836 N N . ASP A 1 374 ? 12.671 -14.023 -5.476 1.00 91.88 374 ASP A N 1
ATOM 2837 C CA . ASP A 1 374 ? 12.681 -12.570 -5.535 1.00 91.88 374 ASP A CA 1
ATOM 2838 C C . ASP A 1 374 ? 13.943 -12.066 -6.242 1.00 91.88 374 ASP A C 1
ATOM 2840 O O . ASP A 1 374 ? 14.925 -12.796 -6.427 1.00 91.88 374 ASP A O 1
ATOM 2844 N N . VAL A 1 375 ? 13.903 -10.810 -6.669 1.00 93.00 375 VAL A N 1
ATOM 2845 C CA . VAL A 1 375 ? 15.037 -10.090 -7.244 1.00 93.00 375 VAL A CA 1
ATOM 2846 C C . VAL A 1 375 ? 15.203 -8.759 -6.538 1.00 93.00 375 VAL A C 1
ATOM 2848 O O . VAL A 1 375 ? 14.232 -8.037 -6.310 1.00 93.00 375 VAL A O 1
ATOM 2851 N N . ARG A 1 376 ? 16.449 -8.430 -6.205 1.00 95.12 376 ARG A N 1
ATOM 2852 C CA . ARG A 1 376 ? 16.816 -7.170 -5.564 1.00 95.12 376 ARG A CA 1
ATOM 2853 C C . ARG A 1 376 ? 17.801 -6.412 -6.428 1.00 95.12 376 ARG A C 1
ATOM 2855 O O . ARG A 1 376 ? 18.810 -6.989 -6.820 1.00 95.12 376 ARG A O 1
ATOM 2862 N N . TRP A 1 377 ? 17.568 -5.129 -6.661 1.00 94.56 377 TRP A N 1
ATOM 2863 C CA . TRP A 1 377 ? 18.558 -4.249 -7.278 1.00 94.56 377 TRP A CA 1
ATOM 2864 C C . TRP A 1 377 ? 18.793 -3.025 -6.408 1.00 94.56 377 TRP A C 1
ATOM 2866 O O . TRP A 1 377 ? 17.902 -2.526 -5.717 1.00 94.56 377 TRP A O 1
ATOM 2876 N N . ASP A 1 378 ? 20.038 -2.569 -6.424 1.00 94.44 378 ASP A N 1
ATOM 2877 C CA . ASP A 1 378 ? 20.486 -1.562 -5.471 1.00 94.44 378 ASP A CA 1
ATOM 2878 C C . ASP A 1 378 ? 20.083 -0.166 -5.906 1.00 94.44 378 ASP A C 1
ATOM 2880 O O . ASP A 1 378 ? 19.765 0.655 -5.048 1.00 94.44 378 ASP A O 1
ATOM 2884 N N . ARG A 1 379 ? 20.080 0.110 -7.218 1.00 94.50 379 ARG A N 1
ATOM 2885 C CA . ARG A 1 379 ? 19.800 1.452 -7.705 1.00 94.50 379 ARG A CA 1
ATOM 2886 C C . ARG A 1 379 ? 19.327 1.504 -9.157 1.00 94.50 379 ARG A C 1
ATOM 2888 O O . ARG A 1 379 ? 19.836 0.772 -10.005 1.00 94.50 379 ARG A O 1
ATOM 2895 N N . THR A 1 380 ? 18.391 2.406 -9.433 1.00 96.00 380 THR A N 1
ATOM 2896 C CA . THR A 1 380 ? 17.966 2.810 -10.778 1.00 96.00 380 THR A CA 1
ATOM 2897 C C . THR A 1 380 ? 17.953 4.329 -10.866 1.00 96.00 380 THR A C 1
ATOM 2899 O O . THR A 1 380 ? 17.323 4.991 -10.045 1.00 96.00 380 THR A O 1
ATOM 2902 N N . ASP A 1 381 ? 18.611 4.859 -11.886 1.00 94.94 381 ASP A N 1
ATOM 2903 C CA . ASP A 1 381 ? 18.670 6.272 -12.224 1.00 94.94 381 ASP A CA 1
ATOM 2904 C C . ASP A 1 381 ? 17.897 6.521 -13.520 1.00 94.94 381 ASP A C 1
ATOM 2906 O O . ASP A 1 381 ? 17.965 5.730 -14.467 1.00 94.94 381 ASP A O 1
ATOM 2910 N N . VAL A 1 382 ? 17.176 7.637 -13.577 1.00 92.00 382 VAL A N 1
ATOM 2911 C CA . VAL A 1 382 ? 16.447 8.055 -14.775 1.00 92.00 382 VAL A CA 1
ATOM 2912 C C . VAL A 1 382 ? 16.838 9.475 -15.146 1.00 92.00 382 VAL A C 1
ATOM 2914 O O . VAL A 1 382 ? 16.748 10.398 -14.329 1.00 92.00 382 VAL A O 1
ATOM 2917 N N . PHE A 1 383 ? 17.255 9.636 -16.395 1.00 89.56 383 PHE A N 1
ATOM 2918 C CA . PHE A 1 383 ? 17.779 10.870 -16.955 1.00 89.56 383 PHE A CA 1
ATOM 2919 C C . PHE A 1 383 ? 16.795 11.463 -17.956 1.00 89.56 383 PHE A C 1
ATOM 2921 O O . PHE A 1 383 ? 16.170 10.742 -18.741 1.00 89.56 383 PHE A O 1
ATOM 2928 N N . ASP A 1 384 ? 16.676 12.788 -17.935 1.00 83.94 384 ASP A N 1
ATOM 2929 C CA . ASP A 1 384 ? 15.958 13.512 -18.978 1.00 83.94 384 ASP A CA 1
ATOM 2930 C C . ASP A 1 384 ? 16.747 13.552 -20.296 1.00 83.94 384 ASP A C 1
ATOM 2932 O O . ASP A 1 384 ? 17.901 13.133 -20.397 1.00 83.94 384 ASP A O 1
ATOM 2936 N N . GLN A 1 385 ? 16.121 14.131 -21.317 1.00 77.94 385 GLN A N 1
ATOM 2937 C CA . GLN A 1 385 ? 16.716 14.360 -22.635 1.00 77.94 385 GLN A CA 1
ATOM 2938 C C . GLN A 1 385 ? 18.028 15.161 -22.657 1.00 77.94 385 GLN A C 1
ATOM 2940 O O . GLN A 1 385 ? 18.733 15.134 -23.663 1.00 77.94 385 GLN A O 1
ATOM 2945 N N . ASN A 1 386 ? 18.335 15.909 -21.596 1.00 81.00 386 ASN A N 1
ATOM 2946 C CA . ASN A 1 386 ? 19.555 16.702 -21.471 1.00 81.00 386 ASN A CA 1
ATOM 2947 C C . ASN A 1 386 ? 20.628 15.958 -20.657 1.00 81.00 386 ASN A C 1
ATOM 2949 O O . ASN A 1 386 ? 21.647 16.555 -20.307 1.00 81.00 386 ASN A O 1
ATOM 2953 N N . GLY A 1 387 ? 20.391 14.687 -20.313 1.00 83.38 387 GLY A N 1
ATOM 2954 C CA . GLY A 1 387 ? 21.276 13.883 -19.476 1.00 83.38 387 GLY A CA 1
ATOM 2955 C C . GLY A 1 387 ? 21.255 14.281 -18.000 1.00 83.38 387 GLY A C 1
ATOM 2956 O O . GLY A 1 387 ? 22.162 13.903 -17.259 1.00 83.38 387 GLY A O 1
ATOM 2957 N N . ARG A 1 388 ? 20.257 15.052 -17.544 1.00 84.38 388 ARG A N 1
ATOM 2958 C CA . ARG A 1 388 ? 20.138 15.420 -16.126 1.00 84.38 388 ARG A CA 1
ATOM 2959 C C . ARG A 1 388 ? 19.403 14.325 -15.372 1.00 84.38 388 ARG A C 1
ATOM 2961 O O . ARG A 1 3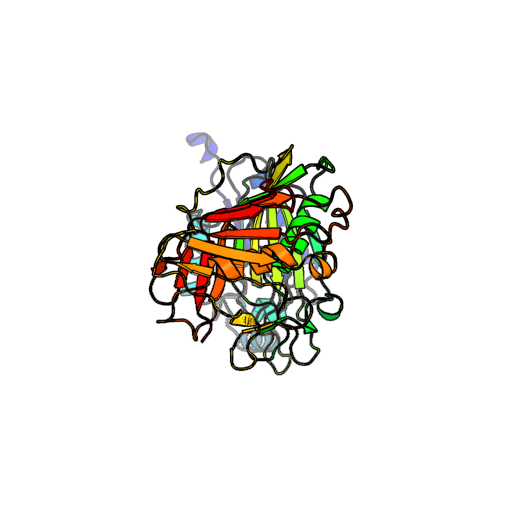88 ? 18.364 13.854 -15.825 1.00 84.38 388 ARG A O 1
ATOM 2968 N N . LEU A 1 389 ? 19.920 13.963 -14.203 1.00 87.38 389 LEU A N 1
ATOM 2969 C CA . LEU A 1 389 ? 19.289 12.998 -13.309 1.00 87.38 389 LEU A CA 1
ATOM 2970 C C . LEU A 1 389 ? 17.993 13.584 -12.731 1.00 87.38 389 LEU A C 1
ATOM 2972 O O . LEU A 1 389 ? 18.014 14.647 -12.111 1.00 87.38 389 LEU A O 1
ATOM 2976 N N . GLN A 1 390 ? 16.875 12.891 -12.931 1.00 86.38 390 GLN A N 1
ATOM 2977 C CA . GLN A 1 390 ? 15.552 13.346 -12.490 1.00 86.38 390 GLN A CA 1
ATOM 2978 C C . GLN A 1 390 ? 14.951 12.448 -11.411 1.00 86.38 390 GLN A C 1
ATOM 2980 O O . GLN A 1 390 ? 14.305 12.949 -10.495 1.00 86.38 390 GLN A O 1
ATOM 2985 N N . LEU A 1 391 ? 15.160 11.135 -11.502 1.00 90.56 391 LEU A N 1
ATOM 2986 C CA . LEU A 1 391 ? 14.586 10.160 -10.580 1.00 90.56 391 LEU A CA 1
ATOM 2987 C C . LEU A 1 391 ? 15.656 9.163 -10.151 1.00 90.56 391 LEU A C 1
ATOM 2989 O O . LEU A 1 391 ? 16.438 8.688 -10.977 1.00 90.56 391 LEU A O 1
ATOM 2993 N N . VAL A 1 392 ? 15.660 8.854 -8.856 1.00 93.75 392 VAL A N 1
ATOM 2994 C CA . VAL A 1 392 ? 16.528 7.838 -8.255 1.00 93.75 392 VAL A CA 1
ATOM 2995 C C . VAL A 1 392 ? 15.667 6.866 -7.461 1.00 93.75 392 VAL A C 1
ATOM 2997 O O . VAL A 1 392 ? 14.814 7.284 -6.679 1.00 93.75 392 VAL A O 1
ATOM 3000 N N . ILE A 1 393 ? 15.887 5.572 -7.669 1.00 96.19 393 ILE A N 1
ATOM 3001 C CA . ILE A 1 393 ? 15.306 4.467 -6.902 1.00 96.19 393 ILE A CA 1
ATOM 3002 C C . ILE A 1 393 ? 16.446 3.711 -6.244 1.00 96.19 393 ILE A C 1
ATOM 3004 O O . ILE A 1 393 ? 17.411 3.380 -6.922 1.00 96.19 393 ILE A O 1
ATOM 3008 N N . GLU A 1 394 ? 16.316 3.393 -4.961 1.00 96.06 394 GLU A N 1
ATOM 3009 C CA . GLU A 1 394 ? 17.341 2.715 -4.174 1.00 96.06 394 GLU A CA 1
ATOM 3010 C C . GLU A 1 394 ? 16.741 1.542 -3.390 1.00 96.06 394 GLU A C 1
ATOM 3012 O O . GLU A 1 394 ? 15.654 1.644 -2.807 1.00 96.06 394 GLU A O 1
ATOM 3017 N N . ASN A 1 395 ? 17.491 0.440 -3.322 1.00 96.25 395 ASN A N 1
ATOM 3018 C CA . ASN A 1 395 ? 17.169 -0.757 -2.540 1.00 96.25 395 ASN A CA 1
ATOM 3019 C C . ASN A 1 395 ? 15.781 -1.328 -2.864 1.00 96.25 395 ASN A C 1
ATOM 3021 O O . ASN A 1 395 ? 14.904 -1.427 -1.999 1.00 96.25 395 ASN A O 1
ATOM 3025 N N . ALA A 1 396 ? 15.572 -1.681 -4.126 1.00 97.44 396 ALA A N 1
ATOM 3026 C CA . ALA A 1 396 ? 14.306 -2.204 -4.604 1.00 97.44 396 ALA A CA 1
ATOM 3027 C C . ALA A 1 396 ? 14.286 -3.737 -4.594 1.00 97.44 396 ALA A C 1
ATOM 3029 O O . ALA A 1 396 ? 15.286 -4.395 -4.878 1.00 97.44 396 ALA A O 1
ATOM 3030 N N . LEU A 1 397 ? 13.126 -4.294 -4.258 1.00 97.00 397 LEU A N 1
ATOM 3031 C CA . LEU A 1 397 ? 12.850 -5.721 -4.165 1.00 97.00 397 LEU A CA 1
ATOM 3032 C C . LEU A 1 397 ? 11.553 -6.026 -4.913 1.00 97.00 397 LEU A C 1
ATOM 3034 O O . LEU A 1 397 ? 10.508 -5.420 -4.651 1.00 97.00 397 LEU A O 1
ATOM 3038 N N . ALA A 1 398 ? 11.611 -7.006 -5.806 1.00 96.06 398 ALA A N 1
ATOM 3039 C CA . ALA A 1 398 ? 10.471 -7.490 -6.562 1.00 96.06 398 ALA A CA 1
ATOM 3040 C C . ALA A 1 398 ? 10.341 -9.010 -6.447 1.00 96.06 398 ALA A C 1
ATOM 3042 O O . ALA A 1 398 ? 11.334 -9.722 -6.333 1.00 96.06 398 ALA A O 1
ATOM 3043 N N . THR A 1 399 ? 9.110 -9.511 -6.498 1.00 94.56 399 THR A N 1
ATOM 3044 C CA . THR A 1 399 ? 8.813 -10.946 -6.427 1.00 94.56 399 THR A CA 1
ATOM 3045 C C . THR A 1 399 ? 8.346 -11.470 -7.776 1.00 94.56 399 THR A C 1
ATOM 3047 O O . THR A 1 399 ? 7.653 -10.763 -8.514 1.00 94.56 399 THR A O 1
ATOM 3050 N N . CYS A 1 400 ? 8.725 -12.702 -8.112 1.00 92.06 400 CYS A N 1
ATOM 3051 C CA . CYS A 1 400 ? 8.264 -13.355 -9.332 1.00 92.06 400 CYS A CA 1
ATOM 3052 C C . CYS A 1 400 ? 6.761 -13.650 -9.254 1.00 92.06 400 CYS A C 1
ATOM 3054 O O . CYS A 1 400 ? 6.282 -14.291 -8.314 1.00 92.06 400 CYS A O 1
ATOM 3056 N N . ILE A 1 401 ? 6.023 -13.257 -10.289 1.00 88.25 401 ILE A N 1
ATOM 3057 C CA . ILE A 1 401 ? 4.654 -13.710 -10.517 1.00 88.25 401 ILE A CA 1
ATOM 3058 C C . ILE A 1 401 ? 4.716 -14.920 -11.443 1.00 88.25 401 ILE A C 1
ATOM 3060 O O . ILE A 1 401 ? 5.044 -14.787 -12.618 1.00 88.25 401 ILE A O 1
ATOM 3064 N N . ALA A 1 402 ? 4.418 -16.092 -10.881 1.00 70.06 402 ALA A N 1
ATOM 3065 C CA . ALA A 1 402 ? 4.226 -17.333 -11.631 1.00 70.06 402 ALA A CA 1
ATOM 3066 C C . ALA A 1 402 ? 2.815 -17.428 -12.222 1.00 70.06 402 ALA A C 1
ATOM 3068 O O . ALA A 1 402 ? 1.854 -16.938 -11.565 1.00 70.06 402 ALA A O 1
#

Radius of gyration: 25.54 Å; chains: 1; bounding box: 65×45×78 Å

Foldseek 3Di:
DVCVPPVADDAAEAEAALCLQLPDVPCNVNSVVRVVVQVVQQVCLVVPHRHYAYERDDAADCDDPNVDPVNVVVCVVLVHDHRYPVNVVVVVVCVVVVVDLGRYHYDDDQRRCQSRVGDDDDDDPANDFADKDKDWDDPVPQVQQCQKAFQNWRWDALLVVVQVQLVRQVVRDDDADLFKKKKKFWKFFDDIQTCAPVDHWGWMKMWTDHPQKIKIFIFTFDADNVRDGPGGGDTGIIIIIHIGHDAPPDDDDPQDDPPDDPFKDFDQQLQCDPVASIHGDDLLSQWDRWIDDQFWIKIWGFPPSQQPRADWFSSSVVSVLVSRQQDAPDVCNNWGWGWGTFGMKITTTRNDPDPPDRATKMKIFGHWDDDPQKTWTAKMWIADSVRDTGMITGTIMIGTDD

Secondary structure (DSSP, 8-state):
-HHHHHS-PPPEEEEEETHHHH--TT-HHHHHHHHHHHHHHHHHHHTTSSPEEEEEEPPBTTSGGG-SHHHHHHHHHTTPPPB-HHHHHHHHHHHHTT-S-SSEE----HHHHHHHT----PPPSSSS---EEEEEE-GGG-TTGGGEEETTEEB--HHHHHHHHHHHHHHH-S---TTEEEEEEEEEE-S--B-BTTBPP-EEEEEEEETTEEEEEEEEEEEPTTS-EEEEEEEEEEEEEEEEESS--SPPP----GGG-TT-EEE--GGG-TTSSEEE-GGG--EEEEEE-SS-EEEEE-HHHHTSS-SSS-HHHHHHHHHHHH---GGGTT-EEEEEEEEEEEEE-S-SPPP--SPPEEEEEPPPEEETTEEEEEEEEEE-TTS-EEEEEEEEEEEEE-

Sequence (402 aa):
AYYSQTGQRPASHILTSAYSIFGNDGQHDYGAANETLDRLCSLTEAGGGAGWTSIAWLAWDGIGMTRGTEYQALAKKRRLSGVVPELGQRLFREVCSGHTRSAVHVPISEAEHVEYGVRTIPYSPCATSGRAIELNIRLANIPCLPNHKVRNVPTLPGAWILDLLVGAGRKLATNVAEDSIVIVEDLTFSKFVRLSNNQESNVRVVAQECGSSVAVWMISDVLHPSGVTLARDRVCASAMLSWGIGQASSTPIELGSHANSANSQSVRDPYCDPSKPVVLTGPFDCLSEIELNAHGRSAKVKSSHVQTFHENIPALLLDAAWRVGAMYTPSRASEVFVPIKIGRMSLPLRSSPFSTSSSAWEIRSTTPRSENRDVRWDRTDVFDQNGRLQLVIENALATCIA